Protein AF-A0A4Y9ZPD1-F1 (afdb_monomer_lite)

Secondary structure (DSSP, 8-state):
-----S-HHHHHHHHHHHHHHHHHHTSHHHHHHHHHTTHHHHHHHHHHH-S-HHHHHHHHHHHHHHHTSHHHHHHHHHTTEEEEEPTTS-EEEEEEES-HHHHH-----------TT---PBPPPS-HHHHHHHHHHHHTTSTTTHHHHHHHHHHHHHSHHHHHHHT-HHHHHHHHHHHHHS---HHHHHHHHHHS-----HHHHHHHHHHHHHSBPP---PPPPPPS------SSTTSSSSSSSSSSSSSS-SS-------------------------------------PPPP-PPPPHHHHHH---GGGTTSEEEEEPPPPPTT----GGGSSEEEEEPPPTTTSEEE-TTT--EEE--TTTT--EEESSHHHHHHHHHHTT-EEEEPPP---------GGGGG---SS--S-----

Sequence (421 aa):
HGLEDEDPEVILKLKSVLWAVGNIGSTQGGLRFLEEEEIIPVILDIADQSLVLSVRGTCFFVLGLISATPLGAEILDDYHWEATLSPLGLPTGLCIPVDIDKFVSIPVWEPVSFDPSSERRLVPPTSQAELEVLTAISNLSNTVIANTASRTLSKLKLKPEYKSVFSSVSTFYRALDLISNSHYRLPVRRYVFDLFNIELDSDIVKQLAEYSKTLVQPSSRSPRPAHPNRVPNVANDADVLINSTMSLLRACTQALHRPALARSIAAPLRTVSTEVQAPVETREKDTKSGEITPIPQKDITTADVISGAPPQLRHRVVRIFQPTRNTMQSGGSKSKFWRIDWDILGGGGRWENPLMGWASSADYMQGTRIIFHSKDDAIHFAEKQGWDYYVQPPTVKKIPPKNYAENYVYKPGKLRIARTK

InterPro domains:
  IPR006885 NADH dehydrogenase ubiquinone Fe-S protein 4 mitochondrial-like [PF04800] (318-411)
  IPR028268 Pianissimo family [PTHR13298] (4-208)
  IPR029452 Rapamycin-insensitive companion of mTOR, domain 5 [PF14668] (12-82)
  IPR029452 Rapamycin-insensitive companion of mTOR, domain 5 [SM01310] (11-83)
  IPR038532 NADH dehydrogenase ubiquinone Fe-S protein 4-like superfamily [G3DSA:3.30.160.190] (314-395)

Organism: NCBI:txid135208

Structure (mmCIF, N/CA/C/O backbone):
data_AF-A0A4Y9ZPD1-F1
#
_entry.id   AF-A0A4Y9ZPD1-F1
#
loop_
_atom_site.group_PDB
_atom_site.id
_atom_site.type_symbol
_atom_site.label_atom_id
_atom_site.label_alt_id
_atom_site.label_comp_id
_atom_site.label_asym_id
_atom_site.label_entity_id
_atom_site.label_seq_id
_atom_site.pdbx_PDB_ins_code
_atom_site.Cartn_x
_atom_site.Cartn_y
_atom_site.Cartn_z
_atom_site.occupancy
_atom_site.B_iso_or_equiv
_atom_site.auth_seq_id
_atom_site.auth_comp_id
_atom_site.auth_asym_id
_atom_site.auth_atom_id
_atom_site.pdbx_PDB_model_num
ATOM 1 N N . HIS A 1 1 ? -15.139 -7.532 12.433 1.00 43.78 1 HIS A N 1
ATOM 2 C CA . HIS A 1 1 ? -14.308 -8.380 13.312 1.00 43.78 1 HIS A CA 1
ATOM 3 C C . HIS A 1 1 ? -13.675 -7.605 14.468 1.00 43.78 1 HIS A C 1
ATOM 5 O O . HIS A 1 1 ? -12.505 -7.783 14.748 1.00 43.78 1 HIS A O 1
ATOM 11 N N . GLY A 1 2 ? -14.436 -6.733 15.142 1.00 41.06 2 GLY A N 1
ATOM 12 C CA . GLY A 1 2 ? -13.942 -5.900 16.254 1.00 41.06 2 GLY A CA 1
ATOM 13 C C . GLY A 1 2 ? -14.851 -5.952 17.482 1.00 41.06 2 GLY A C 1
ATOM 14 O O . GLY A 1 2 ? -14.930 -4.976 18.212 1.00 41.06 2 GLY A O 1
ATOM 15 N N . LEU A 1 3 ? -15.603 -7.046 17.638 1.00 41.84 3 LEU A N 1
ATOM 16 C CA . LEU A 1 3 ? -16.547 -7.255 18.743 1.00 41.84 3 LEU A CA 1
ATOM 17 C C . LEU A 1 3 ? -16.298 -8.583 19.480 1.00 41.84 3 LEU A C 1
ATOM 19 O O . LEU A 1 3 ? -17.148 -9.026 20.236 1.00 41.84 3 LEU A O 1
ATOM 23 N N . GLU A 1 4 ? -15.138 -9.214 19.291 1.00 49.72 4 GLU A N 1
ATOM 24 C CA . GLU A 1 4 ? -14.741 -10.419 20.042 1.00 49.72 4 GLU A CA 1
ATOM 25 C C . GLU A 1 4 ? -13.859 -10.061 21.242 1.00 49.72 4 GLU A C 1
ATOM 27 O O . GLU A 1 4 ? -12.796 -10.635 21.460 1.00 49.72 4 GLU A O 1
ATOM 32 N N . ASP A 1 5 ? -14.305 -9.064 21.998 1.00 58.62 5 ASP A N 1
ATOM 33 C CA . ASP A 1 5 ? -13.674 -8.619 23.237 1.00 58.62 5 ASP A CA 1
ATOM 34 C C . ASP A 1 5 ? -14.771 -8.262 24.237 1.00 58.62 5 ASP A C 1
ATOM 36 O O . ASP A 1 5 ? -14.905 -7.117 24.665 1.00 58.62 5 ASP A O 1
ATOM 40 N N . GLU A 1 6 ? -15.659 -9.216 24.527 1.00 59.31 6 GLU A N 1
ATOM 41 C CA . GLU A 1 6 ? -16.596 -8.985 25.627 1.00 59.31 6 GLU A CA 1
ATOM 42 C C . GLU A 1 6 ? -15.893 -9.112 26.980 1.00 59.31 6 GLU A C 1
ATOM 44 O O . GLU A 1 6 ? -16.283 -8.398 27.898 1.00 59.31 6 GLU A O 1
ATOM 49 N N . ASP A 1 7 ? -14.817 -9.910 27.094 1.00 72.50 7 ASP A N 1
ATOM 50 C CA . ASP A 1 7 ? -13.965 -9.877 28.286 1.00 72.50 7 ASP A CA 1
ATOM 51 C C . ASP A 1 7 ? -12.597 -10.589 28.096 1.00 72.50 7 ASP A C 1
ATOM 53 O O . ASP A 1 7 ? -12.545 -11.828 28.006 1.00 72.50 7 ASP A O 1
ATOM 57 N N . PRO A 1 8 ? -11.458 -9.867 28.079 1.00 80.12 8 PRO A N 1
ATOM 58 C CA . PRO A 1 8 ? -10.136 -10.493 28.033 1.00 80.12 8 PRO A CA 1
ATOM 59 C C . PRO A 1 8 ? -9.860 -11.363 29.271 1.00 80.12 8 PRO A C 1
ATOM 61 O O . PRO A 1 8 ? -9.082 -12.321 29.187 1.00 80.12 8 PRO A O 1
ATOM 64 N N . GLU A 1 9 ? -10.509 -11.082 30.406 1.00 84.00 9 GLU A N 1
ATOM 65 C CA . GLU A 1 9 ? -10.397 -11.875 31.630 1.00 84.00 9 GLU A CA 1
ATOM 66 C C . GLU A 1 9 ? -11.013 -13.267 31.446 1.00 84.00 9 GLU A C 1
ATOM 68 O O . GLU A 1 9 ? -10.408 -14.276 31.824 1.00 84.00 9 GLU A O 1
ATOM 73 N N . VAL A 1 10 ? -12.169 -13.354 30.779 1.00 86.38 10 VAL A N 1
ATOM 74 C CA . VAL A 1 10 ? -12.824 -14.634 30.467 1.00 86.38 10 VAL A CA 1
ATOM 75 C C . VAL A 1 10 ? -11.964 -15.465 29.520 1.00 86.38 10 VAL A C 1
ATOM 77 O O . VAL A 1 10 ? -11.798 -16.664 29.746 1.00 86.38 10 VAL A O 1
ATOM 80 N N . ILE A 1 11 ? -11.352 -14.849 28.504 1.00 87.69 11 ILE A N 1
ATOM 81 C CA . ILE A 1 11 ? -10.446 -15.550 27.580 1.00 87.69 11 ILE A CA 1
ATOM 82 C C . ILE A 1 11 ? -9.224 -16.089 28.328 1.00 87.69 11 ILE A C 1
ATOM 84 O O . ILE A 1 11 ? -8.808 -17.229 28.102 1.00 87.69 11 ILE A O 1
ATOM 88 N N . LEU A 1 12 ? -8.638 -15.289 29.222 1.00 89.94 12 LEU A N 1
ATOM 89 C CA . LEU A 1 12 ? -7.497 -15.715 30.028 1.00 89.94 12 LEU A CA 1
ATOM 90 C C . LEU A 1 12 ? -7.875 -16.881 30.949 1.00 89.94 12 LEU A C 1
ATOM 92 O O . LEU A 1 12 ? -7.127 -17.855 31.045 1.00 89.94 12 LEU A O 1
ATOM 96 N N . LYS A 1 13 ? -9.051 -16.808 31.579 1.00 92.12 13 LYS A N 1
ATOM 97 C CA . LYS A 1 13 ? -9.587 -17.866 32.437 1.00 92.12 13 LYS A CA 1
ATOM 98 C C . LYS A 1 13 ? -9.884 -19.144 31.655 1.00 92.12 13 LYS A C 1
ATOM 100 O O . LYS A 1 13 ? -9.548 -20.228 32.115 1.00 92.12 13 LYS A O 1
ATOM 105 N N . LEU A 1 14 ? -10.453 -19.040 30.456 1.00 92.12 14 LEU A N 1
ATOM 106 C CA . LEU A 1 14 ? -10.677 -20.195 29.588 1.00 92.12 14 LEU A CA 1
ATOM 107 C C . LEU A 1 14 ? -9.349 -20.860 29.211 1.00 92.12 14 LEU A C 1
ATOM 109 O O . LEU A 1 14 ? -9.207 -22.071 29.343 1.00 92.12 14 LEU A O 1
ATOM 113 N N . LYS A 1 15 ? -8.347 -20.075 28.803 1.00 93.62 15 LYS A N 1
ATOM 114 C CA . LYS A 1 15 ? -7.015 -20.598 28.464 1.00 93.62 15 LYS A CA 1
ATOM 115 C C . LYS A 1 15 ? -6.331 -21.267 29.652 1.00 93.62 15 LYS A C 1
ATOM 117 O O . LYS A 1 15 ? -5.707 -22.307 29.468 1.00 93.62 15 LYS A O 1
ATOM 122 N N . SER A 1 16 ? -6.442 -20.701 30.855 1.00 94.94 16 SER A N 1
ATOM 123 C CA . SER A 1 16 ? -5.850 -21.304 32.053 1.00 94.94 16 SER A CA 1
ATOM 124 C C . SER A 1 16 ? -6.537 -22.618 32.433 1.00 94.94 16 SER A C 1
ATOM 126 O O . SER A 1 16 ? -5.846 -23.574 32.785 1.00 94.94 16 SER A O 1
ATOM 128 N N . VAL A 1 17 ? -7.864 -22.706 32.279 1.00 95.00 17 VAL A N 1
ATOM 129 C CA . VAL A 1 17 ? -8.624 -23.956 32.446 1.00 95.00 17 VAL A CA 1
ATOM 130 C C . VAL A 1 17 ? -8.209 -24.990 31.400 1.00 95.00 17 VAL A C 1
ATOM 132 O O . VAL A 1 17 ? -7.855 -26.104 31.774 1.00 95.00 17 VAL A O 1
ATOM 135 N N . LEU A 1 18 ? -8.170 -24.624 30.115 1.00 95.56 18 LEU A N 1
ATOM 136 C CA . LEU A 1 18 ? -7.723 -25.512 29.033 1.00 95.56 18 LEU A CA 1
ATOM 137 C C . LEU A 1 18 ? -6.310 -26.046 29.296 1.00 95.56 18 LEU A C 1
ATOM 139 O O . LEU A 1 18 ? -6.054 -27.238 29.143 1.00 95.56 18 LEU A O 1
ATOM 143 N N . TRP A 1 19 ? -5.399 -25.185 29.755 1.00 96.00 19 TRP A N 1
ATOM 144 C CA . TRP A 1 19 ? -4.035 -25.583 30.089 1.00 96.00 19 TRP A CA 1
ATOM 145 C C . TRP A 1 19 ? -3.975 -26.564 31.264 1.00 96.00 19 TRP A C 1
ATOM 147 O O . TRP A 1 19 ? -3.240 -27.552 31.211 1.00 96.00 19 TRP A O 1
ATOM 157 N N . ALA A 1 20 ? -4.755 -26.321 32.319 1.00 95.50 20 ALA A N 1
ATOM 158 C CA . ALA A 1 20 ? -4.852 -27.232 33.455 1.00 95.50 20 ALA A CA 1
ATOM 159 C C . ALA A 1 20 ? -5.403 -28.600 33.022 1.00 95.50 20 ALA A C 1
ATOM 161 O O . ALA A 1 20 ? -4.818 -29.628 33.358 1.00 95.50 20 ALA A O 1
ATOM 162 N N . VAL A 1 21 ? -6.461 -28.607 32.207 1.00 94.69 21 VAL A N 1
ATOM 163 C CA . VAL A 1 21 ? -7.059 -29.820 31.633 1.00 94.69 21 VAL A CA 1
ATOM 164 C C . VAL A 1 21 ? -6.050 -30.592 30.779 1.00 94.69 21 VAL A C 1
ATOM 166 O O . VAL A 1 21 ? -5.910 -31.799 30.956 1.00 94.69 21 VAL A O 1
ATOM 169 N N . GLY A 1 22 ? -5.271 -29.918 29.930 1.00 94.38 22 GLY A N 1
ATOM 170 C CA . GLY A 1 22 ? -4.219 -30.567 29.138 1.00 94.38 22 GLY A CA 1
ATOM 171 C C . GLY A 1 22 ? -3.138 -31.240 29.986 1.00 94.38 22 GLY A C 1
ATOM 172 O O . GLY A 1 22 ? -2.687 -32.334 29.660 1.00 94.38 22 GLY A O 1
ATOM 173 N N . ASN A 1 23 ? -2.757 -30.630 31.112 1.00 94.31 23 ASN A N 1
ATOM 174 C CA . ASN A 1 23 ? -1.807 -31.234 32.052 1.00 94.31 23 ASN A CA 1
ATOM 175 C C . ASN A 1 23 ? -2.408 -32.405 32.844 1.00 94.31 23 ASN A C 1
ATOM 177 O O . ASN A 1 23 ? -1.681 -33.313 33.229 1.00 94.31 23 ASN A O 1
ATOM 181 N N . ILE A 1 24 ? -3.720 -32.411 33.088 1.00 93.94 24 ILE A N 1
ATOM 182 C CA . ILE A 1 24 ? -4.411 -33.573 33.663 1.00 93.94 24 ILE A CA 1
ATOM 183 C C . ILE A 1 24 ? -4.416 -34.718 32.638 1.00 93.94 24 ILE A C 1
ATOM 185 O O . ILE A 1 24 ? -4.031 -35.841 32.969 1.00 93.94 24 ILE A O 1
ATOM 189 N N . GLY A 1 25 ? -4.768 -34.419 31.384 1.00 92.12 25 GLY A N 1
ATOM 190 C CA . GLY A 1 25 ? -4.840 -35.385 30.285 1.00 92.12 25 GLY A CA 1
ATOM 191 C C . GLY A 1 25 ? -3.498 -35.968 29.839 1.00 92.12 25 GLY A C 1
ATOM 192 O O . GLY A 1 25 ? -3.473 -37.058 29.276 1.00 92.12 25 GLY A O 1
ATOM 193 N N . SER A 1 26 ? -2.376 -35.306 30.137 1.00 92.19 26 SER A N 1
ATOM 194 C CA . SER A 1 26 ? -1.038 -35.857 29.877 1.00 92.19 26 SER A CA 1
ATOM 195 C C . SER A 1 26 ? -0.657 -36.998 30.831 1.00 92.19 26 SER A C 1
ATOM 197 O O . SER A 1 26 ? 0.312 -37.721 30.589 1.00 92.19 26 SER A O 1
ATOM 199 N N . THR A 1 27 ? -1.417 -37.193 31.915 1.00 91.50 27 THR A N 1
ATOM 200 C CA . THR A 1 27 ? -1.230 -38.303 32.854 1.00 91.50 27 THR A CA 1
ATOM 201 C C . THR A 1 27 ? -2.193 -39.450 32.552 1.00 91.50 27 THR A C 1
ATOM 203 O O . THR A 1 27 ? -3.364 -39.241 32.244 1.00 91.50 27 THR A O 1
ATOM 206 N N . GLN A 1 28 ? -1.730 -40.693 32.710 1.00 81.94 28 GLN A N 1
ATOM 207 C CA . GLN A 1 28 ? -2.523 -41.883 32.371 1.00 81.94 28 GLN A CA 1
ATOM 208 C C . GLN A 1 28 ? -3.817 -42.023 33.198 1.00 81.94 28 GLN A C 1
ATOM 210 O O . GLN A 1 28 ? -4.813 -42.533 32.694 1.00 81.94 28 GLN A O 1
ATOM 215 N N . GLY A 1 29 ? -3.815 -41.572 34.459 1.00 86.75 29 GLY A N 1
ATOM 216 C CA . GLY A 1 29 ? -5.010 -41.570 35.312 1.00 86.75 29 GLY A CA 1
ATOM 217 C C . GLY A 1 29 ? -5.952 -40.398 35.029 1.00 86.75 29 GLY A C 1
ATOM 218 O O . GLY A 1 29 ? -7.165 -40.574 35.050 1.00 86.75 29 GLY A O 1
ATOM 219 N N . GLY A 1 30 ? -5.403 -39.216 34.728 1.00 90.88 30 GLY A N 1
ATOM 220 C CA . GLY A 1 30 ? -6.199 -38.027 34.428 1.00 90.88 30 GLY A CA 1
ATOM 221 C C . GLY A 1 30 ? -6.933 -38.114 33.092 1.00 90.88 30 GLY A C 1
ATOM 222 O O . GLY A 1 30 ? -8.029 -37.580 32.975 1.00 90.88 30 GLY A O 1
ATOM 223 N N . LEU A 1 31 ? -6.393 -38.845 32.113 1.00 91.44 31 LEU A N 1
ATOM 224 C CA . LEU A 1 31 ? -7.065 -39.060 30.832 1.00 91.44 31 LEU A CA 1
ATOM 225 C C . LEU A 1 31 ? -8.420 -39.768 30.975 1.00 91.44 31 LEU A C 1
ATOM 227 O O . LEU A 1 31 ? -9.381 -39.352 30.339 1.00 91.44 31 LEU A O 1
ATOM 231 N N . ARG A 1 32 ? -8.515 -40.794 31.832 1.00 91.19 32 ARG A N 1
ATOM 232 C CA . ARG A 1 32 ? -9.780 -41.513 32.083 1.00 91.19 32 ARG A CA 1
ATOM 233 C C . ARG A 1 32 ? -10.869 -40.584 32.605 1.00 91.19 32 ARG A C 1
ATOM 235 O O . ARG A 1 32 ? -12.005 -40.667 32.169 1.00 91.19 32 ARG A O 1
ATOM 242 N N . PHE A 1 33 ? -10.492 -39.649 33.472 1.00 92.44 33 PHE A N 1
ATOM 243 C CA . PHE A 1 33 ? -11.402 -38.619 33.957 1.00 92.44 33 PHE A CA 1
ATOM 244 C C . PHE A 1 33 ? -11.880 -37.684 32.830 1.00 92.44 33 PHE A C 1
ATOM 246 O O . PHE A 1 33 ? -13.055 -37.338 32.783 1.00 92.44 33 PHE A O 1
ATOM 253 N N . LEU A 1 34 ? -10.999 -37.294 31.897 1.00 93.00 34 LEU A N 1
ATOM 254 C CA . LEU A 1 34 ? -11.396 -36.458 30.753 1.00 93.00 34 LEU A CA 1
ATOM 255 C C . LEU A 1 34 ? -12.317 -37.185 29.766 1.00 93.00 34 LEU A C 1
ATOM 257 O O . LEU A 1 34 ? -13.143 -36.537 29.125 1.00 93.00 34 LEU A O 1
ATOM 261 N N . GLU A 1 35 ? -12.137 -38.498 29.630 1.00 90.25 35 GLU A N 1
ATOM 262 C CA . GLU A 1 35 ? -12.975 -39.382 28.818 1.00 90.25 35 GLU A CA 1
ATOM 263 C C . GLU A 1 35 ? -14.373 -39.537 29.441 1.00 90.25 35 GLU A C 1
ATOM 265 O O . GLU A 1 35 ? -15.367 -39.321 28.756 1.00 90.25 35 GLU A O 1
ATOM 270 N N . GLU A 1 36 ? -14.455 -39.827 30.746 1.00 91.75 36 GLU A N 1
ATOM 271 C CA . GLU A 1 36 ? -15.721 -40.004 31.477 1.00 91.75 36 GLU A CA 1
ATOM 272 C C . GLU A 1 36 ? -16.588 -38.734 31.513 1.00 91.75 36 GLU A C 1
ATOM 274 O O . GLU A 1 36 ? -17.810 -38.824 31.415 1.00 91.75 36 GLU A O 1
ATOM 279 N N . GLU A 1 37 ? -15.967 -37.557 31.624 1.00 93.88 37 GLU A N 1
ATOM 280 C CA . GLU A 1 37 ? -16.660 -36.259 31.661 1.00 93.88 37 GLU A CA 1
ATOM 281 C C . GLU A 1 37 ? -16.835 -35.616 30.266 1.00 93.88 37 GLU A C 1
ATOM 283 O O . GLU A 1 37 ? -17.220 -34.451 30.168 1.00 93.88 37 GLU A O 1
ATOM 288 N N . GLU A 1 38 ? -16.520 -36.335 29.180 1.00 92.81 38 GLU A N 1
ATOM 289 C CA . GLU A 1 38 ? -16.659 -35.874 27.785 1.00 92.81 38 GLU A CA 1
ATOM 290 C C . GLU A 1 38 ? -15.972 -34.519 27.491 1.00 92.81 38 GLU A C 1
ATOM 292 O O . GLU A 1 38 ? -16.433 -33.706 26.685 1.00 92.81 38 GLU A O 1
ATOM 297 N N . ILE A 1 39 ? -14.818 -34.259 28.114 1.00 94.44 39 ILE A N 1
ATOM 298 C CA . ILE A 1 39 ? -14.125 -32.963 28.002 1.00 94.44 39 ILE A CA 1
ATOM 299 C C . ILE A 1 39 ? -13.381 -32.827 26.662 1.00 94.44 39 ILE A C 1
ATOM 301 O O . ILE A 1 39 ? -13.273 -31.727 26.116 1.00 94.44 39 ILE A O 1
ATOM 305 N N . ILE A 1 40 ? -12.873 -33.932 26.106 1.00 93.19 40 ILE A N 1
ATOM 306 C CA . ILE A 1 40 ? -12.102 -33.940 24.848 1.00 93.19 40 ILE A CA 1
ATOM 307 C C . ILE A 1 40 ? -12.931 -33.395 23.661 1.00 93.19 40 ILE A C 1
ATOM 309 O O . ILE A 1 40 ? -12.443 -32.475 22.995 1.00 93.19 40 ILE A O 1
ATOM 313 N N . PRO A 1 41 ? -14.186 -33.841 23.429 1.00 94.56 41 PRO A N 1
ATOM 314 C CA . PRO A 1 41 ? -15.082 -33.240 22.435 1.00 94.56 41 PRO A CA 1
ATOM 315 C C . PRO A 1 41 ? -15.252 -31.728 22.576 1.00 94.56 41 PRO A C 1
ATOM 317 O O . PRO A 1 41 ? -15.248 -31.012 21.578 1.00 94.56 41 PRO A O 1
ATOM 320 N N . VAL A 1 42 ? -15.365 -31.224 23.807 1.00 95.12 42 VAL A N 1
ATOM 321 C CA . VAL A 1 42 ? -15.539 -29.788 24.065 1.00 95.12 42 VAL A CA 1
ATOM 322 C C . VAL A 1 42 ? -14.291 -29.005 23.652 1.00 95.12 42 VAL A C 1
ATOM 324 O O . VAL A 1 42 ? -14.401 -27.934 23.059 1.00 95.12 42 VAL A O 1
ATOM 327 N N . ILE A 1 43 ? -13.091 -29.534 23.913 1.00 94.75 43 ILE A N 1
ATOM 328 C CA . ILE A 1 43 ? -11.832 -28.899 23.488 1.00 94.75 43 ILE A CA 1
ATOM 329 C C . ILE A 1 43 ? -11.751 -28.831 21.959 1.00 94.75 43 ILE A C 1
ATOM 331 O O . ILE A 1 43 ? -11.342 -27.799 21.423 1.00 94.75 43 ILE A O 1
ATOM 335 N N . LEU A 1 44 ? -12.145 -29.907 21.274 1.00 93.12 44 LEU A N 1
ATOM 336 C CA . LEU A 1 44 ? -12.174 -29.988 19.812 1.00 93.12 44 LEU A CA 1
ATOM 337 C C . LEU A 1 44 ? -13.191 -29.013 19.208 1.00 93.12 44 LEU A C 1
ATOM 339 O O . LEU A 1 44 ? -12.865 -28.293 18.266 1.00 93.12 44 LEU A O 1
ATOM 343 N N . ASP A 1 45 ? -14.382 -28.908 19.797 1.00 92.12 45 ASP A N 1
ATOM 344 C CA . ASP A 1 45 ? -15.403 -27.954 19.360 1.00 92.12 45 ASP A CA 1
ATOM 345 C C . ASP A 1 45 ? -14.927 -26.501 19.515 1.00 92.12 45 ASP A C 1
ATOM 347 O O . ASP A 1 45 ? -15.044 -25.689 18.596 1.00 92.12 45 ASP A O 1
ATOM 351 N N . ILE A 1 46 ? -14.271 -26.182 20.637 1.00 91.50 46 ILE A N 1
ATOM 352 C CA . ILE A 1 46 ? -13.636 -24.873 20.842 1.00 91.50 46 ILE A CA 1
ATOM 353 C C . ILE A 1 46 ? -12.507 -24.651 19.822 1.00 91.50 46 ILE A C 1
ATOM 355 O O . ILE A 1 46 ? -12.350 -23.534 19.323 1.00 91.50 46 ILE A O 1
ATOM 359 N N . ALA A 1 47 ? -11.713 -25.677 19.506 1.00 91.31 47 ALA A N 1
ATOM 360 C CA . ALA A 1 47 ? -10.622 -25.585 18.537 1.00 91.31 47 ALA A CA 1
ATOM 361 C C . ALA A 1 47 ? -11.129 -25.257 17.121 1.00 91.31 47 ALA A C 1
ATOM 363 O O . ALA A 1 47 ? -10.504 -24.451 16.431 1.00 91.31 47 ALA A O 1
ATOM 364 N N . ASP A 1 48 ? -12.270 -25.820 16.724 1.00 88.69 48 ASP A N 1
ATOM 365 C CA . ASP A 1 48 ? -12.860 -25.631 15.398 1.00 88.69 48 ASP A CA 1
ATOM 366 C C . ASP A 1 48 ? -13.691 -24.342 15.294 1.00 88.69 48 ASP A C 1
ATOM 368 O O . ASP A 1 48 ? -13.577 -23.594 14.319 1.00 88.69 48 ASP A O 1
ATOM 372 N N . GLN A 1 49 ? -14.532 -24.050 16.292 1.00 87.44 49 GLN A N 1
ATOM 373 C CA . GLN A 1 49 ? -15.517 -22.967 16.207 1.00 87.44 49 GLN A CA 1
ATOM 374 C C . GLN A 1 49 ? -14.996 -21.613 16.700 1.00 87.44 49 GLN A C 1
ATOM 376 O O . GLN A 1 49 ? -15.471 -20.571 16.243 1.00 87.44 49 GLN A O 1
ATOM 381 N N . SER A 1 50 ? -14.021 -21.586 17.615 1.00 88.19 50 SER A N 1
ATOM 382 C CA . SER A 1 50 ? -13.589 -20.333 18.249 1.00 88.19 50 SER A CA 1
ATOM 383 C C . SER A 1 50 ? -13.030 -19.354 17.225 1.00 88.19 50 SER A C 1
ATOM 385 O O . SER A 1 50 ? -12.103 -19.683 16.504 1.00 88.19 50 SER A O 1
ATOM 387 N N . LEU A 1 51 ? -13.530 -18.128 17.153 1.00 84.06 51 LEU A N 1
ATOM 388 C CA . LEU A 1 51 ? -12.997 -17.118 16.229 1.00 84.06 51 LEU A CA 1
ATOM 389 C C . LEU A 1 51 ? -11.675 -16.500 16.736 1.00 84.06 51 LEU A C 1
ATOM 391 O O . LEU A 1 51 ? -10.881 -15.949 15.968 1.00 84.06 51 LEU A O 1
ATOM 395 N N . VAL A 1 52 ? -11.363 -16.714 18.020 1.00 85.31 52 VAL A N 1
ATOM 396 C CA . VAL A 1 52 ? -10.128 -16.261 18.656 1.00 85.31 52 VAL A CA 1
ATOM 397 C C . VAL A 1 52 ? -9.001 -17.260 18.389 1.00 85.31 52 VAL A C 1
ATOM 399 O O . VAL A 1 52 ? -8.821 -18.250 19.101 1.00 85.31 52 VAL A O 1
ATOM 402 N N . LEU A 1 53 ? -8.153 -16.950 17.407 1.00 88.06 53 LEU A N 1
ATOM 403 C CA . LEU A 1 53 ? -7.029 -17.806 16.991 1.00 88.06 53 LEU A CA 1
ATOM 404 C C . LEU A 1 53 ? -6.070 -18.181 18.128 1.00 88.06 53 LEU A C 1
ATOM 406 O O . LEU A 1 53 ? -5.507 -19.272 18.143 1.00 88.06 53 LEU A O 1
ATOM 410 N N . SER A 1 54 ? -5.886 -17.294 19.107 1.00 89.62 54 SER A N 1
ATOM 411 C CA . SER A 1 54 ? -5.046 -17.598 20.270 1.00 89.62 54 SER A CA 1
ATOM 412 C C . SER A 1 54 ? -5.661 -18.661 21.190 1.00 89.62 54 SER A C 1
ATOM 414 O O . SER A 1 54 ? -4.923 -19.389 21.850 1.00 89.62 54 SER A O 1
ATOM 416 N N . VAL A 1 55 ? -6.993 -18.784 21.232 1.00 90.69 55 VAL A N 1
ATOM 417 C CA . VAL A 1 55 ? -7.685 -19.877 21.929 1.00 90.69 55 VAL A CA 1
ATOM 418 C C . VAL A 1 55 ? -7.552 -21.161 21.115 1.00 90.69 55 VAL A C 1
ATOM 420 O O . VAL A 1 55 ? -7.130 -22.160 21.688 1.00 90.69 55 VAL A O 1
ATOM 423 N N . ARG A 1 56 ? -7.757 -21.120 19.785 1.00 91.12 56 ARG A N 1
ATOM 424 C CA . ARG A 1 56 ? -7.502 -22.278 18.900 1.00 91.12 56 ARG A CA 1
ATOM 425 C C . ARG A 1 56 ? -6.093 -22.841 19.077 1.00 91.12 56 ARG A C 1
ATOM 427 O O . ARG A 1 56 ? -5.922 -24.040 19.262 1.00 91.12 56 ARG A O 1
ATOM 434 N N . GLY A 1 57 ? -5.086 -21.966 19.093 1.00 91.56 57 GLY A N 1
ATOM 435 C CA . GLY A 1 57 ? -3.698 -22.353 19.345 1.00 91.56 57 GLY A CA 1
ATOM 436 C C . GLY A 1 57 ? -3.501 -22.984 20.725 1.00 91.56 57 GLY A C 1
ATOM 437 O O . GLY A 1 57 ? -2.760 -23.951 20.852 1.00 91.56 57 GLY A O 1
ATOM 438 N N . THR A 1 58 ? -4.204 -22.495 21.752 1.00 94.31 58 THR A N 1
ATOM 439 C CA . THR A 1 58 ? -4.164 -23.100 23.095 1.00 94.31 58 THR A CA 1
ATOM 440 C C . THR A 1 58 ? -4.754 -24.511 23.080 1.00 94.31 58 THR A C 1
ATOM 442 O O . THR A 1 58 ? -4.122 -25.428 23.596 1.00 94.31 58 THR A O 1
ATOM 445 N N . CYS A 1 59 ? -5.914 -24.704 22.443 1.00 94.25 59 CYS A N 1
ATOM 446 C CA . CYS A 1 59 ? -6.525 -26.023 22.275 1.00 94.25 59 CYS A CA 1
ATOM 447 C C . CYS A 1 59 ? -5.610 -26.978 21.502 1.00 94.25 59 CYS A C 1
ATOM 449 O O . CYS A 1 59 ? -5.424 -28.107 21.932 1.00 94.25 59 CYS A O 1
ATOM 451 N N . PHE A 1 60 ? -4.971 -26.513 20.425 1.00 94.12 60 PHE A N 1
ATOM 452 C CA . PHE A 1 60 ? -4.007 -27.304 19.656 1.00 94.12 60 PHE A CA 1
ATOM 453 C C . PHE A 1 60 ? -2.861 -27.838 20.533 1.00 94.12 60 PHE A C 1
ATOM 455 O O . PHE A 1 60 ? -2.549 -29.026 20.493 1.00 94.12 60 PHE A O 1
ATOM 462 N N . PHE A 1 61 ? -2.271 -26.994 21.388 1.00 94.31 61 PHE A N 1
ATOM 463 C CA . PHE A 1 61 ? -1.248 -27.450 22.336 1.00 94.31 61 PHE A CA 1
ATOM 464 C C . PHE A 1 61 ? -1.801 -28.422 23.384 1.00 94.31 61 PHE A C 1
ATOM 466 O O . PHE A 1 61 ? -1.133 -29.394 23.726 1.00 94.31 61 PHE A O 1
ATOM 473 N N . VAL A 1 62 ? -3.007 -28.170 23.894 1.00 95.44 62 VAL A N 1
ATOM 474 C CA . VAL A 1 62 ? -3.669 -29.023 24.893 1.00 95.44 62 VAL A CA 1
ATOM 475 C C . VAL A 1 62 ? -3.980 -30.411 24.334 1.00 95.44 62 VAL A C 1
ATOM 477 O O . VAL A 1 62 ? -3.707 -31.403 25.003 1.00 95.44 62 VAL A O 1
ATOM 480 N N . LEU A 1 63 ? -4.471 -30.499 23.098 1.00 94.81 63 LEU A N 1
ATOM 481 C CA . LEU A 1 63 ? -4.669 -31.767 22.396 1.00 94.81 63 LEU A CA 1
ATOM 482 C C . LEU A 1 63 ? -3.324 -32.479 22.182 1.00 94.81 63 LEU A C 1
ATOM 484 O O . LEU A 1 63 ? -3.232 -33.686 22.385 1.00 94.81 63 LEU A O 1
ATOM 488 N N . GLY A 1 64 ? -2.249 -31.727 21.912 1.00 94.38 64 GLY A N 1
ATOM 489 C CA . GLY A 1 64 ? -0.885 -32.263 21.874 1.00 94.38 64 GLY A CA 1
ATOM 490 C C . GLY A 1 64 ? -0.474 -32.909 23.202 1.00 94.38 64 GLY A C 1
ATOM 491 O O . GLY A 1 64 ? 0.017 -34.037 23.216 1.00 94.38 64 GLY A O 1
ATOM 492 N N . LEU A 1 65 ? -0.757 -32.254 24.333 1.00 94.25 65 LEU A N 1
ATOM 493 C CA . LEU A 1 65 ? -0.499 -32.811 25.668 1.00 94.25 65 LEU A CA 1
ATOM 494 C C . LEU A 1 65 ? -1.303 -34.092 25.940 1.00 94.25 65 LEU A C 1
ATOM 496 O O . LEU A 1 65 ? -0.753 -35.035 26.504 1.00 94.25 65 LEU A O 1
ATOM 500 N N . ILE A 1 66 ? -2.567 -34.148 25.513 1.00 94.31 66 ILE A N 1
ATOM 501 C CA . ILE A 1 66 ? -3.424 -35.341 25.632 1.00 94.31 66 ILE A CA 1
ATOM 502 C C . ILE A 1 66 ? -2.870 -36.488 24.771 1.00 94.31 66 ILE A C 1
ATOM 504 O O . ILE A 1 66 ? -2.737 -37.620 25.245 1.00 94.31 66 ILE A O 1
ATOM 508 N N . SER A 1 67 ? -2.443 -36.176 23.542 1.00 94.62 67 SER A N 1
ATOM 509 C CA . SER A 1 67 ? -1.852 -37.136 22.603 1.00 94.62 67 SER A CA 1
ATOM 510 C C . SER A 1 67 ? -0.534 -37.745 23.087 1.00 94.62 67 SER A C 1
ATOM 512 O O . SER A 1 67 ? -0.095 -38.746 22.537 1.00 94.62 67 SER A O 1
ATOM 514 N N . ALA A 1 68 ? 0.110 -37.183 24.120 1.00 92.31 68 ALA A N 1
ATOM 515 C CA . ALA A 1 68 ? 1.340 -37.736 24.695 1.00 92.31 68 ALA A CA 1
ATOM 516 C C . ALA A 1 68 ? 1.126 -39.103 25.372 1.00 92.31 68 ALA A C 1
ATOM 518 O O . ALA A 1 68 ? 2.088 -39.829 25.629 1.00 92.31 68 ALA A O 1
ATOM 519 N N . THR A 1 69 ? -0.124 -39.464 25.663 1.00 91.19 69 THR A N 1
ATOM 520 C CA . THR A 1 69 ? -0.493 -40.784 26.176 1.00 91.19 69 THR A CA 1
ATOM 521 C C . THR A 1 69 ? -0.956 -41.697 25.029 1.00 91.19 69 THR A C 1
ATOM 523 O O . THR A 1 69 ? -1.657 -41.227 24.135 1.00 91.19 69 THR A O 1
ATOM 526 N N . PRO A 1 70 ? -0.629 -43.007 25.034 1.00 91.00 70 PRO A N 1
ATOM 527 C CA . PRO A 1 70 ? -1.057 -43.917 23.963 1.00 91.00 70 PRO A CA 1
ATOM 528 C C . PRO A 1 70 ? -2.579 -43.983 23.786 1.00 91.00 70 PRO A C 1
ATOM 530 O O . PRO A 1 70 ? -3.064 -43.953 22.664 1.00 91.00 70 PRO A O 1
ATOM 533 N N . LEU A 1 71 ? -3.323 -44.012 24.897 1.00 91.44 71 LEU A N 1
ATOM 534 C CA . LEU A 1 71 ? -4.787 -44.041 24.872 1.00 91.44 71 LEU A CA 1
ATOM 535 C C . LEU A 1 71 ? -5.374 -42.693 24.422 1.00 91.44 71 LEU A C 1
ATOM 537 O O . LEU A 1 71 ? -6.388 -42.664 23.743 1.00 91.44 71 LEU A O 1
ATOM 541 N N . GLY A 1 72 ? -4.717 -41.572 24.742 1.00 92.12 72 GLY A N 1
ATOM 542 C CA . GLY A 1 72 ? -5.144 -40.253 24.275 1.00 92.12 72 GLY A CA 1
ATOM 543 C C . GLY A 1 72 ? -4.916 -40.071 22.777 1.00 92.12 72 GLY A C 1
ATOM 544 O O . GLY A 1 72 ? -5.738 -39.452 22.114 1.00 92.12 72 GLY A O 1
ATOM 545 N N . ALA A 1 73 ? -3.836 -40.641 22.235 1.00 92.81 73 ALA A N 1
ATOM 546 C CA . ALA A 1 73 ? -3.598 -40.684 20.795 1.00 92.81 73 ALA A CA 1
ATOM 547 C C . ALA A 1 73 ? -4.676 -41.493 20.054 1.00 92.81 73 ALA A C 1
ATOM 549 O O . ALA A 1 73 ? -5.145 -41.042 19.017 1.00 92.81 73 ALA A O 1
ATOM 550 N N . GLU A 1 74 ? -5.098 -42.635 20.604 1.00 92.31 74 GLU A N 1
ATOM 551 C CA . GLU A 1 74 ? -6.184 -43.459 20.049 1.00 92.31 74 GLU A CA 1
ATOM 552 C C . GLU A 1 74 ? -7.531 -42.720 20.079 1.00 92.31 74 GLU A C 1
ATOM 554 O O . GLU A 1 74 ? -8.196 -42.622 19.055 1.00 92.31 74 GLU A O 1
ATOM 559 N N . ILE A 1 75 ? -7.883 -42.095 21.210 1.00 93.00 75 ILE A N 1
ATOM 560 C CA . ILE A 1 75 ? -9.114 -41.294 21.318 1.00 93.00 75 ILE A CA 1
ATOM 561 C C . ILE A 1 75 ? -9.115 -40.139 20.307 1.00 93.00 75 ILE A C 1
ATOM 563 O O . ILE A 1 75 ? -10.141 -39.840 19.707 1.00 93.00 75 ILE A O 1
ATOM 567 N N . LEU A 1 76 ? -7.989 -39.444 20.125 1.00 93.69 76 LEU A N 1
ATOM 568 C CA . LEU A 1 76 ? -7.915 -38.328 19.178 1.00 93.69 76 LEU A CA 1
ATOM 569 C C . LEU A 1 76 ? -8.011 -38.789 17.717 1.00 93.69 76 LEU A C 1
ATOM 571 O O . LEU A 1 76 ? -8.586 -38.062 16.904 1.00 93.69 76 LEU A O 1
ATOM 575 N N . ASP A 1 77 ? -7.528 -39.991 17.399 1.00 93.25 77 ASP A N 1
ATOM 576 C CA . ASP A 1 77 ? -7.678 -40.594 16.072 1.00 93.25 77 ASP A CA 1
ATOM 577 C C . ASP A 1 77 ? -9.163 -40.805 15.715 1.00 93.25 77 ASP A C 1
ATOM 579 O O . ASP A 1 77 ? -9.584 -40.457 14.607 1.00 93.25 77 ASP A O 1
ATOM 583 N N . ASP A 1 78 ? -9.994 -41.219 16.684 1.00 93.38 78 ASP A N 1
ATOM 584 C CA . ASP A 1 78 ? -11.456 -41.336 16.517 1.00 93.38 78 ASP A CA 1
ATOM 585 C C . ASP A 1 78 ? -12.127 -39.994 16.167 1.00 93.38 78 ASP A C 1
ATOM 587 O O . ASP A 1 78 ? -13.148 -39.956 15.476 1.00 93.38 78 ASP A O 1
ATOM 591 N N . TYR A 1 79 ? -11.536 -38.875 16.599 1.00 92.62 79 TYR A N 1
ATOM 592 C CA . TYR A 1 79 ? -11.983 -37.519 16.264 1.00 92.62 79 TYR A CA 1
ATOM 593 C C . TYR A 1 79 ? -11.284 -36.922 15.032 1.00 92.62 79 TYR A C 1
ATOM 595 O O . TYR A 1 79 ? -11.427 -35.725 14.771 1.00 92.62 79 TYR A O 1
ATOM 603 N N . HIS A 1 80 ? -10.551 -37.725 14.256 1.00 93.69 80 HIS A N 1
ATOM 604 C CA . HIS A 1 80 ? -9.778 -37.295 13.084 1.00 93.69 80 HIS A CA 1
ATOM 605 C C . HIS A 1 80 ? -8.653 -36.297 13.408 1.00 93.69 80 HIS A C 1
ATOM 607 O O . HIS A 1 80 ? -8.361 -35.377 12.634 1.00 93.69 80 HIS A O 1
ATOM 613 N N . TRP A 1 81 ? -8.006 -36.484 14.557 1.00 93.81 81 TRP A N 1
ATOM 614 C CA . TRP A 1 81 ? -6.779 -35.795 14.945 1.00 93.81 81 TRP A CA 1
ATOM 615 C C . TRP A 1 81 ? -5.636 -36.801 15.047 1.00 93.81 81 TRP A C 1
ATOM 617 O O . TRP A 1 81 ? -5.535 -37.567 15.999 1.00 93.81 81 TRP A O 1
ATOM 627 N N . GLU A 1 82 ? -4.740 -36.768 14.066 1.00 93.50 82 GLU A N 1
ATOM 628 C CA . GLU A 1 82 ? -3.655 -37.734 13.948 1.00 93.50 82 GLU A CA 1
ATOM 629 C C . GLU A 1 82 ? -2.494 -37.348 14.874 1.00 93.50 82 GLU A C 1
ATOM 631 O O . GLU A 1 82 ? -1.910 -36.260 14.773 1.00 93.50 82 GLU A O 1
ATOM 636 N N . ALA A 1 83 ? -2.152 -38.243 15.800 1.00 93.50 83 ALA A N 1
ATOM 637 C CA . ALA A 1 83 ? -1.003 -38.088 16.682 1.00 93.50 83 ALA A CA 1
ATOM 638 C C . ALA A 1 83 ? 0.276 -38.597 16.008 1.00 93.50 83 ALA A C 1
ATOM 640 O O . ALA A 1 83 ? 0.310 -39.681 15.426 1.00 93.50 83 ALA A O 1
ATOM 641 N N . THR A 1 84 ? 1.378 -37.857 16.130 1.00 90.75 84 THR A N 1
ATOM 642 C CA . THR A 1 84 ? 2.650 -38.318 15.570 1.00 90.75 84 THR A CA 1
ATOM 643 C C . THR A 1 84 ? 3.299 -39.356 16.480 1.00 90.75 84 THR A C 1
ATOM 645 O O . THR A 1 84 ? 3.484 -39.146 17.684 1.00 90.75 84 THR A O 1
ATOM 648 N N . LEU A 1 85 ? 3.696 -40.477 15.882 1.00 89.62 85 LEU A N 1
ATOM 649 C CA . LEU A 1 85 ? 4.365 -41.574 16.569 1.00 89.62 85 LEU A CA 1
ATOM 650 C C . LEU A 1 85 ? 5.873 -41.538 16.304 1.00 89.62 85 LEU A C 1
ATOM 652 O O . LEU A 1 85 ? 6.345 -41.221 15.212 1.00 89.62 85 LEU A O 1
ATOM 656 N N . SER A 1 86 ? 6.652 -41.896 17.317 1.00 89.81 86 SER A N 1
ATOM 657 C CA . SER A 1 86 ? 8.077 -42.182 17.168 1.00 89.81 86 SER A CA 1
ATOM 658 C C . SER A 1 86 ? 8.288 -43.484 16.375 1.00 89.81 86 SER A C 1
ATOM 660 O O . SER A 1 86 ? 7.376 -44.308 16.290 1.00 89.81 86 SER A O 1
ATOM 662 N N . PRO A 1 87 ? 9.502 -43.762 15.863 1.00 89.69 87 PRO A N 1
ATOM 663 C CA . PRO A 1 87 ? 9.802 -45.032 15.189 1.00 89.69 87 PRO A CA 1
ATOM 664 C C . PRO A 1 87 ? 9.567 -46.285 16.051 1.00 89.69 87 PRO A C 1
ATOM 666 O O . PRO A 1 87 ? 9.483 -47.388 15.522 1.00 89.69 87 PRO A O 1
ATOM 669 N N . LEU A 1 88 ? 9.481 -46.119 17.376 1.00 88.81 88 LEU A N 1
ATOM 670 C CA . LEU A 1 88 ? 9.176 -47.179 18.341 1.00 88.81 88 LEU A CA 1
ATOM 671 C C . LEU A 1 88 ? 7.667 -47.329 18.611 1.00 88.81 88 LEU A C 1
ATOM 673 O O . LEU A 1 88 ? 7.286 -48.109 19.478 1.00 88.81 88 LEU A O 1
ATOM 677 N N . GLY A 1 89 ? 6.815 -46.570 17.915 1.00 85.56 89 GLY A N 1
ATOM 678 C CA . GLY A 1 89 ? 5.360 -46.580 18.085 1.00 85.56 89 GLY A CA 1
ATOM 679 C C . GLY A 1 89 ? 4.853 -45.819 19.313 1.00 85.56 89 GLY A C 1
ATOM 680 O O . GLY A 1 89 ? 3.663 -45.857 19.599 1.00 85.56 89 GLY A O 1
ATOM 681 N N . LEU A 1 90 ? 5.727 -45.125 20.049 1.00 87.62 90 LEU A N 1
ATOM 682 C CA . LEU A 1 90 ? 5.321 -44.290 21.184 1.00 87.62 90 LEU A CA 1
ATOM 683 C C . LEU A 1 90 ? 4.893 -42.902 20.696 1.00 87.62 90 LEU A C 1
ATOM 685 O O . LEU A 1 90 ? 5.624 -42.331 19.878 1.00 87.62 90 LEU A O 1
ATOM 689 N N . PRO A 1 91 ? 3.787 -42.336 21.202 1.00 90.19 91 PRO A N 1
ATOM 690 C CA . PRO A 1 91 ? 3.357 -40.996 20.831 1.00 90.19 91 PRO A CA 1
ATOM 691 C C . PRO A 1 91 ? 4.365 -39.938 21.279 1.00 90.19 91 PRO A C 1
ATOM 693 O O . PRO A 1 91 ? 4.963 -40.034 22.351 1.00 90.19 91 PRO A O 1
ATOM 696 N N . THR A 1 92 ? 4.557 -38.908 20.458 1.00 87.50 92 THR A N 1
ATOM 697 C CA . THR A 1 92 ? 5.518 -37.829 20.740 1.00 87.50 92 THR A CA 1
ATOM 698 C C . THR A 1 92 ? 4.890 -36.610 21.417 1.00 87.50 92 THR A C 1
ATOM 700 O O . THR A 1 92 ? 5.609 -35.659 21.714 1.00 87.50 92 THR A O 1
ATOM 703 N N . GLY A 1 93 ? 3.570 -36.608 21.641 1.00 86.81 93 GLY A N 1
ATOM 704 C CA . GLY A 1 93 ? 2.844 -35.469 22.220 1.00 86.81 93 GLY A CA 1
ATOM 705 C C . GLY A 1 93 ? 2.566 -34.330 21.233 1.00 86.81 93 GLY A C 1
ATOM 706 O O . GLY A 1 93 ? 2.467 -33.171 21.632 1.00 86.81 93 GLY A O 1
ATOM 707 N N . LEU A 1 94 ? 2.488 -34.645 19.938 1.00 90.88 94 LEU A N 1
ATOM 708 C CA . LEU A 1 94 ? 2.033 -33.726 18.898 1.00 90.88 94 LEU A CA 1
ATOM 709 C C . LEU A 1 94 ? 0.854 -34.377 18.178 1.00 90.88 94 LEU A C 1
ATOM 711 O O . LEU A 1 94 ? 0.923 -35.556 17.834 1.00 90.88 94 LEU A O 1
ATOM 715 N N . CYS A 1 95 ? -0.189 -33.597 17.917 1.00 92.25 95 CYS A N 1
ATOM 716 C CA . CYS A 1 95 ? -1.362 -34.027 17.168 1.00 92.25 95 CYS A CA 1
ATOM 717 C C . CYS A 1 95 ? -1.747 -32.964 16.141 1.00 92.25 95 CYS A C 1
ATOM 719 O O . CYS A 1 95 ? -1.599 -31.766 16.399 1.00 92.25 95 CYS A O 1
ATOM 721 N N . ILE A 1 96 ? -2.233 -33.389 14.980 1.00 92.62 96 ILE A N 1
ATOM 722 C CA . ILE A 1 96 ? -2.616 -32.500 13.883 1.00 92.62 96 ILE A CA 1
ATOM 723 C C . ILE A 1 96 ? -4.005 -32.917 13.385 1.00 92.62 96 ILE A C 1
ATOM 725 O O . ILE A 1 96 ? -4.241 -34.111 13.210 1.00 92.62 96 ILE A O 1
ATOM 729 N N . PRO A 1 97 ? -4.932 -31.973 13.143 1.00 93.75 97 PRO A N 1
ATOM 730 C CA . PRO A 1 97 ? -6.206 -32.303 12.518 1.00 93.75 97 PRO A CA 1
ATOM 731 C C . PRO A 1 97 ? -5.975 -32.816 11.095 1.00 93.75 97 PRO A C 1
ATOM 733 O O . PRO A 1 97 ? -5.222 -32.205 10.332 1.00 93.75 97 PRO A O 1
ATOM 736 N N . VAL A 1 98 ? -6.666 -33.890 10.713 1.00 92.06 98 VAL A N 1
ATOM 737 C CA . VAL A 1 98 ? -6.643 -34.396 9.331 1.00 92.06 98 VAL A CA 1
ATOM 738 C C . VAL A 1 98 ? -7.187 -33.327 8.368 1.00 92.06 98 VAL A C 1
ATOM 740 O O . VAL A 1 98 ? -6.590 -33.055 7.326 1.00 92.06 98 VAL A O 1
ATOM 743 N N . ASP A 1 99 ? -8.255 -32.631 8.770 1.00 89.81 99 ASP A N 1
ATOM 744 C CA . ASP A 1 99 ? -8.851 -31.517 8.026 1.00 89.81 99 ASP A CA 1
ATOM 745 C C . ASP A 1 99 ? -8.253 -30.161 8.443 1.00 89.81 99 ASP A C 1
ATOM 747 O O . ASP A 1 99 ? -8.871 -29.355 9.146 1.00 89.81 99 ASP A O 1
ATOM 751 N N . ILE A 1 100 ? -7.035 -29.874 7.975 1.00 89.94 100 ILE A N 1
ATOM 752 C CA . ILE A 1 100 ? -6.314 -28.623 8.284 1.00 89.94 100 ILE A CA 1
ATOM 753 C C . ILE A 1 100 ? -7.121 -27.382 7.875 1.00 89.94 100 ILE A C 1
ATOM 755 O O . ILE A 1 100 ? -7.141 -26.384 8.600 1.00 89.94 100 ILE A O 1
ATOM 759 N N . ASP A 1 101 ? -7.812 -27.438 6.734 1.00 88.25 101 ASP A N 1
ATOM 760 C CA . ASP A 1 101 ? -8.597 -26.310 6.226 1.00 88.25 101 ASP A CA 1
ATOM 761 C C . ASP A 1 101 ? -9.712 -25.912 7.196 1.00 88.25 101 ASP A C 1
ATOM 763 O O . ASP A 1 101 ? -9.968 -24.723 7.385 1.00 88.25 101 ASP A O 1
ATOM 767 N N . LYS A 1 102 ? -10.330 -26.881 7.879 1.00 84.94 102 LYS A N 1
ATOM 768 C CA . LYS A 1 102 ? -11.375 -26.618 8.872 1.00 84.94 102 LYS A CA 1
ATOM 769 C C . LYS A 1 102 ? -10.813 -25.816 10.048 1.00 84.94 102 LYS A C 1
ATOM 771 O O . LYS A 1 102 ? -11.372 -24.778 10.397 1.00 84.94 102 LYS A O 1
ATOM 776 N N . PHE A 1 103 ? -9.660 -26.231 10.572 1.00 85.88 103 PHE A N 1
ATOM 777 C CA . PHE A 1 103 ? -9.004 -25.595 11.717 1.00 85.88 103 PHE A CA 1
ATOM 778 C C . PHE A 1 103 ? -8.406 -24.214 11.390 1.00 85.88 103 PHE A C 1
ATOM 780 O O . PHE A 1 103 ? -8.462 -23.291 12.208 1.00 85.88 103 PHE A O 1
ATOM 787 N N . VAL A 1 104 ? -7.836 -24.045 10.191 1.00 87.56 104 VAL A N 1
ATOM 788 C CA . VAL A 1 104 ? -7.154 -22.804 9.776 1.00 87.56 104 VAL A CA 1
ATOM 789 C C . VAL A 1 104 ? -8.116 -21.789 9.148 1.00 87.56 104 VAL A C 1
ATOM 791 O O . VAL A 1 104 ? -7.814 -20.594 9.121 1.00 87.56 104 VAL A O 1
ATOM 794 N N . SER A 1 105 ? -9.286 -22.219 8.663 1.00 86.00 105 SER A N 1
ATOM 795 C CA . SER A 1 105 ? -10.252 -21.307 8.051 1.00 86.00 105 SER A CA 1
ATOM 796 C C . SER A 1 105 ? -10.787 -20.278 9.049 1.00 86.00 105 SER A C 1
ATOM 798 O O . SER A 1 105 ? -11.186 -20.584 10.176 1.00 86.00 105 SER A O 1
ATOM 800 N N . ILE A 1 106 ? -10.802 -19.022 8.607 1.00 82.06 106 ILE A N 1
ATOM 801 C CA . ILE A 1 106 ? -11.401 -17.895 9.318 1.00 82.06 106 ILE A CA 1
ATOM 802 C C . ILE A 1 106 ? -12.530 -17.388 8.426 1.00 82.06 106 ILE A C 1
ATOM 804 O O . ILE A 1 106 ? -12.292 -17.188 7.227 1.00 82.06 106 ILE A O 1
ATOM 808 N N . PRO A 1 107 ? -13.744 -17.163 8.958 1.00 81.06 107 PRO A N 1
ATOM 809 C CA . PRO A 1 107 ? -14.828 -16.620 8.158 1.00 81.06 107 PRO A CA 1
ATOM 810 C C . PRO A 1 107 ? -14.409 -15.273 7.567 1.00 81.06 107 PRO A C 1
ATOM 812 O O . PRO A 1 107 ? -13.973 -14.355 8.276 1.00 81.06 107 PRO A O 1
ATOM 815 N N . VAL A 1 108 ? -14.535 -15.170 6.242 1.00 79.50 108 VAL A N 1
ATOM 816 C CA . VAL A 1 108 ? -14.229 -13.942 5.511 1.00 79.50 108 VAL A CA 1
ATOM 817 C C . VAL A 1 108 ? -15.104 -12.831 6.077 1.00 79.50 108 VAL A C 1
ATOM 819 O O . VAL A 1 108 ? -16.320 -12.970 6.177 1.00 79.50 108 VAL A O 1
ATOM 822 N N . TRP A 1 109 ? -14.477 -11.726 6.478 1.00 77.25 109 TRP A N 1
ATOM 823 C CA . TRP A 1 109 ? -15.225 -10.555 6.904 1.00 77.25 109 TRP A CA 1
ATOM 824 C C . TRP A 1 109 ? -15.995 -9.991 5.713 1.00 77.25 109 TRP A C 1
ATOM 826 O O . TRP A 1 109 ? -15.384 -9.518 4.753 1.00 77.25 109 TRP A O 1
ATOM 836 N N . GLU A 1 110 ? -17.321 -10.018 5.781 1.00 71.88 110 GLU A N 1
ATOM 837 C CA . GLU A 1 110 ? -18.152 -9.338 4.796 1.00 71.88 110 GLU A CA 1
ATOM 838 C C . GLU A 1 110 ? -18.149 -7.830 5.092 1.00 71.88 110 GLU A C 1
ATOM 840 O O . GLU A 1 110 ? -18.610 -7.404 6.160 1.00 71.88 110 GLU A O 1
ATOM 845 N N . PRO A 1 111 ? -17.609 -6.990 4.189 1.00 69.94 111 PRO A N 1
ATOM 846 C CA . PRO A 1 111 ? -17.653 -5.553 4.378 1.00 69.94 111 PRO A CA 1
ATOM 847 C C . PRO A 1 111 ? -19.103 -5.079 4.326 1.00 69.94 111 PRO A C 1
ATOM 849 O O . PRO A 1 111 ? -19.862 -5.464 3.437 1.00 69.94 111 PRO A O 1
ATOM 852 N N . VAL A 1 112 ? -19.478 -4.190 5.248 1.00 71.00 112 VAL A N 1
ATOM 853 C CA . VAL A 1 112 ? -20.784 -3.525 5.199 1.00 71.00 112 VAL A CA 1
ATOM 854 C C . VAL A 1 112 ? -20.904 -2.824 3.847 1.00 71.00 112 VAL A C 1
ATOM 856 O O . VAL A 1 112 ? -20.104 -1.939 3.533 1.00 71.00 112 VAL A O 1
ATOM 859 N N . SER A 1 113 ? -21.888 -3.228 3.042 1.00 60.78 113 SER A N 1
ATOM 860 C CA . SER A 1 113 ? -22.124 -2.647 1.723 1.00 60.78 113 SER A CA 1
ATOM 861 C C . SER A 1 113 ? -22.369 -1.146 1.867 1.00 60.78 113 SER A C 1
ATOM 863 O O . SER A 1 113 ? -23.354 -0.716 2.473 1.00 60.78 113 SER A O 1
ATOM 865 N N . PHE A 1 114 ? -21.455 -0.341 1.334 1.00 60.38 114 PHE A N 1
ATOM 866 C CA . PHE A 1 114 ? -21.627 1.102 1.265 1.00 60.38 114 PHE A CA 1
ATOM 867 C C . PHE A 1 114 ? -22.661 1.413 0.182 1.00 60.38 114 PHE A C 1
ATOM 869 O O . PHE A 1 114 ? -22.404 1.157 -0.992 1.00 60.38 114 PHE A O 1
ATOM 876 N N . ASP A 1 115 ? -23.823 1.945 0.569 1.00 62.06 115 ASP A N 1
ATOM 877 C CA . ASP A 1 115 ? -24.793 2.495 -0.378 1.00 62.06 115 ASP A CA 1
ATOM 878 C C . ASP A 1 115 ? -24.301 3.875 -0.861 1.00 62.06 115 ASP A C 1
ATOM 880 O O . ASP A 1 115 ? -24.335 4.837 -0.079 1.00 62.06 115 ASP A O 1
ATOM 884 N N . PRO A 1 116 ? -23.866 4.010 -2.131 1.00 56.75 116 PRO A N 1
ATOM 885 C CA . PRO A 1 116 ? -23.332 5.260 -2.669 1.00 56.75 116 PRO A CA 1
ATOM 886 C C . PRO A 1 116 ? -24.372 6.382 -2.744 1.00 56.75 116 PRO A C 1
ATOM 888 O O . PRO A 1 116 ? -24.004 7.542 -2.907 1.00 56.75 116 PRO A O 1
ATOM 891 N N . SER A 1 117 ? -25.665 6.048 -2.659 1.00 55.62 117 SER A N 1
ATOM 892 C CA . SER A 1 117 ? -26.763 7.017 -2.715 1.00 55.62 117 SER A CA 1
ATOM 893 C C . SER A 1 117 ? -27.041 7.697 -1.370 1.00 55.62 117 SER A C 1
ATOM 895 O O . SER A 1 117 ? -27.711 8.733 -1.320 1.00 55.62 117 SER A O 1
ATOM 897 N N . SER A 1 118 ? -26.482 7.160 -0.281 1.00 57.31 118 SER A N 1
ATOM 898 C CA . SER A 1 118 ? -26.557 7.770 1.041 1.00 57.31 118 SER A CA 1
ATOM 899 C C . SER A 1 118 ? -25.537 8.908 1.155 1.00 57.31 118 SER A C 1
ATOM 901 O O . SER A 1 118 ? -24.414 8.721 1.616 1.00 57.31 118 SER A O 1
ATOM 903 N N . GLU A 1 119 ? -25.908 10.119 0.728 1.00 56.78 119 GLU A N 1
ATOM 904 C CA . GLU A 1 119 ? -25.153 11.331 1.077 1.00 56.78 119 GLU A CA 1
ATOM 905 C C . GLU A 1 119 ? -25.175 11.508 2.606 1.00 56.78 119 GLU A C 1
ATOM 907 O O . GLU A 1 119 ? -26.055 12.161 3.173 1.00 56.78 119 GLU A O 1
ATOM 912 N N . ARG A 1 120 ? -24.211 10.899 3.303 1.00 66.25 120 ARG A N 1
ATOM 913 C CA . ARG A 1 120 ? -24.040 11.036 4.751 1.00 66.25 120 ARG A CA 1
ATOM 914 C C . ARG A 1 120 ? -23.418 12.391 5.044 1.00 66.25 120 ARG A C 1
ATOM 916 O O . ARG A 1 120 ? -22.211 12.531 5.196 1.00 66.25 120 ARG A O 1
ATOM 923 N N . ARG A 1 121 ? -24.252 13.425 5.089 1.00 73.62 121 ARG A N 1
ATOM 924 C CA . ARG A 1 121 ? -23.818 14.756 5.509 1.00 73.62 121 ARG A CA 1
ATOM 925 C C . ARG A 1 121 ? -23.867 14.842 7.027 1.00 73.62 121 ARG A C 1
ATOM 927 O O . ARG A 1 121 ? -24.937 14.711 7.616 1.00 73.62 121 ARG A O 1
ATOM 934 N N . LEU A 1 122 ? -22.726 15.095 7.659 1.00 82.19 122 LEU A N 1
ATOM 935 C CA . LEU A 1 122 ? -22.684 15.318 9.102 1.00 82.19 122 LEU A CA 1
ATOM 936 C C . LEU A 1 122 ? -23.274 16.685 9.479 1.00 82.19 122 LEU A C 1
ATOM 938 O O . LEU A 1 122 ? -23.198 17.653 8.716 1.00 82.19 122 LEU A O 1
ATOM 942 N N . VAL A 1 123 ? -23.877 16.780 10.665 1.00 82.56 123 VAL A N 1
ATOM 943 C CA . VAL A 1 123 ? -24.336 18.047 11.261 1.00 82.56 123 VAL A CA 1
ATOM 944 C C . VAL A 1 123 ? -23.128 18.987 11.398 1.00 82.56 123 VAL A C 1
ATOM 946 O O . VAL A 1 123 ? -22.059 18.528 11.808 1.00 82.56 123 VAL A O 1
ATOM 949 N N . PRO A 1 124 ? -23.231 20.287 11.057 1.00 81.12 124 PRO A N 1
ATOM 950 C CA . PRO A 1 124 ? -22.108 21.210 11.212 1.00 81.12 124 PRO A CA 1
ATOM 951 C C . PRO A 1 124 ? -21.607 21.265 12.670 1.00 81.12 124 PRO A C 1
ATOM 953 O O . PRO A 1 124 ? -22.355 20.935 13.594 1.00 81.12 124 PRO A O 1
ATOM 956 N N . PRO A 1 125 ? -20.331 21.609 12.901 1.00 84.19 125 PRO A N 1
ATOM 957 C CA . PRO A 1 125 ? -19.779 21.692 14.249 1.00 84.19 125 PRO A CA 1
ATOM 958 C C . PRO A 1 125 ? -20.374 22.876 15.012 1.00 84.19 125 PRO A C 1
ATOM 960 O O . PRO A 1 125 ? -20.611 23.936 14.434 1.00 84.19 125 PRO A O 1
ATOM 963 N N . THR A 1 126 ? -20.592 22.702 16.315 1.00 81.50 126 THR A N 1
ATOM 964 C CA . THR A 1 126 ? -21.205 23.726 17.179 1.00 81.50 126 THR A CA 1
ATOM 965 C C . THR A 1 126 ? -20.176 24.745 17.678 1.00 81.50 126 THR A C 1
ATOM 967 O O . THR A 1 126 ? -20.522 25.891 17.953 1.00 81.50 126 THR A O 1
ATOM 970 N N . SER A 1 127 ? -18.905 24.343 17.804 1.00 87.94 127 SER A N 1
ATOM 971 C CA . SER A 1 127 ? -17.830 25.180 18.349 1.00 87.94 127 SER A CA 1
ATOM 972 C C . SER A 1 127 ? -16.957 25.797 17.255 1.00 87.94 127 SER A C 1
ATOM 974 O O . SER A 1 127 ? -16.527 25.115 16.323 1.00 87.94 127 SER A O 1
ATOM 976 N N . GLN A 1 128 ? -16.608 27.076 17.420 1.00 87.81 128 GLN A N 1
ATOM 977 C CA . GLN A 1 128 ? -15.672 27.784 16.540 1.00 87.81 128 GLN A CA 1
ATOM 978 C C . GLN A 1 128 ? -14.284 27.122 16.523 1.00 87.81 128 GLN A C 1
ATOM 980 O O . GLN A 1 128 ? -13.667 26.998 15.468 1.00 87.81 128 GLN A O 1
ATOM 985 N N . ALA A 1 129 ? -13.814 26.630 17.672 1.00 87.50 129 ALA A N 1
ATOM 986 C CA . ALA A 1 129 ? -12.523 25.951 17.766 1.00 87.50 129 ALA A CA 1
ATOM 987 C C . ALA A 1 129 ? -12.509 24.624 16.981 1.00 87.50 129 ALA A C 1
ATOM 989 O O . ALA A 1 129 ? -11.512 24.273 16.351 1.00 87.50 129 ALA A O 1
ATOM 990 N N . GLU A 1 130 ? -13.634 23.903 16.980 1.00 89.88 130 GLU A N 1
ATOM 991 C CA . GLU A 1 130 ? -13.815 22.660 16.221 1.00 89.88 130 GLU A CA 1
ATOM 992 C C . GLU A 1 130 ? -13.854 22.933 14.710 1.00 89.88 130 GLU A C 1
ATOM 994 O O . GLU A 1 130 ? -13.180 22.251 13.936 1.00 89.88 130 GLU A O 1
ATOM 999 N N . LEU A 1 131 ? -14.571 23.984 14.295 1.00 90.81 131 LEU A N 1
ATOM 1000 C CA . LEU A 1 131 ? -14.613 24.459 12.910 1.00 90.81 131 LEU A CA 1
ATOM 1001 C C . LEU A 1 131 ? -13.219 24.796 12.372 1.00 90.81 131 LEU A C 1
ATOM 1003 O O . LEU A 1 131 ? -12.873 24.379 11.265 1.00 90.81 131 LEU A O 1
ATOM 1007 N N . GLU A 1 132 ? -12.404 25.522 13.137 1.00 90.81 132 GLU A N 1
ATOM 1008 C CA . GLU A 1 132 ? -11.050 25.906 12.721 1.00 90.81 132 GLU A CA 1
ATOM 1009 C C . GLU A 1 132 ? -10.128 24.693 12.542 1.00 90.81 132 GLU A C 1
ATOM 1011 O O . GLU A 1 132 ? -9.407 24.604 11.543 1.00 90.81 132 GLU A O 1
ATOM 1016 N N . VAL A 1 133 ? -10.193 23.723 13.462 1.00 92.44 133 VAL A N 1
ATOM 1017 C CA . VAL A 1 133 ? -9.419 22.476 13.371 1.00 92.44 133 VAL A CA 1
ATOM 1018 C C . VAL A 1 133 ? -9.858 21.647 12.163 1.00 92.44 133 VAL A C 1
ATOM 1020 O O . VAL A 1 133 ? -9.013 21.258 11.357 1.00 92.44 133 VAL A O 1
ATOM 1023 N N . LEU A 1 134 ? -11.162 21.419 11.981 1.00 91.94 134 LEU A N 1
ATOM 1024 C CA . LEU A 1 134 ? -11.686 20.631 10.857 1.00 91.94 134 LEU A CA 1
ATOM 1025 C C . LEU A 1 134 ? -11.422 21.304 9.503 1.00 91.94 134 LEU A C 1
ATOM 1027 O O . LEU A 1 134 ? -11.109 20.623 8.527 1.00 91.94 134 LEU A O 1
ATOM 1031 N N . THR A 1 135 ? -11.467 22.637 9.441 1.00 91.94 135 THR A N 1
ATOM 1032 C CA . THR A 1 135 ? -11.112 23.395 8.230 1.00 91.94 135 THR A CA 1
ATOM 1033 C C . THR A 1 135 ? -9.632 23.230 7.894 1.00 91.94 135 THR A C 1
ATOM 1035 O O . THR A 1 135 ? -9.273 23.004 6.737 1.00 91.94 135 THR A O 1
ATOM 1038 N N . ALA A 1 136 ? -8.753 23.294 8.896 1.00 91.88 136 ALA A N 1
ATOM 1039 C CA . ALA A 1 136 ? -7.332 23.056 8.686 1.00 91.88 136 ALA A CA 1
ATOM 1040 C C . ALA A 1 136 ? -7.048 21.601 8.266 1.00 91.88 136 ALA A C 1
ATOM 1042 O O . ALA A 1 136 ? -6.217 21.391 7.386 1.00 91.88 136 ALA A O 1
ATOM 1043 N N . ILE A 1 137 ? -7.773 20.614 8.812 1.00 92.94 137 ILE A N 1
ATOM 1044 C CA . ILE A 1 137 ? -7.699 19.212 8.367 1.00 92.94 137 ILE A CA 1
ATOM 1045 C C . ILE A 1 137 ? -8.152 19.087 6.907 1.00 92.94 137 ILE A C 1
ATOM 1047 O O . ILE A 1 137 ? -7.411 18.528 6.107 1.00 92.94 137 ILE A O 1
ATOM 1051 N N . SER A 1 138 ? -9.284 19.687 6.527 1.00 91.75 138 SER A N 1
ATOM 1052 C CA . SER A 1 138 ? -9.777 19.714 5.139 1.00 91.75 138 SER A CA 1
ATOM 1053 C C . SER A 1 138 ? -8.730 20.249 4.155 1.00 91.75 138 SER A C 1
ATOM 1055 O O . SER A 1 138 ? -8.471 19.655 3.105 1.00 91.75 138 SER A O 1
ATOM 1057 N N . ASN A 1 139 ? -8.025 21.319 4.534 1.00 91.94 139 ASN A N 1
ATOM 1058 C CA . ASN A 1 139 ? -6.965 21.916 3.721 1.00 91.94 139 ASN A CA 1
ATOM 1059 C C . ASN A 1 139 ? -5.716 21.028 3.564 1.00 91.94 139 ASN A C 1
ATOM 1061 O O . ASN A 1 139 ? -4.919 21.275 2.656 1.00 91.94 139 ASN A O 1
ATOM 1065 N N . LEU A 1 140 ? -5.533 19.992 4.394 1.00 89.75 140 LEU A N 1
ATOM 1066 C CA . LEU A 1 140 ? -4.455 19.012 4.214 1.00 89.75 140 LEU A CA 1
ATOM 1067 C C . LEU A 1 140 ? -4.678 18.096 2.998 1.00 89.75 140 LEU A C 1
ATOM 1069 O O . LEU A 1 140 ? -3.723 17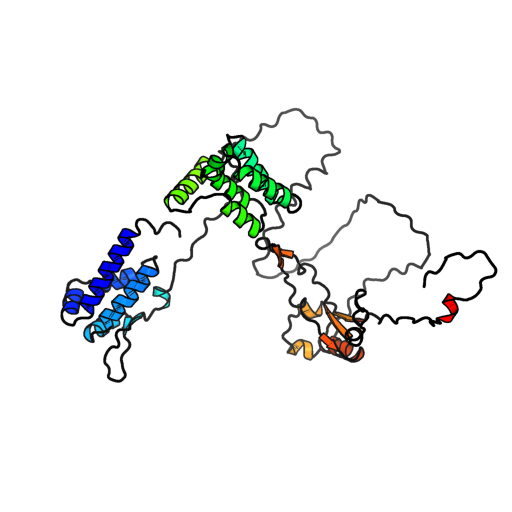.465 2.543 1.00 89.75 140 LEU A O 1
ATOM 1073 N N . SER A 1 141 ? -5.902 18.025 2.460 1.00 87.50 141 SER A N 1
ATOM 1074 C CA . SER A 1 141 ? -6.195 17.271 1.230 1.00 87.50 141 SER A CA 1
ATOM 1075 C C . SER A 1 141 ? -5.541 17.914 0.002 1.00 87.50 141 SER A C 1
ATOM 1077 O O . SER A 1 141 ? -5.142 17.229 -0.940 1.00 87.50 141 SER A O 1
ATOM 1079 N N . ASN A 1 142 ? -5.361 19.238 0.024 1.00 88.06 142 ASN A N 1
ATOM 1080 C CA . ASN A 1 142 ? -4.753 19.987 -1.064 1.00 88.06 142 ASN A CA 1
ATOM 1081 C C . ASN A 1 142 ? -3.228 20.050 -0.907 1.00 88.06 142 ASN A C 1
ATOM 1083 O O . ASN A 1 142 ? -2.704 20.700 -0.002 1.00 88.06 142 ASN A O 1
ATOM 1087 N N . THR A 1 143 ? -2.495 19.463 -1.854 1.00 83.25 143 THR A N 1
ATOM 1088 C CA . THR A 1 143 ? -1.025 19.390 -1.822 1.00 83.25 143 THR A CA 1
ATOM 1089 C C . THR A 1 143 ? -0.327 20.751 -1.827 1.00 83.25 143 THR A C 1
ATOM 1091 O O . THR A 1 143 ? 0.805 20.845 -1.357 1.00 83.25 143 THR A O 1
ATOM 1094 N N . VAL A 1 144 ? -0.968 21.805 -2.346 1.00 86.19 144 VAL A N 1
ATOM 1095 C CA . VAL A 1 144 ? -0.393 23.162 -2.388 1.00 86.19 144 VAL A CA 1
ATOM 1096 C C . VAL A 1 144 ? -0.460 23.834 -1.012 1.00 86.19 144 VAL A C 1
ATOM 1098 O O . VAL A 1 144 ? 0.489 24.496 -0.597 1.00 86.19 144 VAL A O 1
ATOM 1101 N N . ILE A 1 145 ? -1.562 23.631 -0.281 1.00 90.06 145 ILE A N 1
ATOM 1102 C CA . ILE A 1 145 ? -1.871 24.316 0.991 1.00 90.06 145 ILE A CA 1
ATOM 1103 C C . ILE A 1 145 ? -1.539 23.425 2.206 1.00 90.06 145 ILE A C 1
ATOM 1105 O O . ILE A 1 145 ? -1.440 23.911 3.336 1.00 90.06 145 ILE A O 1
ATOM 1109 N N . ALA A 1 146 ? -1.262 22.136 1.997 1.00 88.19 146 ALA A N 1
ATOM 1110 C CA . ALA A 1 146 ? -0.998 21.168 3.060 1.00 88.19 146 ALA A CA 1
ATOM 1111 C C . ALA A 1 146 ? 0.106 21.608 4.038 1.00 88.19 146 ALA A C 1
ATOM 1113 O O . ALA A 1 146 ? -0.048 21.470 5.249 1.00 88.19 146 ALA A O 1
ATOM 1114 N N . ASN A 1 147 ? 1.195 22.213 3.551 1.00 90.25 147 ASN A N 1
ATOM 1115 C CA . ASN A 1 147 ? 2.276 22.687 4.423 1.00 90.25 147 ASN A CA 1
ATOM 1116 C C . ASN A 1 147 ? 1.833 23.833 5.341 1.00 90.25 147 ASN A C 1
ATOM 1118 O O . ASN A 1 147 ? 2.220 23.886 6.509 1.00 90.25 147 ASN A O 1
ATOM 1122 N N . THR A 1 148 ? 1.020 24.758 4.826 1.00 93.50 148 THR A N 1
ATOM 1123 C CA . THR A 1 148 ? 0.459 25.843 5.638 1.00 93.50 148 THR A CA 1
ATOM 1124 C C . THR A 1 148 ? -0.559 25.313 6.643 1.00 93.50 148 THR A C 1
ATOM 1126 O O . THR A 1 148 ? -0.481 25.680 7.813 1.00 93.50 148 THR A O 1
ATOM 1129 N N . ALA A 1 149 ? -1.420 24.382 6.223 1.00 92.88 149 ALA A N 1
ATOM 1130 C CA . ALA A 1 149 ? -2.428 23.743 7.063 1.00 92.88 149 ALA A CA 1
ATOM 1131 C C . ALA A 1 149 ? -1.811 22.900 8.201 1.00 92.88 149 ALA A C 1
ATOM 1133 O O . ALA A 1 149 ? -2.244 22.971 9.351 1.00 92.88 149 ALA A O 1
ATOM 1134 N N . SER A 1 150 ? -0.730 22.166 7.922 1.00 92.56 150 SER A N 1
ATOM 1135 C CA . SER A 1 150 ? 0.017 21.419 8.942 1.00 92.56 150 SER A CA 1
ATOM 1136 C C . SER A 1 150 ? 0.639 22.355 9.982 1.00 92.56 150 SER A C 1
ATOM 1138 O O . SER A 1 150 ? 0.509 22.130 11.184 1.00 92.56 150 SER A O 1
ATOM 1140 N N . ARG A 1 151 ? 1.244 23.471 9.553 1.00 93.06 151 ARG A N 1
ATOM 1141 C CA . ARG A 1 151 ? 1.783 24.473 10.487 1.00 93.06 151 ARG A CA 1
ATOM 1142 C C . ARG A 1 151 ? 0.690 25.105 11.344 1.00 93.06 151 ARG A C 1
ATOM 1144 O O . ARG A 1 151 ? 0.937 25.366 12.519 1.00 93.06 151 ARG A O 1
ATOM 1151 N N . THR A 1 152 ? -0.492 25.370 10.785 1.00 93.12 152 THR A N 1
ATOM 1152 C CA . THR A 1 152 ? -1.622 25.883 11.571 1.00 93.12 152 THR A CA 1
ATOM 1153 C C . THR A 1 152 ? -2.101 24.857 12.590 1.00 93.12 152 THR A C 1
ATOM 1155 O O . THR A 1 152 ? -2.265 25.226 13.746 1.00 93.12 152 THR A O 1
ATOM 1158 N N . LEU A 1 153 ? -2.216 23.575 12.229 1.00 92.50 153 LEU A N 1
ATOM 1159 C CA . LEU A 1 153 ? -2.621 22.515 13.161 1.00 92.50 153 LEU A CA 1
ATOM 1160 C C . LEU A 1 153 ? -1.619 22.331 14.302 1.00 92.50 153 LEU A C 1
ATOM 1162 O O . LEU A 1 153 ? -2.018 22.286 15.463 1.00 92.50 153 LEU A O 1
ATOM 1166 N N . SER A 1 154 ? -0.319 22.338 14.001 1.00 91.81 154 SER A N 1
ATOM 1167 C CA . SER A 1 154 ? 0.726 22.292 15.029 1.00 91.81 154 SER A CA 1
ATOM 1168 C C . SER A 1 154 ? 0.654 23.485 15.991 1.00 91.81 154 SER A C 1
ATOM 1170 O O . SER A 1 154 ? 0.873 23.322 17.187 1.00 91.81 154 SER A O 1
ATOM 1172 N N . LYS A 1 155 ? 0.303 24.685 15.500 1.00 92.50 155 LYS A N 1
ATOM 1173 C CA . LYS A 1 155 ? 0.081 25.867 16.353 1.00 92.50 155 LYS A CA 1
ATOM 1174 C C . LYS A 1 155 ? -1.192 25.751 17.189 1.00 92.50 155 LYS A C 1
ATOM 1176 O O . LYS A 1 155 ? -1.176 26.136 18.353 1.00 92.50 155 LYS A O 1
ATOM 1181 N N . LEU A 1 156 ? -2.281 25.245 16.610 1.00 90.88 156 LEU A N 1
ATOM 1182 C CA . LEU A 1 156 ? -3.552 25.056 17.311 1.00 90.88 156 LEU A CA 1
ATOM 1183 C C . LEU A 1 156 ? -3.414 24.022 18.434 1.00 90.88 156 LEU A C 1
ATOM 1185 O O . LEU A 1 156 ? -3.886 24.279 19.534 1.00 90.88 156 LEU A O 1
ATOM 1189 N N . LYS A 1 157 ? -2.676 22.923 18.217 1.00 89.44 157 LYS A N 1
ATOM 1190 C CA . LYS A 1 157 ? -2.428 21.885 19.238 1.00 89.44 157 LYS A CA 1
ATOM 1191 C C . LYS A 1 157 ? -1.724 22.416 20.497 1.00 89.44 157 LYS A C 1
ATOM 1193 O O . LYS A 1 157 ? -1.929 21.877 21.579 1.00 89.44 157 LYS A O 1
ATOM 1198 N N . LEU A 1 158 ? -0.916 23.473 20.378 1.00 89.75 158 LEU A N 1
ATOM 1199 C CA . LEU A 1 158 ? -0.213 24.087 21.514 1.00 89.75 158 LEU A CA 1
ATOM 1200 C C . LEU A 1 158 ? -1.105 25.007 22.362 1.00 89.75 158 LEU A C 1
ATOM 1202 O O . LEU A 1 158 ? -0.757 25.305 23.504 1.00 89.75 158 LEU A O 1
ATOM 1206 N N . LYS A 1 159 ? -2.232 25.486 21.825 1.00 90.94 159 LYS A N 1
ATOM 1207 C CA . LYS A 1 159 ? -3.121 26.402 22.545 1.00 90.94 159 LYS A CA 1
ATOM 1208 C C . LYS A 1 159 ? -3.993 25.628 23.547 1.00 90.94 159 LYS A C 1
ATOM 1210 O O . LYS A 1 159 ? -4.625 24.646 23.155 1.00 90.94 159 LYS A O 1
ATOM 1215 N N . PRO A 1 160 ? -4.115 26.085 24.809 1.00 86.12 160 PRO A N 1
ATOM 1216 C CA . PRO A 1 160 ? -4.883 25.373 25.835 1.00 86.12 160 PRO A CA 1
ATOM 1217 C C . PRO A 1 160 ? -6.377 25.262 25.494 1.00 86.12 160 PRO A C 1
ATOM 1219 O O . PRO A 1 160 ? -6.987 24.235 25.775 1.00 86.12 160 PRO A O 1
ATOM 1222 N N . GLU A 1 161 ? -6.939 26.264 24.812 1.00 86.31 161 GLU A N 1
ATOM 1223 C CA . GLU A 1 161 ? -8.342 26.305 24.363 1.00 86.31 161 GLU A CA 1
ATOM 1224 C C . GLU A 1 161 ? -8.714 25.155 23.411 1.00 86.31 161 GLU A C 1
ATOM 1226 O O . GLU A 1 161 ? -9.860 24.719 23.382 1.00 86.31 161 GLU A O 1
ATOM 1231 N N . TYR A 1 162 ? -7.743 24.638 22.652 1.00 86.62 162 TYR A N 1
ATOM 1232 C CA . TYR A 1 162 ? -7.956 23.608 21.630 1.00 86.62 162 TYR A CA 1
ATOM 1233 C C . TYR A 1 162 ? -7.639 22.202 22.143 1.00 86.62 162 TYR A C 1
ATOM 1235 O O . TYR A 1 162 ? -7.942 21.218 21.469 1.00 86.62 162 TYR A O 1
ATOM 1243 N N . LYS A 1 163 ? -7.057 22.073 23.342 1.00 86.56 163 LYS A N 1
ATOM 1244 C CA . LYS A 1 163 ? -6.689 20.772 23.915 1.00 86.56 163 LYS A CA 1
ATOM 1245 C C . LYS A 1 163 ? -7.912 19.866 24.094 1.00 86.56 163 LYS A C 1
ATOM 1247 O O . LYS A 1 163 ? -7.830 18.680 23.799 1.00 86.56 163 LYS A O 1
ATOM 1252 N N . SER A 1 164 ? -9.050 20.429 24.500 1.00 87.31 164 SER A N 1
ATOM 1253 C CA . SER A 1 164 ? -10.323 19.702 24.621 1.00 87.31 164 SER A CA 1
ATOM 1254 C C . SER A 1 164 ? -10.843 19.185 23.276 1.00 87.31 164 SER A C 1
ATOM 1256 O O . SER A 1 164 ? -11.440 18.114 23.217 1.00 87.31 164 SER A O 1
ATOM 1258 N N . VAL A 1 165 ? -10.571 19.905 22.184 1.00 89.31 165 VAL A N 1
ATOM 1259 C CA . VAL A 1 165 ? -11.002 19.542 20.827 1.00 89.31 165 VAL A CA 1
ATOM 1260 C C . VAL A 1 165 ? -10.228 18.327 20.308 1.00 89.31 165 VAL A C 1
ATOM 1262 O O . VAL A 1 165 ? -10.838 17.422 19.745 1.00 89.31 165 VAL A O 1
ATOM 1265 N N . PHE A 1 166 ? -8.912 18.267 20.548 1.00 89.38 166 PHE A N 1
ATOM 1266 C CA . PHE A 1 166 ? -8.053 17.137 20.149 1.00 89.38 166 PHE A CA 1
ATOM 1267 C C . PHE A 1 166 ? -8.218 15.879 21.018 1.00 89.38 166 PHE A C 1
ATOM 1269 O O . PHE A 1 166 ? -7.733 14.814 20.641 1.00 89.38 166 PHE A O 1
ATOM 1276 N N . SER A 1 167 ? -8.895 15.985 22.163 1.00 90.44 167 SER A N 1
ATOM 1277 C CA . SER A 1 167 ? -9.262 14.844 23.015 1.00 90.44 167 SER A CA 1
ATOM 1278 C C . SER A 1 167 ? -10.721 14.403 22.838 1.00 90.44 167 SER A C 1
ATOM 1280 O O . SER A 1 167 ? -11.131 13.411 23.430 1.00 90.44 167 SER A O 1
ATOM 1282 N N . SER A 1 168 ? -11.525 15.125 22.050 1.00 90.94 168 SER A N 1
ATOM 1283 C CA . SER A 1 168 ? -12.945 14.815 21.862 1.00 90.94 168 SER A CA 1
ATOM 1284 C C . SER A 1 168 ? -13.164 13.725 20.809 1.00 90.94 168 SER A C 1
ATOM 1286 O O . SER A 1 168 ? -12.754 13.871 19.654 1.00 90.94 168 SER A O 1
ATOM 1288 N N . VAL A 1 169 ? -13.903 12.676 21.185 1.00 90.50 169 VAL A N 1
ATOM 1289 C CA . VAL A 1 169 ? -14.289 11.561 20.299 1.00 90.50 169 VAL A CA 1
ATOM 1290 C C . VAL A 1 169 ? -15.198 12.031 19.151 1.00 90.50 169 VAL A C 1
ATOM 1292 O O . VAL A 1 169 ? -15.065 11.556 18.025 1.00 90.50 169 VAL A O 1
ATOM 1295 N N . SER A 1 170 ? -16.061 13.029 19.386 1.00 89.31 170 SER A N 1
ATOM 1296 C CA . SER A 1 170 ? -16.926 13.618 18.347 1.00 89.31 170 SER A CA 1
ATOM 1297 C C . SER A 1 170 ? -16.116 14.311 17.243 1.00 89.31 170 SER A C 1
ATOM 1299 O O . SER A 1 170 ? -16.344 14.075 16.054 1.00 89.31 170 SER A O 1
ATOM 1301 N N . THR A 1 171 ? -15.134 15.141 17.614 1.00 90.62 171 THR A N 1
ATOM 1302 C CA . THR A 1 171 ? -14.258 15.808 16.635 1.00 90.62 171 THR A CA 1
ATOM 1303 C C . THR A 1 171 ? -13.411 14.793 15.877 1.00 90.62 171 THR A C 1
ATOM 1305 O O . THR A 1 171 ? -13.214 14.926 14.669 1.00 90.62 171 THR A O 1
ATOM 1308 N N . PHE A 1 172 ? -12.935 13.761 16.575 1.00 92.19 172 PHE A N 1
ATOM 1309 C CA . PHE A 1 172 ? -12.181 12.675 15.965 1.00 92.19 172 PHE A CA 1
ATOM 1310 C C . PHE A 1 172 ? -13.015 11.913 14.931 1.00 92.19 172 PHE A C 1
ATOM 1312 O O . PHE A 1 172 ? -12.555 11.732 13.807 1.00 92.19 172 PHE A O 1
ATOM 1319 N N . TYR A 1 173 ? -14.273 11.576 15.240 1.00 90.88 173 TYR A N 1
ATOM 1320 C CA . TYR A 1 173 ? -15.195 10.969 14.275 1.00 90.88 173 TYR A CA 1
ATOM 1321 C C . TYR A 1 173 ? -15.368 11.831 13.017 1.00 90.88 173 TYR A C 1
ATOM 1323 O O . TYR A 1 173 ? -15.256 11.334 11.899 1.00 90.88 173 TYR A O 1
ATOM 1331 N N . ARG A 1 174 ? -15.572 13.144 13.179 1.00 90.31 174 ARG A N 1
ATOM 1332 C CA . ARG A 1 174 ? -15.684 14.088 12.051 1.00 90.31 174 ARG A CA 1
ATOM 1333 C C . ARG A 1 174 ? -14.394 14.165 11.227 1.00 90.31 174 ARG A C 1
ATOM 1335 O O . ARG A 1 174 ? -14.454 14.272 10.005 1.00 90.31 174 ARG A O 1
ATOM 1342 N N . ALA A 1 175 ? -13.228 14.096 11.870 1.00 91.06 175 ALA A N 1
ATOM 1343 C CA . ALA A 1 175 ? -11.943 14.036 11.178 1.00 91.06 175 ALA A CA 1
ATOM 1344 C C . ALA A 1 175 ? -11.772 12.720 10.395 1.00 91.06 175 ALA A C 1
ATOM 1346 O O . ALA A 1 175 ? -11.288 12.747 9.263 1.00 91.06 175 ALA A O 1
ATOM 1347 N N . LEU A 1 176 ? -12.210 11.587 10.956 1.00 89.50 176 LEU A N 1
ATOM 1348 C CA . LEU A 1 176 ? -12.230 10.294 10.266 1.00 89.50 176 LEU A CA 1
ATOM 1349 C C . LEU A 1 176 ? -13.179 10.310 9.061 1.00 89.50 176 LEU A C 1
ATOM 1351 O O . LEU A 1 176 ? -12.796 9.848 7.985 1.00 89.50 176 LEU A O 1
ATOM 1355 N N . ASP A 1 177 ? -14.367 10.899 9.206 1.00 87.31 177 ASP A N 1
ATOM 1356 C CA . ASP A 1 177 ? -15.323 11.072 8.109 1.00 87.31 177 ASP A CA 1
ATOM 1357 C C . ASP A 1 177 ? -14.723 11.920 6.976 1.00 87.31 177 ASP A C 1
ATOM 1359 O O . ASP A 1 177 ? -14.727 11.498 5.817 1.00 87.31 177 ASP A O 1
ATOM 1363 N N . LEU A 1 178 ? -14.072 13.045 7.303 1.00 87.88 178 LEU A N 1
ATOM 1364 C CA . LEU A 1 178 ? -13.338 13.854 6.324 1.00 87.88 178 LEU A CA 1
ATOM 1365 C C . LEU A 1 178 ? -12.279 13.029 5.585 1.00 87.88 178 LEU A C 1
ATOM 1367 O O . LEU A 1 178 ? -12.212 13.090 4.356 1.00 87.88 178 LEU A O 1
ATOM 1371 N N . ILE A 1 179 ? -11.467 12.245 6.303 1.00 88.44 179 ILE A N 1
ATOM 1372 C CA . ILE A 1 179 ? -10.417 11.401 5.708 1.00 88.44 179 ILE A CA 1
ATOM 1373 C C . ILE A 1 179 ? -10.986 10.292 4.821 1.00 88.44 179 ILE A C 1
ATOM 1375 O O . ILE A 1 179 ? -10.337 9.884 3.854 1.00 88.44 179 ILE A O 1
ATOM 1379 N N . SER A 1 180 ? -12.180 9.800 5.144 1.00 84.31 180 SER A N 1
ATOM 1380 C CA . SER A 1 180 ? -12.858 8.772 4.361 1.00 84.31 180 SER A CA 1
ATOM 1381 C C . SER A 1 180 ? -13.445 9.325 3.059 1.00 84.31 180 SER A C 1
ATOM 1383 O O . SER A 1 180 ? -13.295 8.698 2.012 1.00 84.31 180 SER A O 1
ATOM 1385 N N . ASN A 1 181 ? -14.022 10.531 3.104 1.00 82.62 181 ASN A N 1
ATOM 1386 C CA . ASN A 1 181 ? -14.743 11.135 1.983 1.00 82.62 181 ASN A CA 1
ATOM 1387 C C . ASN A 1 181 ? -13.846 11.954 1.043 1.00 82.62 181 ASN A C 1
ATOM 1389 O O . ASN A 1 181 ? -14.221 12.208 -0.101 1.00 82.62 181 ASN A O 1
ATOM 1393 N N . SER A 1 182 ? -12.665 12.389 1.497 1.00 82.94 182 SER A N 1
ATOM 1394 C CA . SER A 1 182 ? -11.751 13.211 0.694 1.00 82.94 182 SER A CA 1
ATOM 1395 C C . SER A 1 182 ? -10.362 12.588 0.510 1.00 82.94 182 SER A C 1
ATOM 1397 O O . SER A 1 182 ? -9.940 11.677 1.223 1.00 82.94 182 SER A O 1
ATOM 1399 N N . HIS A 1 183 ? -9.648 13.037 -0.526 1.00 82.31 183 HIS A N 1
ATOM 1400 C CA . HIS A 1 183 ? -8.413 12.398 -0.978 1.00 82.31 183 HIS A CA 1
ATOM 1401 C C . HIS A 1 183 ? -7.190 12.858 -0.166 1.00 82.31 183 HIS A C 1
ATOM 1403 O O . HIS A 1 183 ? -6.560 13.868 -0.480 1.00 82.31 183 HIS A O 1
ATOM 1409 N N . TYR A 1 184 ? -6.818 12.081 0.855 1.00 85.25 184 TYR A N 1
ATOM 1410 C CA . TYR A 1 184 ? -5.576 12.267 1.620 1.00 85.25 184 TYR A CA 1
ATOM 1411 C C . TYR A 1 184 ? -4.545 11.175 1.347 1.00 85.25 184 TYR A C 1
ATOM 1413 O O . TYR A 1 184 ? -4.877 9.988 1.336 1.00 85.25 184 TYR A O 1
ATOM 1421 N N . ARG A 1 185 ? -3.272 11.577 1.269 1.00 83.25 185 ARG A N 1
ATOM 1422 C CA . ARG A 1 185 ? -2.113 10.670 1.234 1.00 83.25 185 ARG A CA 1
ATOM 1423 C C . ARG A 1 185 ? -1.903 9.988 2.588 1.00 83.25 185 ARG A C 1
ATOM 1425 O O . ARG A 1 185 ? -2.111 10.618 3.624 1.00 83.25 185 ARG A O 1
ATOM 1432 N N . LEU A 1 186 ? -1.396 8.754 2.600 1.00 84.44 186 LEU A N 1
ATOM 1433 C CA . LEU A 1 186 ? -1.189 7.976 3.830 1.00 84.44 186 LEU A CA 1
ATOM 1434 C C . LEU A 1 186 ? -0.404 8.718 4.932 1.00 84.44 186 LEU A C 1
ATOM 1436 O O . LEU A 1 186 ? -0.865 8.688 6.074 1.00 84.44 186 LEU A O 1
ATOM 1440 N N . PRO A 1 187 ? 0.709 9.433 4.653 1.00 87.75 187 PRO A N 1
ATOM 1441 C CA . PRO A 1 187 ? 1.421 10.169 5.701 1.00 87.75 187 PRO A CA 1
ATOM 1442 C C . PRO A 1 187 ? 0.554 11.236 6.377 1.00 87.75 187 PRO A C 1
ATOM 1444 O O . PRO A 1 187 ? 0.671 11.460 7.575 1.00 87.75 187 PRO A O 1
ATOM 1447 N N . VAL A 1 188 ? -0.345 11.866 5.616 1.00 88.81 188 VAL A N 1
ATOM 1448 C CA . VAL A 1 188 ? -1.277 12.874 6.129 1.00 88.81 188 VAL A CA 1
ATOM 1449 C C . VAL A 1 188 ? -2.385 12.217 6.944 1.00 88.81 188 VAL A C 1
ATOM 1451 O O . VAL A 1 188 ? -2.713 12.716 8.012 1.00 88.81 188 VAL A O 1
ATOM 1454 N N . ARG A 1 189 ? -2.916 11.072 6.494 1.00 89.81 189 ARG A N 1
ATOM 1455 C CA . ARG A 1 189 ? -3.900 10.292 7.264 1.00 89.81 189 ARG A CA 1
ATOM 1456 C C . ARG A 1 189 ? -3.344 9.900 8.631 1.00 89.81 189 ARG A C 1
ATOM 1458 O O . ARG A 1 189 ? -4.000 10.132 9.638 1.00 89.81 189 ARG A O 1
ATOM 1465 N N . ARG A 1 190 ? -2.113 9.377 8.656 1.00 88.81 190 ARG A N 1
ATOM 1466 C CA . ARG A 1 190 ? -1.404 9.035 9.894 1.00 88.81 190 ARG A CA 1
ATOM 1467 C C . ARG A 1 190 ? -1.163 10.267 10.758 1.00 88.81 190 ARG A C 1
ATOM 1469 O O . ARG A 1 190 ? -1.460 10.226 11.938 1.00 88.81 190 ARG A O 1
ATOM 1476 N N . TYR A 1 191 ? -0.720 11.376 10.163 1.00 90.94 191 TYR A N 1
ATOM 1477 C CA . TYR A 1 191 ? -0.560 12.633 10.890 1.00 90.94 191 TYR A CA 1
ATOM 1478 C C . TYR A 1 191 ? -1.865 13.094 11.544 1.00 90.94 191 TYR A C 1
ATOM 1480 O O . TYR A 1 191 ? -1.844 13.448 12.714 1.00 90.94 191 TYR A O 1
ATOM 1488 N N . VAL A 1 192 ? -2.997 13.068 10.830 1.00 91.25 192 VAL A N 1
ATOM 1489 C CA . VAL A 1 192 ? -4.289 13.446 11.419 1.00 91.25 192 VAL A CA 1
ATOM 1490 C C . VAL A 1 192 ? -4.694 12.476 12.522 1.00 91.25 192 VAL A C 1
ATOM 1492 O O . VAL A 1 192 ? -5.182 12.932 13.545 1.00 91.25 192 VAL A O 1
ATOM 1495 N N . PHE A 1 193 ? -4.447 11.176 12.364 1.00 90.06 193 PHE A N 1
ATOM 1496 C CA . PHE A 1 193 ? -4.689 10.197 13.422 1.00 90.06 193 PHE A CA 1
ATOM 1497 C C . PHE A 1 193 ? -3.855 10.514 14.679 1.00 90.06 193 PHE A C 1
ATOM 1499 O O . PHE A 1 193 ? -4.412 10.676 15.757 1.00 90.06 193 PHE A O 1
ATOM 1506 N N . ASP A 1 194 ? -2.550 10.751 14.511 1.00 90.06 194 ASP A N 1
ATOM 1507 C CA . ASP A 1 194 ? -1.599 11.095 15.580 1.00 90.06 194 ASP A CA 1
ATOM 1508 C C . ASP A 1 194 ? -1.853 12.493 16.201 1.00 90.06 194 ASP A C 1
ATOM 1510 O O . ASP A 1 194 ? -1.302 12.843 17.253 1.00 90.06 194 ASP A O 1
ATOM 1514 N N . LEU A 1 195 ? -2.659 13.350 15.556 1.00 90.12 195 LEU A N 1
ATOM 1515 C CA . LEU A 1 195 ? -3.050 14.636 16.140 1.00 90.12 195 LEU A CA 1
ATOM 1516 C C . LEU A 1 195 ? -3.961 14.441 17.352 1.00 90.12 195 LEU A C 1
ATOM 1518 O O . LEU A 1 195 ? -3.815 15.208 18.312 1.00 90.12 195 LEU A O 1
ATOM 1522 N N . PHE A 1 196 ? -4.847 13.445 17.307 1.00 90.19 196 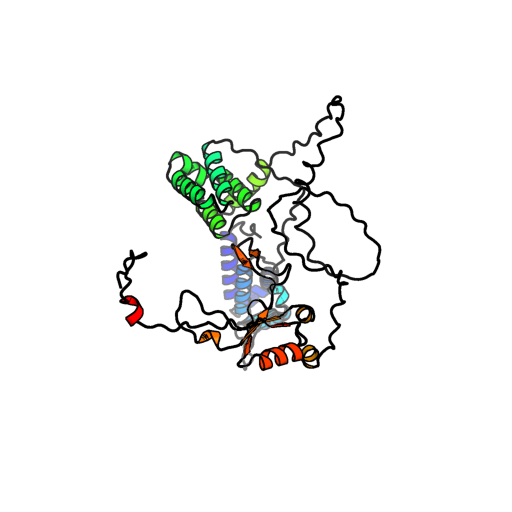PHE A N 1
ATOM 1523 C CA . PHE A 1 196 ? -5.775 13.119 18.382 1.00 90.19 196 PHE A CA 1
ATOM 1524 C C . PHE A 1 196 ? -5.110 12.127 19.336 1.00 90.19 196 PHE A C 1
ATOM 1526 O O . PHE A 1 196 ? -4.690 11.045 18.943 1.00 90.19 196 PHE A O 1
ATOM 1533 N N . ASN A 1 197 ? -5.006 12.496 20.611 1.00 80.62 197 ASN A N 1
ATOM 1534 C CA . ASN A 1 197 ? -4.453 11.615 21.639 1.00 80.62 197 ASN A CA 1
ATOM 1535 C C . ASN A 1 197 ? -5.565 10.680 22.158 1.00 80.62 197 ASN A C 1
ATOM 1537 O O . ASN A 1 197 ? -5.951 10.785 23.320 1.00 80.62 197 ASN A O 1
ATOM 1541 N N . ILE A 1 198 ? -6.137 9.856 21.277 1.00 85.25 198 ILE A N 1
ATOM 1542 C CA . ILE A 1 198 ? -7.238 8.936 21.591 1.00 85.25 198 ILE A CA 1
ATOM 1543 C C . ILE A 1 198 ? -6.752 7.512 21.321 1.00 85.25 198 ILE A C 1
ATOM 1545 O O . ILE A 1 198 ? -6.389 7.182 20.192 1.00 85.25 198 ILE A O 1
ATOM 1549 N N . GLU A 1 199 ? -6.734 6.683 22.358 1.00 83.62 199 GLU A N 1
ATOM 1550 C CA . GLU A 1 199 ? -6.453 5.251 22.242 1.00 83.62 199 GLU A CA 1
ATOM 1551 C C . GLU A 1 199 ? -7.730 4.543 21.760 1.00 83.62 199 GLU A C 1
ATOM 1553 O O . GLU A 1 199 ? -8.830 4.878 22.188 1.00 83.62 199 GLU A O 1
ATOM 1558 N N . LEU A 1 200 ? -7.628 3.647 20.774 1.00 82.00 200 LEU A N 1
ATOM 1559 C CA . LEU A 1 200 ? -8.800 2.979 20.198 1.00 82.00 200 LEU A CA 1
ATOM 1560 C C . LEU A 1 200 ? -9.214 1.778 21.056 1.00 82.00 200 LEU A C 1
ATOM 1562 O O . LEU A 1 200 ? -8.892 0.640 20.723 1.00 82.00 200 LEU A O 1
ATOM 1566 N N . ASP A 1 201 ? -9.963 2.049 22.118 1.00 83.94 201 ASP A N 1
ATOM 1567 C CA . ASP A 1 201 ? -10.551 1.015 22.974 1.00 83.94 201 ASP A CA 1
ATOM 1568 C C . ASP A 1 201 ? -11.949 0.593 22.496 1.00 83.94 201 ASP A C 1
ATOM 1570 O O . ASP A 1 201 ? -12.627 1.328 21.769 1.00 83.94 201 ASP A O 1
ATOM 1574 N N . SER A 1 202 ? -12.418 -0.574 22.955 1.00 79.38 202 SER A N 1
ATOM 1575 C CA . SER A 1 202 ? -13.764 -1.104 22.661 1.00 79.38 202 SER A CA 1
ATOM 1576 C C . SER A 1 202 ? -14.868 -0.077 22.951 1.00 79.38 202 SER A C 1
ATOM 1578 O O . SER A 1 202 ? -15.758 0.151 22.126 1.00 79.38 202 SER A O 1
ATOM 1580 N N . ASP A 1 203 ? -14.765 0.638 24.073 1.00 83.81 203 ASP A N 1
ATOM 1581 C CA . ASP A 1 203 ? -15.741 1.657 24.467 1.00 83.81 203 ASP A CA 1
ATOM 1582 C C . ASP A 1 203 ? -15.730 2.878 23.544 1.00 83.81 203 ASP A C 1
ATOM 1584 O O . ASP A 1 203 ? -16.784 3.412 23.196 1.00 83.81 203 ASP A O 1
ATOM 1588 N N . ILE A 1 204 ? -14.554 3.295 23.074 1.00 86.88 204 ILE A N 1
ATOM 1589 C CA . ILE A 1 204 ? -14.426 4.402 22.122 1.00 86.88 204 ILE A CA 1
ATOM 1590 C C . ILE A 1 204 ? -14.977 3.987 20.760 1.00 86.88 204 ILE A C 1
ATOM 1592 O O . ILE A 1 204 ? -15.662 4.776 20.113 1.00 86.88 204 ILE A O 1
ATOM 1596 N N . VAL A 1 205 ? -14.765 2.741 20.334 1.00 85.00 205 VAL A N 1
ATOM 1597 C CA . VAL A 1 205 ? -15.365 2.206 19.104 1.00 85.00 205 VAL A CA 1
ATOM 1598 C C . VAL A 1 205 ? -16.894 2.194 19.197 1.00 85.00 205 VAL A C 1
ATOM 1600 O O . VAL A 1 205 ? -17.559 2.603 18.241 1.00 85.00 205 VAL A O 1
ATOM 1603 N N . LYS A 1 206 ? -17.466 1.812 20.349 1.00 85.69 206 LYS A N 1
ATOM 1604 C CA . LYS A 1 206 ? -18.916 1.906 20.600 1.00 85.69 206 LYS A CA 1
ATOM 1605 C C . LYS A 1 206 ? -19.403 3.355 20.521 1.00 85.69 206 LYS A C 1
ATOM 1607 O O . LYS A 1 206 ? -20.363 3.629 19.803 1.00 85.69 206 LYS A O 1
ATOM 1612 N N . GLN A 1 207 ? -18.696 4.297 21.147 1.00 86.81 207 GLN A N 1
ATOM 1613 C CA . GLN A 1 207 ? -19.018 5.727 21.055 1.00 86.81 207 GLN A CA 1
ATOM 1614 C C . GLN A 1 207 ? -18.939 6.248 19.612 1.00 86.81 207 GLN A C 1
ATOM 1616 O O . GLN A 1 207 ? -19.829 6.966 19.163 1.00 86.81 207 GLN A O 1
ATOM 1621 N N . LEU A 1 208 ? -17.921 5.863 18.835 1.00 87.38 208 LEU A N 1
ATOM 1622 C CA . LEU A 1 208 ? -17.812 6.215 17.414 1.00 87.38 208 LEU A CA 1
ATOM 1623 C C . LEU A 1 208 ? -18.980 5.641 16.598 1.00 87.38 208 LEU A C 1
ATOM 1625 O O . LEU A 1 208 ? -19.508 6.318 15.713 1.00 87.38 208 LEU A O 1
ATOM 1629 N N . ALA A 1 209 ? -19.425 4.421 16.911 1.00 85.44 209 ALA A N 1
ATOM 1630 C CA . ALA A 1 209 ? -20.598 3.818 16.289 1.00 85.44 209 ALA A CA 1
ATOM 1631 C C . ALA A 1 209 ? -21.893 4.573 16.645 1.00 85.44 209 ALA A C 1
ATOM 1633 O O . ALA A 1 209 ? -22.745 4.768 15.776 1.00 85.44 209 ALA A O 1
ATOM 1634 N N . GLU A 1 210 ? -22.040 5.064 17.875 1.00 87.88 210 GLU A N 1
ATOM 1635 C CA . GLU A 1 210 ? -23.158 5.929 18.274 1.00 87.88 210 GLU A CA 1
ATOM 1636 C C . GLU A 1 210 ? -23.113 7.293 17.573 1.00 87.88 210 GLU A C 1
ATOM 1638 O O . GLU A 1 210 ? -24.127 7.759 17.040 1.00 87.88 210 GLU A O 1
ATOM 1643 N N . TYR A 1 211 ? -21.934 7.913 17.483 1.00 84.75 211 TYR A N 1
ATOM 1644 C CA . TYR A 1 211 ? -21.739 9.160 16.743 1.00 84.75 211 TYR A CA 1
ATOM 1645 C C . TYR A 1 211 ? -22.052 9.011 15.255 1.00 84.75 211 TYR A C 1
ATOM 1647 O O . TYR A 1 211 ? -22.648 9.912 14.665 1.00 84.75 211 TYR A O 1
ATOM 1655 N N . SER A 1 212 ? -21.775 7.845 14.667 1.00 81.75 212 SER A N 1
ATOM 1656 C CA . SER A 1 212 ? -22.146 7.555 13.279 1.00 81.75 212 SER A CA 1
ATOM 1657 C C . SER A 1 212 ? -23.653 7.555 13.017 1.00 81.75 212 SER A C 1
ATOM 1659 O O . SER A 1 212 ? -24.073 7.761 11.882 1.00 81.75 212 SER A O 1
ATOM 1661 N N . LYS A 1 213 ? -24.476 7.351 14.051 1.00 83.38 213 LYS A N 1
ATOM 1662 C CA . LYS A 1 213 ? -25.941 7.401 13.951 1.00 83.38 213 LYS A CA 1
ATOM 1663 C C . LYS A 1 213 ? -26.485 8.784 14.302 1.00 83.38 213 LYS A C 1
ATOM 1665 O O . LYS A 1 213 ? -27.411 9.258 13.657 1.00 83.38 213 LYS A O 1
ATOM 1670 N N . THR A 1 214 ? -25.915 9.428 15.319 1.00 83.50 214 THR A N 1
ATOM 1671 C CA . THR A 1 214 ? -26.424 10.692 15.877 1.00 83.50 214 THR A CA 1
ATOM 1672 C C . THR A 1 214 ? -25.982 11.932 15.101 1.00 83.50 214 THR A C 1
ATOM 1674 O O . THR A 1 214 ? -26.739 12.897 15.020 1.00 83.50 214 THR A O 1
ATOM 1677 N N . LEU A 1 215 ? -24.777 11.928 14.518 1.00 80.62 215 LEU A N 1
ATOM 1678 C CA . LEU A 1 215 ? -24.222 13.087 13.807 1.00 80.62 215 LEU A CA 1
ATOM 1679 C C . LEU A 1 215 ? -24.625 13.156 12.331 1.00 80.62 215 LEU A C 1
ATOM 1681 O O . LEU A 1 215 ? -24.317 14.152 11.676 1.00 80.62 215 LEU A O 1
ATOM 1685 N N . VAL A 1 216 ? -25.302 12.141 11.795 1.00 79.12 216 VAL A N 1
ATOM 1686 C CA . VAL A 1 216 ? -25.812 12.155 10.419 1.00 79.12 216 VAL A CA 1
ATOM 1687 C C . VAL A 1 216 ? -27.042 13.057 10.357 1.00 79.12 216 VAL A C 1
ATOM 1689 O O . VAL A 1 216 ? -28.000 12.871 11.105 1.00 79.12 216 VAL A O 1
ATOM 1692 N N . GLN A 1 217 ? -27.027 14.053 9.465 1.00 72.12 217 GLN A N 1
ATOM 1693 C CA . GLN A 1 217 ? -28.197 14.901 9.248 1.00 72.12 217 GLN A CA 1
ATOM 1694 C C . GLN A 1 217 ? -29.364 14.043 8.740 1.00 72.12 217 GLN A C 1
ATOM 1696 O O . GLN A 1 217 ? -29.182 13.290 7.778 1.00 72.12 217 GLN A O 1
ATOM 1701 N N . PRO A 1 218 ? -30.575 14.176 9.311 1.00 61.06 218 PRO A N 1
ATOM 1702 C CA . PRO A 1 218 ? -31.753 13.564 8.718 1.00 61.06 218 PRO A CA 1
ATOM 1703 C C . PRO A 1 218 ? -31.940 14.143 7.313 1.00 61.06 218 PRO A C 1
ATOM 1705 O O . PRO A 1 218 ? -31.833 15.357 7.116 1.00 61.06 218 PRO A O 1
ATOM 1708 N N . SER A 1 219 ? -32.187 13.275 6.329 1.00 54.75 219 SER A N 1
ATOM 1709 C CA . SER A 1 219 ? -32.329 13.657 4.924 1.00 54.75 219 SER A CA 1
ATOM 1710 C C . SER A 1 219 ? -33.496 14.635 4.750 1.00 54.75 219 SER A C 1
ATOM 1712 O O . SER A 1 219 ? -34.639 14.236 4.526 1.00 54.75 219 SER A O 1
ATOM 1714 N N . SER A 1 220 ? -33.235 15.937 4.837 1.00 48.19 220 SER A N 1
ATOM 1715 C CA . SER A 1 220 ? -34.214 16.976 4.519 1.00 48.19 220 SER A CA 1
ATOM 1716 C C . SER A 1 220 ? -34.295 17.150 3.004 1.00 48.19 220 SER A C 1
ATOM 1718 O O . SER A 1 220 ? -33.954 18.182 2.433 1.00 48.19 220 SER A O 1
ATOM 1720 N N . ARG A 1 221 ? -34.760 16.105 2.320 1.00 42.72 221 ARG A N 1
ATOM 1721 C CA . ARG A 1 221 ? -35.210 16.213 0.935 1.00 42.72 221 ARG A CA 1
ATOM 1722 C C . ARG A 1 221 ? -36.730 16.340 0.947 1.00 42.72 221 ARG A C 1
ATOM 1724 O O . ARG A 1 221 ? -37.438 15.385 0.658 1.00 42.72 221 ARG A O 1
ATOM 1731 N N . SER A 1 222 ? -37.245 17.526 1.275 1.00 34.34 222 SER A N 1
ATOM 1732 C CA . SER A 1 222 ? -38.528 17.917 0.688 1.00 34.34 222 SER A CA 1
ATOM 1733 C C . SER A 1 222 ? -38.254 18.277 -0.779 1.00 34.34 222 SER A C 1
ATOM 1735 O O . SER A 1 222 ? -37.284 18.992 -1.062 1.00 34.34 222 SER A O 1
ATOM 1737 N N . PRO A 1 223 ? 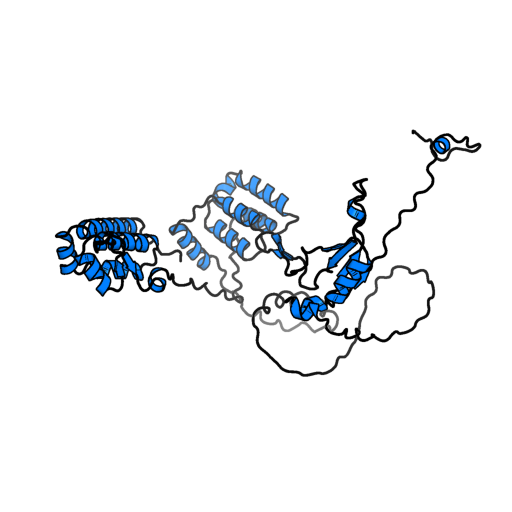-39.034 17.774 -1.753 1.00 38.91 223 PRO A N 1
ATOM 1738 C CA . PRO A 1 223 ? -38.970 18.308 -3.104 1.00 38.91 223 PRO A CA 1
ATOM 1739 C C . PRO A 1 223 ? -39.352 19.785 -2.997 1.00 38.91 223 PRO A C 1
ATOM 1741 O O . PRO A 1 223 ? -40.446 20.102 -2.532 1.00 38.91 223 PRO A O 1
ATOM 1744 N N . ARG A 1 224 ? -38.452 20.704 -3.367 1.00 30.12 224 ARG A N 1
ATOM 1745 C CA . ARG A 1 224 ? -38.819 22.124 -3.457 1.00 30.12 224 ARG A CA 1
ATOM 1746 C C . ARG A 1 224 ? -40.029 22.230 -4.397 1.00 30.12 224 ARG A C 1
ATOM 1748 O O . ARG A 1 224 ? -39.926 21.734 -5.520 1.00 30.12 224 ARG A O 1
ATOM 1755 N N . PRO A 1 225 ? -41.155 22.843 -3.989 1.00 36.41 225 PRO A N 1
ATOM 1756 C CA . PRO A 1 225 ? -42.255 23.066 -4.911 1.00 36.41 225 PRO A CA 1
ATOM 1757 C C . PRO A 1 225 ? -41.769 24.032 -5.993 1.00 36.41 225 PRO A C 1
ATOM 1759 O O . PRO A 1 225 ? -41.194 25.081 -5.698 1.00 36.41 225 PRO A O 1
ATOM 1762 N N . ALA A 1 226 ? -41.948 23.645 -7.254 1.00 34.59 226 ALA A N 1
ATOM 1763 C CA . ALA A 1 226 ? -41.641 24.496 -8.391 1.00 34.59 226 ALA A CA 1
ATOM 1764 C C . ALA A 1 226 ? -42.469 25.787 -8.283 1.00 34.59 226 ALA A C 1
ATOM 1766 O O . ALA A 1 226 ? -43.698 25.740 -8.278 1.00 34.59 226 ALA A O 1
ATOM 1767 N N . HIS A 1 227 ? -41.808 26.942 -8.174 1.00 35.25 227 HIS A N 1
ATOM 1768 C CA . HIS A 1 227 ? -42.498 28.226 -8.244 1.00 35.25 227 HIS A CA 1
ATOM 1769 C C . HIS A 1 227 ? -43.053 28.428 -9.665 1.00 35.25 227 HIS A C 1
ATOM 1771 O O . HIS A 1 227 ? -42.274 28.404 -10.623 1.00 35.25 227 HIS A O 1
ATOM 1777 N N . PRO A 1 228 ? -44.368 28.659 -9.831 1.00 45.44 228 PRO A N 1
ATOM 1778 C CA . PRO A 1 228 ? -44.948 28.973 -11.121 1.00 45.44 228 PRO A CA 1
ATOM 1779 C C . PRO A 1 228 ? -44.739 30.467 -11.344 1.00 45.44 228 PRO A C 1
ATOM 1781 O O . PRO A 1 228 ? -45.442 31.273 -10.749 1.00 45.44 228 PRO A O 1
ATOM 1784 N N . ASN A 1 229 ? -43.693 30.823 -12.090 1.00 39.81 229 ASN A N 1
ATOM 1785 C CA . ASN A 1 229 ? -43.553 32.046 -12.895 1.00 39.81 229 ASN A CA 1
ATOM 1786 C C . ASN A 1 229 ? -42.075 32.402 -13.053 1.00 39.81 229 ASN A C 1
ATOM 1788 O O . ASN A 1 229 ? -41.533 33.281 -12.383 1.00 39.81 229 ASN A O 1
ATOM 1792 N N . ARG A 1 230 ? -41.426 31.755 -14.020 1.00 30.97 230 ARG A N 1
ATOM 1793 C CA . ARG A 1 230 ? -40.335 32.386 -14.759 1.00 30.97 230 ARG A CA 1
ATOM 1794 C C . ARG A 1 230 ? -40.419 31.919 -16.205 1.00 30.97 230 ARG A C 1
ATOM 1796 O O . ARG A 1 230 ? -40.258 30.740 -16.497 1.00 30.97 230 ARG A O 1
ATOM 1803 N N . VAL A 1 231 ? -40.775 32.855 -17.077 1.00 34.00 231 VAL A N 1
ATOM 1804 C CA . VAL A 1 231 ? -40.883 32.667 -18.527 1.00 34.00 231 VAL A CA 1
ATOM 1805 C C . VAL A 1 231 ? -39.492 32.294 -19.069 1.00 34.00 231 VAL A C 1
ATOM 1807 O O . VAL A 1 231 ? -38.519 32.942 -18.672 1.00 34.00 231 VAL A O 1
ATOM 1810 N N . PRO A 1 232 ? -39.350 31.259 -19.916 1.00 30.39 232 PRO A N 1
ATOM 1811 C CA . PRO A 1 232 ? -38.044 30.802 -20.371 1.00 30.39 232 PRO A CA 1
ATOM 1812 C C . PRO A 1 232 ? -37.511 31.738 -21.461 1.00 30.39 232 PRO A C 1
ATOM 1814 O O . PRO A 1 232 ? -38.083 31.819 -22.545 1.00 30.39 232 PRO A O 1
ATOM 1817 N N . ASN A 1 233 ? -36.394 32.418 -21.194 1.00 28.58 233 ASN A N 1
ATOM 1818 C CA . ASN A 1 233 ? -35.578 32.994 -22.259 1.00 28.58 233 ASN A CA 1
ATOM 1819 C C . ASN A 1 233 ? -34.634 31.907 -22.776 1.00 28.58 233 ASN A C 1
ATOM 1821 O O . ASN A 1 233 ? -33.670 31.515 -22.120 1.00 28.58 233 ASN A O 1
ATOM 1825 N N . VAL A 1 234 ? -34.967 31.397 -23.958 1.00 41.69 234 VAL A N 1
ATOM 1826 C CA . VAL A 1 234 ? -34.198 30.413 -24.718 1.00 41.69 234 VAL A CA 1
ATOM 1827 C C . VAL A 1 234 ? -32.994 31.117 -25.339 1.00 41.69 234 VAL A C 1
ATOM 1829 O O . VAL A 1 234 ? -33.095 31.650 -26.436 1.00 41.69 234 VAL A O 1
ATOM 1832 N N . ALA A 1 235 ? -31.892 31.170 -24.593 1.00 33.19 235 ALA A N 1
ATOM 1833 C CA . ALA A 1 235 ? -30.505 31.259 -25.065 1.00 33.19 235 ALA A CA 1
ATOM 1834 C C . ALA A 1 235 ? -29.625 31.628 -23.863 1.00 33.19 235 ALA A C 1
ATOM 1836 O O . ALA A 1 235 ? -29.656 32.781 -23.440 1.00 33.19 235 ALA A O 1
ATOM 1837 N N . ASN A 1 236 ? -28.911 30.638 -23.305 1.00 32.19 236 ASN A N 1
ATOM 1838 C CA . ASN A 1 236 ? -27.626 30.737 -22.570 1.00 32.19 236 ASN A CA 1
ATOM 1839 C C . ASN A 1 236 ? -27.414 29.682 -21.461 1.00 32.19 236 ASN A C 1
ATOM 1841 O O . ASN A 1 236 ? -26.352 29.670 -20.853 1.00 32.19 236 ASN A O 1
ATOM 1845 N N . ASP A 1 237 ? -28.326 28.726 -21.255 1.00 28.67 237 ASP A N 1
ATOM 1846 C CA . ASP A 1 237 ? -28.164 27.663 -20.237 1.00 28.67 237 ASP A CA 1
ATOM 1847 C C . ASP A 1 237 ? -27.710 26.300 -20.807 1.00 28.67 237 ASP A C 1
ATOM 1849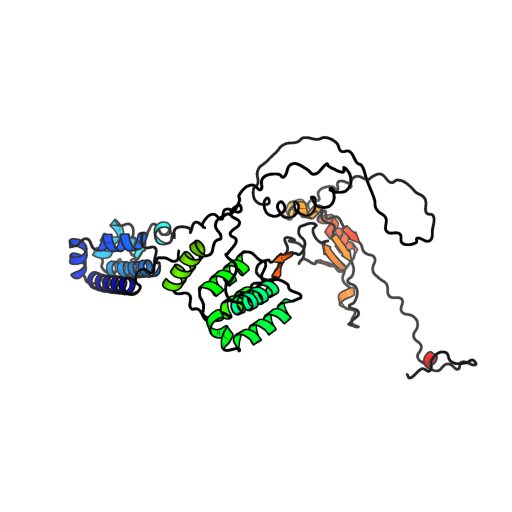 O O . ASP A 1 237 ? -28.197 25.245 -20.403 1.00 28.67 237 ASP A O 1
ATOM 1853 N N . ALA A 1 238 ? -26.758 26.292 -21.747 1.00 31.47 238 ALA A N 1
ATOM 1854 C CA . ALA A 1 238 ? -26.095 25.054 -22.191 1.00 31.47 238 ALA A CA 1
ATOM 1855 C C . ALA A 1 238 ? -24.733 24.805 -21.505 1.00 31.47 238 ALA A C 1
ATOM 1857 O O . ALA A 1 238 ? -24.271 23.667 -21.472 1.00 31.47 238 ALA A O 1
ATOM 1858 N N . ASP A 1 239 ? -24.128 25.820 -20.876 1.00 29.94 239 ASP A N 1
ATOM 1859 C CA . ASP A 1 239 ? -22.745 25.729 -20.373 1.00 29.94 239 ASP A CA 1
ATOM 1860 C C . ASP A 1 239 ? -22.614 25.382 -18.878 1.00 29.94 239 ASP A C 1
ATOM 1862 O O . ASP A 1 239 ? -21.516 25.109 -18.394 1.00 29.94 239 ASP A O 1
ATOM 1866 N N . VAL A 1 240 ? -23.718 25.311 -18.125 1.00 35.78 240 VAL A N 1
ATOM 1867 C CA . VAL A 1 240 ? -23.674 25.027 -16.672 1.00 35.78 240 VAL A CA 1
ATOM 1868 C C . VAL A 1 240 ? -24.032 23.569 -16.331 1.00 35.78 240 VAL A C 1
ATOM 1870 O O . VAL A 1 240 ? -23.666 23.071 -15.268 1.00 35.78 240 VAL A O 1
ATOM 1873 N N . LEU A 1 241 ? -24.649 22.819 -17.253 1.00 30.80 241 LEU A N 1
ATOM 1874 C CA . LEU A 1 241 ? -25.075 21.425 -17.027 1.00 30.80 241 LEU A CA 1
ATOM 1875 C C . LEU A 1 241 ? -24.102 20.347 -17.542 1.00 30.80 241 LEU A C 1
ATOM 1877 O O . LEU A 1 241 ? -24.296 19.167 -17.249 1.00 30.80 241 LEU A O 1
ATOM 1881 N N . ILE A 1 242 ? -23.022 20.729 -18.230 1.00 33.91 242 ILE A N 1
ATOM 1882 C CA . ILE A 1 242 ? -22.010 19.779 -18.731 1.00 33.91 242 ILE A CA 1
ATOM 1883 C C . ILE A 1 242 ? -20.903 19.517 -17.686 1.00 33.91 242 ILE A C 1
ATOM 1885 O O . ILE A 1 242 ? -20.319 18.435 -17.656 1.00 33.91 242 ILE A O 1
ATOM 1889 N N . ASN A 1 243 ? -20.680 20.435 -16.737 1.00 30.27 243 ASN A N 1
ATOM 1890 C CA . ASN A 1 243 ? -19.593 20.310 -15.753 1.00 30.27 243 ASN A CA 1
ATOM 1891 C C . ASN A 1 243 ? -19.978 19.614 -14.433 1.00 30.27 243 ASN A C 1
ATOM 1893 O O . ASN A 1 243 ? -19.092 19.297 -13.646 1.00 30.27 243 ASN A O 1
ATOM 1897 N N . SER A 1 244 ? -21.264 19.331 -14.182 1.00 31.16 244 SER A N 1
ATOM 1898 C CA . SER A 1 244 ? -21.712 18.607 -12.969 1.00 31.16 244 SER A CA 1
ATOM 1899 C C . SER A 1 244 ? -22.103 17.143 -13.202 1.00 31.16 244 SER A C 1
ATOM 1901 O O . SER A 1 244 ? -22.319 16.409 -12.244 1.00 31.16 244 SER A O 1
ATOM 1903 N N . THR A 1 245 ? -22.150 16.674 -14.450 1.00 32.28 245 THR A N 1
ATOM 1904 C CA . THR A 1 245 ? -22.508 15.281 -14.791 1.00 32.28 245 THR A CA 1
ATOM 1905 C C . THR A 1 245 ? -21.307 14.432 -15.226 1.00 32.28 245 THR A C 1
ATOM 1907 O O . THR A 1 245 ? -21.414 13.212 -15.311 1.00 32.28 245 THR A O 1
ATOM 1910 N N . MET A 1 246 ? -20.125 15.037 -15.396 1.00 29.95 246 MET A N 1
ATOM 1911 C CA . MET A 1 246 ? -18.901 14.370 -15.872 1.00 29.95 246 MET A CA 1
ATOM 1912 C C . MET A 1 246 ? -17.876 14.030 -14.773 1.00 29.95 246 MET A C 1
ATOM 1914 O O . MET A 1 246 ? -16.701 13.824 -15.066 1.00 29.95 246 MET A O 1
ATOM 1918 N N . SER A 1 247 ? -18.312 13.916 -13.513 1.00 32.06 247 SER A N 1
ATOM 1919 C CA . SER A 1 247 ? -17.496 13.348 -12.416 1.00 32.06 247 SER A CA 1
ATOM 1920 C C . SER A 1 247 ? -18.040 12.029 -11.851 1.00 32.06 247 SER A C 1
ATOM 1922 O O . SER A 1 247 ? -17.347 11.369 -11.084 1.00 32.06 247 SER A O 1
ATOM 1924 N N . LEU A 1 248 ? -19.241 11.595 -12.255 1.00 32.66 248 LEU A N 1
ATOM 1925 C CA . LEU A 1 248 ? -19.916 10.410 -11.696 1.00 32.66 248 LEU A CA 1
ATOM 1926 C C . LEU A 1 248 ? -19.916 9.170 -12.609 1.00 32.66 248 LEU A C 1
ATOM 1928 O O . LEU A 1 248 ? -20.487 8.151 -12.244 1.00 32.66 248 LEU A O 1
ATOM 1932 N N . LEU A 1 249 ? -19.239 9.205 -13.762 1.00 32.84 249 LEU A N 1
ATOM 1933 C CA . LEU A 1 249 ? -19.192 8.069 -14.704 1.00 32.84 249 LEU A CA 1
ATOM 1934 C C . LEU A 1 249 ? -17.779 7.567 -15.045 1.00 32.84 249 LEU A C 1
ATOM 1936 O O . LEU A 1 249 ? -17.605 6.827 -16.009 1.00 32.84 249 LEU A O 1
ATOM 1940 N N . ARG A 1 250 ? -16.753 7.916 -14.255 1.00 34.88 250 ARG A N 1
ATOM 1941 C CA . ARG A 1 250 ? -15.369 7.451 -14.503 1.00 34.88 250 ARG A CA 1
ATOM 1942 C C . ARG A 1 250 ? -14.765 6.550 -13.428 1.00 34.88 250 ARG A C 1
ATOM 1944 O O . ARG A 1 250 ? -13.591 6.210 -13.518 1.00 34.88 250 ARG A O 1
ATOM 1951 N N . ALA A 1 251 ? -15.567 6.116 -12.461 1.00 33.19 251 ALA A N 1
ATOM 1952 C CA . ALA A 1 251 ? -15.137 5.230 -11.386 1.00 33.19 251 ALA A CA 1
ATOM 1953 C C . ALA A 1 251 ? -16.144 4.096 -11.165 1.00 33.19 251 ALA A C 1
ATOM 1955 O O . ALA A 1 251 ? -16.708 3.990 -10.090 1.00 33.19 251 ALA A O 1
ATOM 1956 N N . CYS A 1 252 ? -16.419 3.302 -12.202 1.00 33.69 252 CYS A N 1
ATOM 1957 C CA . CYS A 1 252 ? -16.901 1.915 -12.111 1.00 33.69 252 CYS A CA 1
ATOM 1958 C C . CYS A 1 252 ? -17.159 1.404 -13.530 1.00 33.69 252 CYS A C 1
ATOM 1960 O O . CYS A 1 252 ? -18.182 1.734 -14.119 1.00 33.69 252 CYS A O 1
ATOM 1962 N N . THR A 1 253 ? -16.202 0.663 -14.094 1.00 36.16 253 THR A N 1
ATOM 1963 C CA . THR A 1 253 ? -16.383 -0.427 -15.086 1.00 36.16 253 THR A CA 1
ATOM 1964 C C . THR A 1 253 ? -15.024 -0.803 -15.683 1.00 36.16 253 THR A C 1
ATOM 1966 O O . THR A 1 253 ? -14.785 -0.638 -16.870 1.00 36.16 253 THR A O 1
ATOM 1969 N N . GLN A 1 254 ? -14.104 -1.328 -14.869 1.00 37.38 254 GLN A N 1
ATOM 1970 C CA . GLN A 1 254 ? -13.007 -2.165 -15.381 1.00 37.38 254 GLN A CA 1
ATOM 1971 C C . GLN A 1 254 ? -12.702 -3.300 -14.405 1.00 37.38 254 GLN A C 1
ATOM 1973 O O . GLN A 1 254 ? -11.619 -3.398 -13.848 1.00 37.38 254 GLN A O 1
ATOM 1978 N N . ALA A 1 255 ? -13.695 -4.156 -14.197 1.00 35.88 255 ALA A N 1
ATOM 1979 C CA . ALA A 1 255 ? -13.489 -5.540 -13.797 1.00 35.88 255 ALA A CA 1
ATOM 1980 C C . ALA A 1 255 ? -14.809 -6.271 -14.032 1.00 35.88 255 ALA A C 1
ATOM 1982 O O . ALA A 1 255 ? -15.679 -6.227 -13.178 1.00 35.88 255 ALA A O 1
ATOM 1983 N N . LEU A 1 256 ? -14.982 -6.840 -15.227 1.00 30.12 256 LEU A N 1
ATOM 1984 C CA . LEU A 1 256 ? -15.735 -8.072 -15.489 1.00 30.12 256 LEU A CA 1
ATOM 1985 C C . LEU A 1 256 ? -15.573 -8.406 -16.982 1.00 30.12 256 LEU A C 1
ATOM 1987 O O . LEU A 1 256 ? -15.966 -7.646 -17.863 1.00 30.12 256 LEU A O 1
ATOM 1991 N N . HIS A 1 257 ? -14.927 -9.537 -17.259 1.00 30.64 257 HIS A N 1
ATOM 1992 C CA . HIS A 1 257 ? -14.927 -10.188 -18.570 1.00 30.64 257 HIS A CA 1
ATOM 1993 C C . HIS A 1 257 ? -16.290 -10.851 -18.817 1.00 30.64 257 HIS A C 1
ATOM 1995 O O . HIS A 1 257 ? -16.762 -11.531 -17.907 1.00 30.64 257 HIS A O 1
ATOM 2001 N N . ARG A 1 258 ? -16.842 -10.755 -20.044 1.00 32.94 258 ARG A N 1
ATOM 2002 C CA . ARG A 1 258 ? -17.413 -11.862 -20.870 1.00 32.94 258 ARG A CA 1
ATOM 2003 C C . ARG A 1 258 ? -18.065 -11.348 -22.192 1.00 32.94 258 ARG A C 1
ATOM 2005 O O . ARG A 1 258 ? -18.131 -10.136 -22.361 1.00 32.94 258 ARG A O 1
ATOM 2012 N N . PRO A 1 259 ? -18.388 -12.217 -23.187 1.00 39.81 259 PRO A N 1
ATOM 2013 C CA . PRO A 1 259 ? -17.953 -12.038 -24.584 1.00 39.81 259 PRO A CA 1
ATOM 2014 C C . PRO A 1 259 ? -19.025 -11.614 -25.618 1.00 39.81 259 PRO A C 1
ATOM 2016 O O . PRO A 1 259 ? -20.218 -11.726 -25.378 1.00 39.81 259 PRO A O 1
ATOM 2019 N N . ALA A 1 260 ? -18.509 -11.251 -26.806 1.00 33.25 260 ALA A N 1
ATOM 2020 C CA . ALA A 1 260 ? -19.046 -11.373 -28.176 1.00 33.25 260 ALA A CA 1
ATOM 2021 C C . ALA A 1 260 ? -20.369 -10.674 -28.580 1.00 33.25 260 ALA A C 1
ATOM 2023 O O . ALA A 1 260 ? -21.447 -11.074 -28.166 1.00 33.25 260 ALA A O 1
ATOM 2024 N N . LEU A 1 261 ? -20.296 -9.746 -29.549 1.00 28.95 261 LEU A N 1
ATOM 2025 C CA . LEU A 1 261 ? -20.781 -9.896 -30.941 1.00 28.95 261 LEU A CA 1
ATOM 2026 C C . LEU A 1 261 ? -20.847 -8.538 -31.666 1.00 28.95 261 LEU A C 1
ATOM 2028 O O . LEU A 1 261 ? -21.079 -7.488 -31.075 1.00 28.95 261 LEU A O 1
ATOM 2032 N N . ALA A 1 262 ? -20.608 -8.589 -32.974 1.00 37.75 262 ALA A N 1
ATOM 2033 C CA . ALA A 1 262 ? -20.526 -7.461 -33.890 1.00 37.75 262 ALA A CA 1
ATOM 2034 C C . ALA A 1 262 ? -21.831 -6.655 -34.018 1.00 37.75 262 ALA A C 1
ATOM 2036 O O . ALA A 1 262 ? -22.911 -7.237 -34.094 1.00 37.75 262 ALA A O 1
ATOM 2037 N N . ARG A 1 263 ? -21.704 -5.332 -34.205 1.00 28.69 263 ARG A N 1
ATOM 2038 C CA . ARG A 1 263 ? -22.534 -4.552 -35.142 1.00 28.69 263 ARG A CA 1
ATOM 2039 C C . ARG A 1 263 ? -21.938 -3.167 -35.410 1.00 28.69 263 ARG A C 1
ATOM 2041 O O . ARG A 1 263 ? -21.647 -2.396 -34.505 1.00 28.69 263 ARG A O 1
ATOM 2048 N N . SER A 1 264 ? -21.764 -2.896 -36.695 1.00 32.47 264 SER A N 1
ATOM 2049 C CA . SER A 1 264 ? -21.471 -1.614 -37.336 1.00 32.47 264 SER A CA 1
ATOM 2050 C C . SER A 1 264 ? -22.652 -0.638 -37.255 1.00 32.47 264 SER A C 1
ATOM 2052 O O . SER A 1 264 ? -23.788 -1.105 -37.309 1.00 32.47 264 SER A O 1
ATOM 2054 N N . ILE A 1 265 ? -22.389 0.681 -37.262 1.00 27.89 265 ILE A N 1
ATOM 2055 C CA . ILE A 1 265 ? -22.881 1.684 -38.247 1.00 27.89 265 ILE A CA 1
ATOM 2056 C C . ILE A 1 265 ? -22.613 3.135 -37.761 1.00 27.89 265 ILE A C 1
ATOM 2058 O O . ILE A 1 265 ? -22.978 3.509 -36.655 1.00 27.89 265 ILE A O 1
ATOM 2062 N N . ALA A 1 266 ? -21.978 3.898 -38.664 1.00 26.00 266 ALA A N 1
ATOM 2063 C CA . ALA A 1 266 ? -22.040 5.336 -38.994 1.00 26.00 266 ALA A CA 1
ATOM 2064 C C . ALA A 1 266 ? -21.992 6.469 -37.937 1.00 26.00 266 ALA A C 1
ATOM 2066 O O . ALA A 1 266 ? -22.787 6.561 -37.009 1.00 26.00 266 ALA A O 1
ATOM 2067 N N . ALA A 1 267 ? -21.112 7.436 -38.239 1.00 29.27 267 ALA A N 1
ATOM 2068 C CA . ALA A 1 267 ? -21.093 8.819 -37.750 1.00 29.27 267 ALA A CA 1
ATOM 2069 C C . ALA A 1 267 ? -22.284 9.658 -38.284 1.00 29.27 267 ALA A C 1
ATOM 2071 O O . ALA A 1 267 ? -22.955 9.233 -39.228 1.00 29.27 267 ALA A O 1
ATOM 2072 N N . PRO A 1 268 ? -22.503 10.884 -37.759 1.00 32.72 268 PRO A N 1
ATOM 2073 C CA . PRO A 1 268 ? -21.893 12.043 -38.428 1.00 32.72 268 PRO A CA 1
ATOM 2074 C C . PRO A 1 268 ? -21.351 13.161 -37.505 1.00 32.72 268 PRO A C 1
ATOM 2076 O O . PRO A 1 268 ? -21.712 13.295 -36.340 1.00 32.72 268 PRO A O 1
ATOM 2079 N N . LEU A 1 269 ? -20.470 13.975 -38.102 1.00 28.75 269 LEU A N 1
ATOM 2080 C CA . LEU A 1 269 ? -19.869 15.230 -37.620 1.00 28.75 269 LEU A CA 1
ATOM 2081 C C . LEU A 1 269 ? -20.867 16.404 -37.508 1.00 28.75 269 LEU A C 1
ATOM 2083 O O . LEU A 1 269 ? -21.774 16.504 -38.333 1.00 28.75 269 LEU A O 1
ATOM 2087 N N . ARG A 1 270 ? -20.556 17.369 -36.617 1.00 27.94 270 ARG A N 1
ATOM 2088 C CA . ARG A 1 270 ? -20.475 18.850 -36.824 1.00 27.94 270 ARG A CA 1
ATOM 2089 C C . ARG A 1 270 ? -20.158 19.527 -35.470 1.00 27.94 270 ARG A C 1
ATOM 2091 O O . ARG A 1 270 ? -20.951 19.417 -34.550 1.00 27.94 270 ARG A O 1
ATOM 2098 N N . THR A 1 271 ? -18.921 19.951 -35.184 1.00 28.75 271 THR A N 1
ATOM 2099 C CA . THR A 1 271 ? -18.282 21.275 -35.426 1.00 28.75 271 THR A CA 1
ATOM 2100 C C . THR A 1 271 ? -19.001 22.487 -34.817 1.00 28.75 271 THR A C 1
ATOM 2102 O O . THR A 1 271 ? -19.985 22.926 -35.402 1.00 28.75 271 THR A O 1
ATOM 2105 N N . VAL A 1 272 ? -18.418 23.097 -33.772 1.00 27.44 272 VAL A N 1
ATOM 2106 C CA . VAL A 1 272 ? -18.228 24.561 -33.637 1.00 27.44 272 VAL A CA 1
ATOM 2107 C C . VAL A 1 272 ? -16.929 24.816 -32.857 1.00 27.44 272 VAL A C 1
ATOM 2109 O O . VAL A 1 272 ? -16.717 24.252 -31.786 1.00 27.44 272 VAL A O 1
ATOM 2112 N N . SER A 1 273 ? -16.062 25.636 -33.448 1.00 24.88 273 SER A N 1
ATOM 2113 C CA . SER A 1 273 ? -14.784 26.125 -32.927 1.00 24.88 273 SER A CA 1
ATOM 2114 C C . SER A 1 273 ? -14.958 27.431 -32.146 1.00 24.88 273 SER A C 1
ATOM 2116 O O . SER A 1 273 ? -15.822 28.234 -32.493 1.00 24.88 273 SER A O 1
ATOM 2118 N N . THR A 1 274 ? -14.034 27.714 -31.227 1.00 26.38 274 THR A N 1
ATOM 2119 C CA . THR A 1 274 ? -13.638 29.093 -30.898 1.00 26.38 274 THR A CA 1
ATOM 2120 C C . THR A 1 274 ? -12.116 29.188 -30.882 1.00 26.38 274 THR A C 1
ATOM 2122 O O . THR A 1 274 ? -11.423 28.354 -30.302 1.00 26.38 274 THR A O 1
ATOM 2125 N N . GLU A 1 275 ? -11.619 30.174 -31.620 1.00 26.17 275 GLU A N 1
ATOM 2126 C CA . GLU A 1 275 ? -10.229 30.387 -32.010 1.00 26.17 275 GLU A CA 1
ATOM 2127 C C . GLU A 1 275 ? -9.383 31.006 -30.889 1.00 26.17 275 GLU A C 1
ATOM 2129 O O . GLU A 1 275 ? -9.836 31.892 -30.167 1.00 26.17 275 GLU A O 1
ATOM 2134 N N . VAL A 1 276 ? -8.104 30.623 -30.823 1.00 28.39 276 VAL A N 1
ATOM 2135 C CA . VAL A 1 276 ? -7.036 31.488 -30.301 1.00 28.39 276 VAL A CA 1
ATOM 2136 C C . VAL A 1 276 ? -5.936 31.536 -31.356 1.00 28.39 276 VAL A C 1
ATOM 2138 O O . VAL A 1 276 ? -5.334 30.523 -31.708 1.00 28.39 276 VAL A O 1
ATOM 2141 N N . GLN A 1 277 ? -5.733 32.733 -31.892 1.00 25.84 277 GLN A N 1
ATOM 2142 C CA . GLN A 1 277 ? -4.858 33.049 -33.014 1.00 25.84 277 GLN A CA 1
ATOM 2143 C C . GLN A 1 277 ? -3.430 33.321 -32.514 1.00 25.84 277 GLN A C 1
ATOM 2145 O O . GLN A 1 277 ? -3.223 34.161 -31.640 1.00 25.84 277 GLN A O 1
ATOM 2150 N N . ALA A 1 278 ? -2.439 32.649 -33.101 1.00 26.22 278 ALA A N 1
ATOM 2151 C CA . ALA A 1 278 ? -1.033 33.055 -33.056 1.00 26.22 278 ALA A CA 1
ATOM 2152 C C . ALA A 1 278 ? -0.474 33.063 -34.495 1.00 26.22 278 ALA A C 1
ATOM 2154 O O . ALA A 1 278 ? -0.915 32.247 -35.309 1.00 26.22 278 ALA A O 1
ATOM 2155 N N . PRO A 1 279 ? 0.441 33.984 -34.852 1.00 26.72 279 PRO A N 1
ATOM 2156 C CA . PRO A 1 279 ? 0.731 34.307 -36.244 1.00 26.72 279 PRO A CA 1
ATOM 2157 C C . PRO A 1 279 ? 1.663 33.276 -36.888 1.00 26.72 279 PRO A C 1
ATOM 2159 O O . PRO A 1 279 ? 2.697 32.918 -36.324 1.00 26.72 279 PRO A O 1
ATOM 2162 N N . VAL A 1 280 ? 1.309 32.847 -38.101 1.00 27.64 280 VAL A N 1
ATOM 2163 C CA . VAL A 1 280 ? 2.125 32.004 -38.983 1.00 27.64 280 VAL A CA 1
ATOM 2164 C C . VAL A 1 280 ? 2.627 32.871 -40.138 1.00 27.64 280 VAL A C 1
ATOM 2166 O O . VAL A 1 280 ? 1.826 33.376 -40.920 1.00 27.64 280 VAL A O 1
ATOM 2169 N N . GLU A 1 281 ? 3.948 33.027 -40.257 1.00 27.72 281 GLU A N 1
ATOM 2170 C CA . GLU A 1 281 ? 4.583 33.409 -41.522 1.00 27.72 281 GLU A CA 1
ATOM 2171 C C . GLU A 1 281 ? 4.474 32.233 -42.502 1.00 27.72 281 GLU A C 1
ATOM 2173 O O . GLU A 1 281 ? 4.904 31.108 -42.230 1.00 27.72 281 GLU A O 1
ATOM 2178 N N . THR A 1 282 ? 3.859 32.506 -43.645 1.00 24.38 282 THR A N 1
ATOM 2179 C CA . THR A 1 282 ? 3.582 31.584 -44.742 1.00 24.38 282 THR A CA 1
ATOM 2180 C C . THR A 1 282 ? 4.874 31.132 -45.424 1.00 24.38 282 THR A C 1
ATOM 2182 O O . THR A 1 282 ? 5.590 31.917 -46.043 1.00 24.38 282 THR A O 1
ATOM 2185 N N . ARG A 1 283 ? 5.141 29.824 -45.383 1.00 26.05 283 ARG A N 1
ATOM 2186 C CA . ARG A 1 283 ? 5.956 29.136 -46.390 1.00 26.05 283 ARG A CA 1
ATOM 2187 C C . ARG A 1 283 ? 5.099 28.045 -47.014 1.00 26.05 283 ARG A C 1
ATOM 2189 O O . ARG A 1 283 ? 4.802 27.043 -46.371 1.00 26.05 283 ARG A O 1
ATOM 2196 N N . GLU A 1 284 ? 4.691 28.283 -48.253 1.00 28.97 284 GLU A N 1
ATOM 2197 C CA . GLU A 1 284 ? 3.949 27.343 -49.087 1.00 28.97 284 GLU A CA 1
ATOM 2198 C C . GLU A 1 284 ? 4.742 26.040 -49.262 1.00 28.97 284 GLU A C 1
ATOM 2200 O O . GLU A 1 284 ? 5.901 26.046 -49.686 1.00 28.97 284 GLU A O 1
ATOM 2205 N N . LYS A 1 285 ? 4.108 24.914 -48.926 1.00 26.73 285 LYS A N 1
ATOM 2206 C CA . LYS A 1 285 ? 4.441 23.599 -49.471 1.00 26.73 285 LYS A CA 1
ATOM 2207 C C . LYS A 1 285 ? 3.149 22.853 -49.768 1.00 26.73 285 LYS A C 1
ATOM 2209 O O . LYS A 1 285 ? 2.284 22.731 -48.905 1.00 26.73 285 LYS A O 1
ATOM 2214 N N . ASP A 1 286 ? 3.083 22.390 -51.005 1.00 26.25 286 ASP A N 1
ATOM 2215 C CA . ASP A 1 286 ? 1.962 21.750 -51.672 1.00 26.25 286 ASP A CA 1
ATOM 2216 C C . ASP A 1 286 ? 1.228 20.696 -50.838 1.00 26.25 286 ASP A C 1
ATOM 2218 O O . ASP A 1 286 ? 1.801 19.737 -50.313 1.00 26.25 286 ASP A O 1
ATOM 2222 N N . THR A 1 287 ? -0.090 20.850 -50.807 1.00 26.28 287 THR A N 1
ATOM 2223 C CA . THR A 1 287 ? -1.069 19.855 -50.393 1.00 26.28 287 THR A CA 1
ATOM 2224 C C . THR A 1 287 ? -1.082 18.684 -51.377 1.00 26.28 287 THR A C 1
ATOM 2226 O O . THR A 1 287 ? -1.641 18.762 -52.469 1.00 26.28 287 THR A O 1
ATOM 2229 N N . LYS A 1 288 ? -0.542 17.540 -50.949 1.00 27.73 288 LYS A N 1
ATOM 2230 C CA . LYS A 1 288 ? -1.053 16.228 -51.362 1.00 27.73 288 LYS A CA 1
ATOM 2231 C C . LYS A 1 288 ? -1.799 15.626 -50.179 1.00 27.73 288 LYS A C 1
ATOM 2233 O O . LYS A 1 288 ? -1.193 15.254 -49.179 1.00 27.73 288 LYS A O 1
ATOM 2238 N N . SER A 1 289 ? -3.122 15.565 -50.298 1.00 35.34 289 SER A N 1
ATOM 2239 C CA . SER A 1 289 ? -4.003 14.778 -49.439 1.00 35.34 289 SER A CA 1
ATOM 2240 C C . SER A 1 289 ? -3.610 13.303 -49.534 1.00 35.34 289 SER A C 1
ATOM 2242 O O . SER A 1 289 ? -3.954 12.625 -50.500 1.00 35.34 289 SER A O 1
ATOM 2244 N N . GLY A 1 290 ? -2.836 12.837 -48.556 1.00 30.62 290 GLY A N 1
ATOM 2245 C CA . GLY A 1 290 ? -2.448 11.441 -48.392 1.00 30.62 290 GLY A CA 1
ATOM 2246 C C . GLY A 1 290 ? -3.450 10.710 -47.508 1.00 30.62 290 GLY A C 1
ATOM 2247 O O . GLY A 1 290 ? -3.419 10.844 -46.290 1.00 30.62 290 GLY A O 1
ATOM 2248 N N . GLU A 1 291 ? -4.363 10.002 -48.162 1.00 35.31 291 GLU A N 1
ATOM 2249 C CA . GLU A 1 291 ? -4.869 8.671 -47.809 1.00 35.31 291 GLU A CA 1
ATOM 2250 C C . GLU A 1 291 ? -4.239 8.063 -46.535 1.00 35.31 291 GLU A C 1
ATOM 2252 O O . GLU A 1 291 ? -3.017 7.905 -46.453 1.00 35.31 291 GLU A O 1
ATOM 2257 N N . ILE A 1 292 ? -5.063 7.711 -45.536 1.00 36.12 292 ILE A N 1
ATOM 2258 C CA . ILE A 1 292 ? -4.621 6.918 -44.379 1.00 36.12 292 ILE A CA 1
ATOM 2259 C C . ILE A 1 292 ? -4.160 5.577 -44.944 1.00 36.12 292 ILE A C 1
ATOM 2261 O O . ILE A 1 292 ? -4.974 4.705 -45.244 1.00 36.12 292 ILE A O 1
ATOM 2265 N N . THR A 1 293 ? -2.853 5.438 -45.147 1.00 34.09 293 THR A N 1
ATOM 2266 C CA . THR A 1 293 ? -2.257 4.169 -45.543 1.00 34.09 293 THR A CA 1
ATOM 2267 C C . THR A 1 293 ? -2.598 3.153 -44.455 1.00 34.09 293 THR A C 1
ATOM 2269 O O . THR A 1 293 ? -2.361 3.425 -43.272 1.00 34.09 293 THR A O 1
ATOM 2272 N N . PRO A 1 294 ? -3.197 2.001 -44.803 1.00 41.88 294 PRO A N 1
ATOM 2273 C CA . PRO A 1 294 ? -3.346 0.917 -43.850 1.00 41.88 294 PRO A CA 1
ATOM 2274 C C . PRO A 1 294 ? -1.952 0.591 -43.321 1.00 41.88 294 PRO A C 1
ATOM 2276 O O . PRO A 1 294 ? -1.013 0.467 -44.111 1.00 41.88 294 PRO A O 1
ATOM 2279 N N . ILE A 1 295 ? -1.811 0.481 -41.999 1.00 48.66 295 ILE A N 1
ATOM 2280 C CA . ILE A 1 295 ? -0.576 -0.017 -41.389 1.00 48.66 295 ILE A CA 1
ATOM 2281 C C . ILE A 1 295 ? -0.280 -1.349 -42.093 1.00 48.66 295 ILE A C 1
ATOM 2283 O O . ILE A 1 295 ? -1.151 -2.226 -42.067 1.00 48.66 295 ILE A O 1
ATOM 2287 N N . PRO A 1 296 ? 0.864 -1.498 -42.787 1.00 52.94 296 PRO A N 1
ATOM 2288 C CA . PRO A 1 296 ? 1.151 -2.723 -43.512 1.00 52.94 296 PRO A CA 1
ATOM 2289 C C . PRO A 1 296 ? 1.127 -3.871 -42.508 1.00 52.94 296 PRO A C 1
ATOM 2291 O O . PRO A 1 296 ? 1.853 -3.844 -41.513 1.00 52.94 296 PRO A O 1
ATOM 2294 N N . GLN A 1 297 ? 0.253 -4.851 -42.740 1.00 53.25 297 GLN A N 1
ATOM 2295 C CA . GLN A 1 297 ? 0.237 -6.083 -41.964 1.00 53.25 297 GLN A CA 1
ATOM 2296 C C . GLN A 1 297 ? 1.587 -6.763 -42.193 1.00 53.25 297 GLN A C 1
ATOM 2298 O O . GLN A 1 297 ? 1.840 -7.294 -43.270 1.00 53.25 297 GLN A O 1
ATOM 2303 N N . LYS A 1 298 ? 2.493 -6.650 -41.220 1.00 60.97 298 LYS A N 1
ATOM 2304 C CA . LYS A 1 298 ? 3.771 -7.355 -41.257 1.00 60.97 298 LYS A CA 1
ATOM 2305 C C . LYS A 1 298 ? 3.537 -8.822 -40.931 1.00 60.97 298 LYS A C 1
ATOM 2307 O O . LYS A 1 298 ? 2.773 -9.147 -40.020 1.00 60.97 298 LYS A O 1
ATOM 2312 N N . ASP A 1 299 ? 4.223 -9.680 -41.672 1.00 64.31 299 ASP A N 1
ATOM 2313 C CA . ASP A 1 299 ? 4.194 -11.119 -41.459 1.00 64.31 299 ASP A CA 1
ATOM 2314 C C . ASP A 1 299 ? 4.679 -11.466 -40.046 1.00 64.31 299 ASP A C 1
ATOM 2316 O O . ASP A 1 299 ? 5.649 -10.903 -39.533 1.00 64.31 299 ASP A O 1
ATOM 2320 N N . ILE A 1 300 ? 3.979 -12.403 -39.407 1.00 62.97 300 ILE A N 1
ATOM 2321 C CA . ILE A 1 300 ? 4.307 -12.883 -38.065 1.00 62.97 300 ILE A CA 1
ATOM 2322 C C . ILE A 1 300 ? 5.654 -13.609 -38.138 1.00 62.97 300 ILE A C 1
ATOM 2324 O O . ILE A 1 300 ? 5.788 -14.614 -38.838 1.00 62.97 300 ILE A O 1
ATOM 2328 N N . THR A 1 301 ? 6.653 -13.127 -37.402 1.00 72.88 301 THR A N 1
ATOM 2329 C CA . THR A 1 301 ? 7.973 -13.761 -37.354 1.00 72.88 301 THR A CA 1
ATOM 2330 C C . THR A 1 301 ? 7.997 -14.939 -36.380 1.00 72.88 301 THR A C 1
ATOM 2332 O O . THR A 1 301 ? 7.251 -15.005 -35.402 1.00 72.88 301 THR A O 1
ATOM 2335 N N . THR A 1 302 ? 8.891 -15.899 -36.622 1.00 69.62 302 THR A N 1
ATOM 2336 C CA . THR A 1 302 ? 8.990 -17.126 -35.812 1.00 69.62 302 THR A CA 1
ATOM 2337 C C . THR A 1 302 ? 9.340 -16.855 -34.349 1.00 69.62 302 THR A C 1
ATOM 2339 O O . THR A 1 302 ? 8.853 -17.554 -33.463 1.00 69.62 302 THR A O 1
ATOM 2342 N N . ALA A 1 303 ? 10.162 -15.838 -34.070 1.00 78.62 303 ALA A N 1
ATOM 2343 C CA . ALA A 1 303 ? 10.592 -15.545 -32.704 1.00 78.62 303 ALA A CA 1
ATOM 2344 C C . ALA A 1 303 ? 9.469 -14.950 -31.845 1.00 78.62 303 ALA A C 1
ATOM 2346 O O . ALA A 1 303 ? 9.420 -15.228 -30.652 1.00 78.62 303 ALA A O 1
ATOM 2347 N N . ASP A 1 304 ? 8.548 -14.200 -32.445 1.00 79.19 304 ASP A N 1
ATOM 2348 C CA . ASP A 1 304 ? 7.389 -13.618 -31.768 1.00 79.19 304 ASP A CA 1
ATOM 2349 C C . ASP A 1 304 ? 6.433 -14.712 -31.252 1.00 79.19 304 ASP A C 1
ATOM 2351 O O . ASP A 1 304 ? 5.997 -14.685 -30.103 1.00 79.19 304 ASP A O 1
ATOM 2355 N N . VAL A 1 305 ? 6.206 -15.758 -32.057 1.00 82.50 305 VAL A N 1
ATOM 2356 C CA . VAL A 1 305 ? 5.373 -16.917 -31.678 1.00 82.50 305 VAL A CA 1
ATOM 2357 C C . VAL A 1 305 ? 5.972 -17.703 -30.504 1.00 82.50 305 VAL A C 1
ATOM 2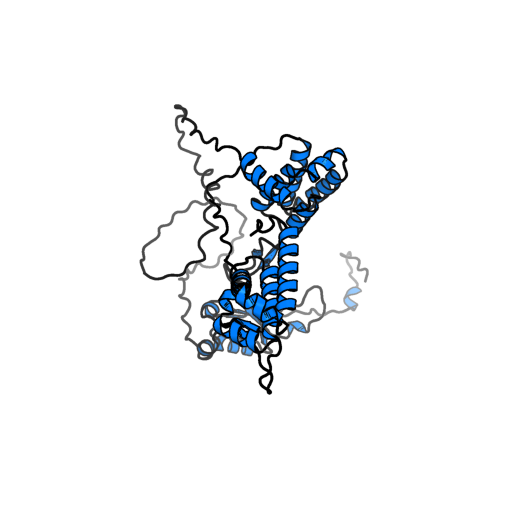359 O O . VAL A 1 305 ? 5.235 -18.211 -29.664 1.00 82.50 305 VAL A O 1
ATOM 2362 N N . ILE A 1 306 ? 7.302 -17.798 -30.428 1.00 88.38 306 ILE A N 1
ATOM 2363 C CA . ILE A 1 306 ? 8.011 -18.603 -29.417 1.00 88.38 306 ILE A CA 1
ATOM 2364 C C . ILE A 1 306 ? 8.273 -17.806 -28.125 1.00 88.38 306 ILE A C 1
ATOM 2366 O O . ILE A 1 306 ? 8.405 -18.393 -27.056 1.00 88.38 306 ILE A O 1
ATOM 2370 N N . SER A 1 307 ? 8.334 -16.472 -28.203 1.00 86.12 307 SER A N 1
ATOM 2371 C CA . SER A 1 307 ? 8.722 -15.581 -27.097 1.00 86.12 307 SER A CA 1
ATOM 2372 C C . SER A 1 307 ? 7.807 -15.672 -25.865 1.00 86.12 307 SER A C 1
ATOM 2374 O O . SER A 1 307 ? 8.241 -15.396 -24.748 1.00 86.12 307 SER A O 1
ATOM 2376 N N . GLY A 1 308 ? 6.534 -16.047 -26.043 1.00 88.38 308 GLY A N 1
ATOM 2377 C CA . GLY A 1 308 ? 5.536 -16.046 -24.963 1.00 88.38 308 GLY A CA 1
ATOM 2378 C C . GLY A 1 308 ? 5.123 -14.639 -24.507 1.00 88.38 308 GLY A C 1
ATOM 2379 O O . GLY A 1 308 ? 4.402 -14.490 -23.520 1.00 88.38 308 GLY A O 1
ATOM 2380 N N . ALA A 1 309 ? 5.572 -13.598 -25.215 1.00 88.12 309 ALA A N 1
ATOM 2381 C CA . ALA A 1 309 ? 5.193 -12.220 -24.952 1.00 88.12 309 ALA A CA 1
ATOM 2382 C C . ALA A 1 309 ? 3.716 -11.970 -25.328 1.00 88.12 309 ALA A C 1
ATOM 2384 O O . ALA A 1 309 ? 3.221 -12.543 -26.302 1.00 88.12 309 ALA A O 1
ATOM 2385 N N . PRO A 1 310 ? 3.002 -11.086 -24.605 1.00 89.38 310 PRO A N 1
ATOM 2386 C CA . PRO A 1 310 ? 1.630 -10.736 -24.955 1.00 89.38 310 PRO A CA 1
ATOM 2387 C C . PRO A 1 310 ? 1.539 -10.126 -26.367 1.00 89.38 310 PRO A C 1
ATOM 2389 O O . PRO A 1 310 ? 2.368 -9.274 -26.710 1.00 89.38 310 PRO A O 1
ATOM 2392 N N . PRO A 1 311 ? 0.511 -10.464 -27.172 1.00 85.31 311 PRO A N 1
ATOM 2393 C CA . PRO A 1 311 ? 0.377 -9.974 -28.549 1.00 85.31 311 PRO A CA 1
ATOM 2394 C C . PRO A 1 311 ? 0.229 -8.447 -28.630 1.00 85.31 311 PRO A C 1
ATOM 2396 O O . PRO A 1 311 ? 0.588 -7.839 -29.635 1.00 85.31 311 PRO A O 1
ATOM 2399 N N . GLN A 1 312 ? -0.230 -7.800 -27.552 1.00 86.31 312 GLN A N 1
ATOM 2400 C CA . GLN A 1 312 ? -0.337 -6.343 -27.443 1.00 86.31 312 GLN A CA 1
ATOM 2401 C C . GLN A 1 312 ? 1.022 -5.638 -27.568 1.00 86.31 312 GLN A C 1
ATOM 2403 O O . GLN A 1 312 ? 1.064 -4.461 -27.923 1.00 86.31 312 GLN A O 1
ATOM 2408 N N . LEU A 1 313 ? 2.132 -6.337 -27.296 1.00 86.88 313 LEU A N 1
ATOM 2409 C CA . LEU A 1 313 ? 3.477 -5.783 -27.434 1.00 86.88 313 LEU A CA 1
ATOM 2410 C C . LEU A 1 313 ? 3.827 -5.464 -28.894 1.00 86.88 313 LEU A C 1
ATOM 2412 O O . LEU A 1 313 ? 4.555 -4.507 -29.133 1.00 86.88 313 LEU A O 1
ATOM 2416 N N . ARG A 1 314 ? 3.273 -6.211 -29.859 1.00 82.75 314 ARG A N 1
ATOM 2417 C CA . ARG A 1 314 ? 3.533 -6.027 -31.298 1.00 82.75 314 ARG A CA 1
ATOM 2418 C C . ARG A 1 314 ? 3.093 -4.655 -31.796 1.00 82.75 314 ARG A C 1
ATOM 2420 O O . ARG A 1 314 ? 3.782 -4.032 -32.588 1.00 82.75 314 ARG A O 1
ATOM 2427 N N . HIS A 1 315 ? 1.960 -4.172 -31.286 1.00 82.62 315 HIS A N 1
ATOM 2428 C CA . HIS A 1 315 ? 1.384 -2.879 -31.662 1.00 82.62 315 HIS A CA 1
ATOM 2429 C C . HIS A 1 315 ? 2.124 -1.683 -31.060 1.00 82.62 315 HIS A C 1
ATOM 2431 O O . HIS A 1 315 ? 1.778 -0.536 -31.346 1.00 82.62 315 HIS A O 1
ATOM 2437 N N . ARG A 1 316 ? 3.107 -1.922 -30.186 1.00 86.38 316 ARG A N 1
ATOM 2438 C CA . ARG A 1 316 ? 3.891 -0.845 -29.598 1.00 86.38 316 ARG A CA 1
ATOM 2439 C C . ARG A 1 316 ? 5.071 -0.496 -30.479 1.00 86.38 316 ARG A C 1
ATOM 2441 O O . ARG A 1 316 ? 5.835 -1.362 -30.893 1.00 86.38 316 ARG A O 1
ATOM 2448 N N . VAL A 1 317 ? 5.267 0.804 -30.655 1.00 90.31 317 VAL A N 1
ATOM 2449 C CA . VAL A 1 317 ? 6.427 1.329 -31.362 1.00 90.31 317 VAL A CA 1
ATOM 2450 C C . VAL A 1 317 ? 7.625 1.385 -30.418 1.00 90.31 317 VAL A C 1
ATOM 2452 O O . VAL A 1 317 ? 7.563 1.908 -29.302 1.00 90.31 317 VAL A O 1
ATOM 2455 N N . VAL A 1 318 ? 8.737 0.846 -30.895 1.00 94.06 318 VAL A N 1
ATOM 2456 C CA . VAL A 1 318 ? 10.041 0.851 -30.251 1.00 94.06 318 VAL A CA 1
ATOM 2457 C C . VAL A 1 318 ? 10.890 1.988 -30.807 1.00 94.06 318 VAL A C 1
ATOM 2459 O O . VAL A 1 318 ? 10.961 2.226 -32.012 1.00 94.06 318 VAL A O 1
ATOM 2462 N N . ARG A 1 319 ? 11.611 2.682 -29.934 1.00 94.69 319 ARG A N 1
ATOM 2463 C CA . ARG A 1 319 ? 12.584 3.702 -30.317 1.00 94.69 319 ARG A CA 1
ATOM 2464 C C . ARG A 1 319 ? 13.992 3.123 -30.275 1.00 94.69 319 ARG A C 1
ATOM 2466 O O . ARG A 1 319 ? 14.477 2.741 -29.212 1.00 94.69 319 ARG A O 1
ATOM 2473 N N . ILE A 1 320 ? 14.675 3.154 -31.416 1.00 96.12 320 ILE A N 1
ATOM 2474 C CA . ILE A 1 320 ? 16.093 2.800 -31.540 1.00 96.12 320 ILE A CA 1
ATOM 2475 C C . ILE A 1 320 ? 16.908 4.093 -31.570 1.00 96.12 320 ILE A C 1
ATOM 2477 O O . ILE A 1 320 ? 16.772 4.895 -32.496 1.00 96.12 320 ILE A O 1
ATOM 2481 N N . PHE A 1 321 ? 17.745 4.333 -30.559 1.00 95.12 321 PHE A N 1
ATOM 2482 C CA . PHE A 1 321 ? 18.512 5.580 -30.466 1.00 95.12 321 PHE A CA 1
ATOM 2483 C C . PHE A 1 321 ? 19.827 5.444 -29.696 1.00 95.12 321 PHE A C 1
ATOM 2485 O O . PHE A 1 321 ? 20.005 4.554 -28.866 1.00 95.12 321 PHE A O 1
ATOM 2492 N N . GLN A 1 322 ? 20.745 6.384 -29.933 1.00 93.19 322 GLN A N 1
ATOM 2493 C CA . GLN A 1 322 ? 21.898 6.603 -29.061 1.00 93.19 322 GLN A CA 1
ATOM 2494 C C . GLN A 1 322 ? 21.534 7.623 -27.973 1.00 93.19 322 GLN A C 1
ATOM 2496 O O . GLN A 1 322 ? 21.111 8.736 -28.303 1.00 93.19 322 GLN A O 1
ATOM 2501 N N . PRO A 1 323 ? 21.702 7.297 -26.678 1.00 92.06 323 PRO A N 1
ATOM 2502 C CA . PRO A 1 323 ? 21.405 8.226 -25.599 1.00 92.06 323 PRO A CA 1
ATOM 2503 C C . PRO A 1 323 ? 22.208 9.517 -25.726 1.00 92.06 323 PRO A C 1
ATOM 2505 O O . PRO A 1 323 ? 23.438 9.507 -25.837 1.00 92.06 323 PRO A O 1
ATOM 2508 N N . THR A 1 324 ? 21.516 10.647 -25.636 1.00 89.25 324 THR A N 1
ATOM 2509 C CA . THR A 1 324 ? 22.163 11.955 -25.578 1.00 89.25 324 THR A CA 1
ATOM 2510 C C . THR A 1 324 ? 23.012 12.062 -24.315 1.00 89.25 324 THR A C 1
ATOM 2512 O O . THR A 1 324 ? 22.595 11.659 -23.227 1.00 89.25 324 THR A O 1
ATOM 2515 N N . ARG A 1 325 ? 24.213 12.636 -24.436 1.00 86.81 325 ARG A N 1
ATOM 2516 C CA . ARG A 1 325 ? 25.076 12.889 -23.276 1.00 86.81 325 ARG A CA 1
ATOM 2517 C C . ARG A 1 325 ? 24.360 13.813 -22.284 1.00 86.81 325 ARG A C 1
ATOM 2519 O O . ARG A 1 325 ? 23.876 14.862 -22.695 1.00 86.81 325 ARG A O 1
ATOM 2526 N N . ASN A 1 326 ? 24.382 13.472 -20.994 1.00 89.25 326 ASN A N 1
ATOM 2527 C CA . ASN A 1 326 ? 23.902 14.364 -19.937 1.00 89.25 326 ASN A CA 1
ATOM 2528 C C . ASN A 1 326 ? 24.649 15.710 -20.000 1.00 89.25 326 ASN A C 1
ATOM 2530 O O . ASN A 1 326 ? 25.878 15.729 -19.967 1.00 89.25 326 ASN A O 1
ATOM 2534 N N . THR A 1 327 ? 23.925 16.826 -20.100 1.00 88.31 327 THR A N 1
ATOM 2535 C CA . THR A 1 327 ? 24.505 18.178 -20.177 1.00 88.31 327 THR A CA 1
ATOM 2536 C C . THR A 1 327 ? 25.307 18.532 -18.926 1.00 88.31 327 THR A C 1
ATOM 2538 O O . THR A 1 327 ? 26.329 19.204 -19.036 1.00 88.31 327 THR A O 1
ATOM 2541 N N . MET A 1 328 ? 24.909 18.002 -17.765 1.00 94.31 328 MET A N 1
ATOM 2542 C CA . MET A 1 328 ? 25.578 18.231 -16.478 1.00 94.31 328 MET A CA 1
ATOM 2543 C C . MET A 1 328 ? 26.926 17.509 -16.347 1.00 94.31 328 MET A C 1
ATOM 2545 O O . MET A 1 328 ? 27.655 17.742 -15.388 1.00 94.31 328 MET A O 1
ATOM 2549 N N . GLN A 1 329 ? 27.265 16.608 -17.275 1.00 90.50 329 GLN A N 1
ATOM 2550 C CA . GLN A 1 329 ? 28.495 15.820 -17.228 1.00 90.50 329 GLN A CA 1
ATOM 2551 C C . GLN A 1 329 ? 29.276 15.923 -18.541 1.00 90.50 329 GLN A C 1
ATOM 2553 O O . GLN A 1 329 ? 28.725 15.944 -19.644 1.00 90.50 329 GLN A O 1
ATOM 2558 N N . SER A 1 330 ? 30.605 15.953 -18.441 1.00 87.75 330 SER A N 1
ATOM 2559 C CA . SER A 1 330 ? 31.478 16.014 -19.615 1.00 87.75 330 SER A CA 1
ATOM 2560 C C . SER A 1 330 ? 31.697 14.643 -20.276 1.00 87.75 330 SER A C 1
ATOM 2562 O O . SER A 1 330 ? 31.906 14.590 -21.492 1.00 87.75 330 SER A O 1
ATOM 2564 N N . GLY A 1 331 ? 31.586 13.545 -19.517 1.00 86.50 331 GLY A N 1
ATOM 2565 C CA . GLY A 1 331 ? 31.892 12.178 -19.956 1.00 86.50 331 GLY A CA 1
ATOM 2566 C C . GLY A 1 331 ? 30.976 11.631 -21.061 1.00 86.50 331 GLY A C 1
ATOM 2567 O O . GLY A 1 331 ? 29.759 11.791 -21.014 1.00 86.50 331 GLY A O 1
ATOM 2568 N N . GLY A 1 332 ? 31.567 10.963 -22.058 1.00 82.62 332 GLY A N 1
ATOM 2569 C CA . GLY A 1 332 ? 30.877 10.465 -23.261 1.00 82.62 332 GLY A CA 1
ATOM 2570 C C . GLY A 1 332 ? 30.752 8.941 -23.387 1.00 82.62 332 GLY A C 1
ATOM 2571 O O . GLY A 1 332 ? 30.370 8.458 -24.444 1.00 82.62 332 GLY A O 1
ATOM 2572 N N . SER A 1 333 ? 31.081 8.157 -22.354 1.00 84.44 333 SER A N 1
ATOM 2573 C CA . SER A 1 333 ? 31.117 6.685 -22.476 1.00 84.44 333 SER A CA 1
ATOM 2574 C C . SER A 1 333 ? 29.742 6.074 -22.803 1.00 84.44 333 SER A C 1
ATOM 2576 O O . SER A 1 333 ? 29.619 5.206 -23.664 1.00 84.44 333 SER A O 1
ATOM 2578 N N . LYS A 1 334 ? 28.672 6.595 -22.186 1.00 82.50 334 LYS A N 1
ATOM 2579 C CA . LYS A 1 334 ? 27.307 6.050 -22.310 1.00 82.50 334 LYS A CA 1
ATOM 2580 C C . LYS A 1 334 ? 26.630 6.304 -23.666 1.00 82.50 334 LYS A C 1
ATOM 2582 O O . LYS A 1 334 ? 25.613 5.672 -23.924 1.00 82.50 334 LYS A O 1
ATOM 2587 N N . SER A 1 335 ? 27.154 7.203 -24.505 1.00 84.12 335 SER A N 1
ATOM 2588 C CA . SER A 1 335 ? 26.554 7.536 -25.810 1.00 84.12 335 SER A CA 1
ATOM 2589 C C . SER A 1 335 ? 27.038 6.645 -26.957 1.00 84.12 335 SER A C 1
ATOM 2591 O O . SER A 1 335 ? 26.595 6.831 -28.083 1.00 84.12 335 SER A O 1
ATOM 2593 N N . LYS A 1 336 ? 27.971 5.716 -26.701 1.00 88.62 336 LYS A N 1
ATOM 2594 C CA . LYS A 1 336 ? 28.508 4.809 -27.729 1.00 88.62 336 LYS A CA 1
ATOM 2595 C C . LYS A 1 336 ? 27.531 3.695 -28.111 1.00 88.62 336 LYS A C 1
ATOM 2597 O O . LYS A 1 336 ? 27.535 3.255 -29.252 1.00 88.62 336 LYS A O 1
ATOM 2602 N N . PHE A 1 337 ? 26.717 3.249 -27.157 1.00 93.69 337 PHE A N 1
ATOM 2603 C CA . PHE A 1 337 ? 25.814 2.118 -27.340 1.00 93.69 337 PHE A CA 1
ATOM 2604 C C . PHE A 1 337 ? 24.449 2.558 -27.867 1.00 93.69 337 PHE A C 1
ATOM 2606 O O . PHE A 1 337 ? 23.929 3.610 -27.482 1.00 93.69 337 PHE A O 1
ATOM 2613 N N . TRP A 1 338 ? 23.856 1.711 -28.699 1.00 94.94 338 TRP A N 1
ATOM 2614 C CA . TRP A 1 338 ? 22.482 1.844 -29.163 1.00 94.94 338 TRP A CA 1
ATOM 2615 C C . TRP A 1 338 ? 21.522 1.272 -28.131 1.00 94.94 338 TRP A C 1
ATOM 2617 O O . TRP A 1 338 ? 21.845 0.305 -27.441 1.00 94.94 338 TRP A O 1
ATOM 2627 N N . ARG A 1 339 ? 20.351 1.890 -27.988 1.00 95.25 339 ARG A N 1
ATOM 2628 C CA . ARG A 1 339 ? 19.314 1.433 -27.070 1.00 95.25 339 ARG A CA 1
ATOM 2629 C C . ARG A 1 339 ? 17.979 1.285 -27.765 1.00 95.25 339 ARG A C 1
ATOM 2631 O O . ARG A 1 339 ? 17.609 2.130 -28.576 1.00 95.25 339 ARG A O 1
ATOM 2638 N N . ILE A 1 340 ? 17.289 0.225 -27.373 1.00 96.12 340 ILE A N 1
ATOM 2639 C CA . ILE A 1 340 ? 15.871 -0.001 -27.608 1.00 96.12 340 ILE A CA 1
ATOM 2640 C C . ILE A 1 340 ? 15.127 0.395 -26.333 1.00 96.12 340 ILE A C 1
ATOM 2642 O O . ILE A 1 340 ? 15.460 -0.089 -25.247 1.00 96.12 340 ILE A O 1
ATOM 2646 N N . ASP A 1 341 ? 14.161 1.295 -26.483 1.00 94.69 341 ASP A N 1
ATOM 2647 C CA . ASP A 1 341 ? 13.234 1.716 -25.431 1.00 94.69 341 ASP A CA 1
ATOM 2648 C C . ASP A 1 341 ? 11.815 1.765 -26.014 1.00 94.69 341 ASP A C 1
ATOM 2650 O O . ASP A 1 341 ? 11.645 2.046 -27.206 1.00 94.69 341 ASP A O 1
ATOM 2654 N N . TRP A 1 342 ? 10.807 1.476 -25.200 1.00 92.94 342 TRP A N 1
ATOM 2655 C CA . TRP A 1 342 ? 9.410 1.450 -25.640 1.00 92.94 342 TRP A CA 1
ATOM 2656 C C . TRP A 1 342 ? 8.757 2.808 -25.427 1.00 92.94 342 TRP A C 1
ATOM 2658 O O . TRP A 1 342 ? 9.078 3.520 -24.473 1.00 92.94 342 TRP A O 1
ATOM 2668 N N . ASP A 1 343 ? 7.824 3.167 -26.308 1.00 88.19 343 ASP A N 1
ATOM 2669 C CA . ASP A 1 343 ? 6.973 4.323 -26.051 1.00 88.19 343 ASP A CA 1
ATOM 2670 C C . ASP A 1 343 ? 5.986 4.045 -24.904 1.00 88.19 343 ASP A C 1
ATOM 2672 O O . ASP A 1 343 ? 5.618 2.895 -24.624 1.00 88.19 343 ASP A O 1
ATOM 2676 N N . ILE A 1 344 ? 5.568 5.114 -24.227 1.00 86.81 344 ILE A N 1
ATOM 2677 C CA . ILE A 1 344 ? 4.668 5.037 -23.076 1.00 86.81 344 ILE A CA 1
ATOM 2678 C C . ILE A 1 344 ? 3.301 4.542 -23.552 1.00 86.81 344 ILE A C 1
ATOM 2680 O O . ILE A 1 344 ? 2.699 5.116 -24.459 1.00 86.81 344 ILE A O 1
ATOM 2684 N N . LEU A 1 345 ? 2.770 3.501 -22.903 1.00 83.75 345 LEU A N 1
ATOM 2685 C CA . LEU A 1 345 ? 1.439 2.994 -23.229 1.00 83.75 345 LEU A CA 1
ATOM 2686 C C . LEU A 1 345 ? 0.349 4.043 -22.961 1.00 83.75 345 LEU A C 1
ATOM 2688 O O . LEU A 1 345 ? 0.175 4.495 -21.825 1.00 83.75 345 LEU A O 1
ATOM 2692 N N . GLY A 1 346 ? -0.459 4.357 -23.976 1.00 79.00 346 GLY A N 1
ATOM 2693 C CA . GLY A 1 346 ? -1.676 5.152 -23.806 1.00 79.00 346 GLY A CA 1
ATOM 2694 C C . GLY A 1 346 ? -2.647 4.467 -22.837 1.00 79.00 346 GLY A C 1
ATOM 2695 O O . GLY A 1 346 ? -3.023 3.318 -23.039 1.00 79.00 346 GLY A O 1
ATOM 2696 N N . GLY A 1 347 ? -3.017 5.147 -21.750 1.00 78.56 347 GLY A N 1
ATOM 2697 C CA . GLY A 1 347 ? -3.884 4.602 -20.693 1.00 78.56 347 GLY A CA 1
ATOM 2698 C C . GLY A 1 347 ? -3.185 3.695 -19.669 1.00 78.56 347 GLY A C 1
ATOM 2699 O O . GLY A 1 347 ? -3.675 3.576 -18.553 1.00 78.56 347 GLY A O 1
ATOM 2700 N N . GLY A 1 348 ? -2.020 3.127 -19.999 1.00 78.75 348 GLY A N 1
ATOM 2701 C CA . GLY A 1 348 ? -1.186 2.330 -19.086 1.00 78.75 348 GLY A CA 1
ATOM 2702 C C . GLY A 1 348 ? 0.032 3.070 -18.524 1.00 78.75 348 GLY A C 1
ATOM 2703 O O . GLY A 1 348 ? 0.902 2.431 -17.936 1.00 78.75 348 GLY A O 1
ATOM 2704 N N . GLY A 1 349 ? 0.113 4.387 -18.744 1.00 81.94 349 GLY A N 1
ATOM 2705 C CA . GLY A 1 349 ? 1.191 5.253 -18.267 1.00 81.94 349 GLY A CA 1
ATOM 2706 C C . GLY A 1 349 ? 1.252 5.377 -16.741 1.00 81.94 349 GLY A C 1
ATOM 2707 O O . GLY A 1 349 ? 0.677 4.584 -16.005 1.00 81.94 349 GLY A O 1
ATOM 2708 N N . ARG A 1 350 ? 1.966 6.386 -16.237 1.00 88.81 350 ARG A N 1
ATOM 2709 C CA . ARG A 1 350 ? 2.114 6.575 -14.786 1.00 88.81 350 ARG A CA 1
ATOM 2710 C C . ARG A 1 350 ? 0.911 7.298 -14.191 1.00 88.81 350 ARG A C 1
ATOM 2712 O O . ARG A 1 350 ? 0.550 8.368 -14.676 1.00 88.81 350 ARG A O 1
ATOM 2719 N N . TRP A 1 351 ? 0.367 6.769 -13.102 1.00 88.56 351 TRP A N 1
ATOM 2720 C CA . TRP A 1 351 ? -0.637 7.441 -12.274 1.00 88.56 351 TRP A CA 1
ATOM 2721 C C . TRP A 1 351 ? -0.208 7.478 -10.804 1.00 88.56 351 TRP A C 1
ATOM 2723 O O . TRP A 1 351 ? 0.624 6.687 -10.360 1.00 88.56 351 TRP A O 1
ATOM 2733 N N . GLU A 1 352 ? -0.755 8.422 -10.041 1.00 85.94 352 GLU A N 1
ATOM 2734 C CA . GLU A 1 352 ? -0.517 8.508 -8.599 1.00 85.94 352 GLU A CA 1
ATOM 2735 C C . GLU A 1 352 ? -1.354 7.444 -7.873 1.00 85.94 352 GLU A C 1
ATOM 2737 O O . GLU A 1 352 ? -2.561 7.334 -8.079 1.00 85.94 352 GLU A O 1
ATOM 2742 N N . ASN A 1 353 ? -0.713 6.642 -7.024 1.00 84.25 353 ASN A N 1
ATOM 2743 C CA . ASN A 1 353 ? -1.396 5.716 -6.130 1.00 84.25 353 ASN A CA 1
ATOM 2744 C C . ASN A 1 353 ? -2.236 6.529 -5.127 1.00 84.25 353 ASN A C 1
ATOM 2746 O O . ASN A 1 353 ? -1.645 7.312 -4.380 1.00 84.25 353 ASN A O 1
ATOM 2750 N N . PRO A 1 354 ? -3.561 6.314 -5.034 1.00 73.94 354 PRO A N 1
ATOM 2751 C CA . PRO A 1 354 ? -4.425 7.091 -4.144 1.00 73.94 354 PRO A CA 1
ATOM 2752 C C . PRO A 1 354 ? -4.079 6.938 -2.655 1.00 73.94 354 PRO A C 1
ATOM 2754 O O . PRO A 1 354 ? -4.346 7.835 -1.859 1.00 73.94 354 PRO A O 1
ATOM 2757 N N . LEU A 1 355 ? -3.455 5.824 -2.259 1.00 73.06 355 LEU A N 1
ATOM 2758 C CA . LEU A 1 355 ? -3.057 5.585 -0.873 1.00 73.06 355 LEU A CA 1
ATOM 2759 C C . LEU A 1 355 ? -1.695 6.221 -0.560 1.00 73.06 355 LEU A C 1
ATOM 2761 O O . LEU A 1 355 ? -1.574 7.057 0.335 1.00 73.06 355 LEU A O 1
ATOM 2765 N N . MET A 1 356 ? -0.658 5.819 -1.299 1.00 80.12 356 MET A N 1
ATOM 2766 C CA . MET A 1 356 ? 0.739 6.161 -0.985 1.00 80.12 356 MET A CA 1
ATOM 2767 C C . MET A 1 356 ? 1.276 7.382 -1.735 1.00 80.12 356 MET A C 1
ATOM 2769 O O . MET A 1 356 ? 2.310 7.925 -1.353 1.00 80.12 356 MET A O 1
ATOM 2773 N N . GLY A 1 357 ? 0.627 7.801 -2.819 1.00 78.94 357 GLY A N 1
ATOM 2774 C CA . GLY A 1 357 ? 1.148 8.826 -3.725 1.00 78.94 357 GLY A CA 1
ATOM 2775 C C . GLY A 1 357 ? 2.272 8.342 -4.654 1.00 78.94 357 GLY A C 1
ATOM 2776 O O . GLY A 1 357 ? 2.939 9.147 -5.299 1.00 78.94 357 GLY A O 1
ATOM 2777 N N . TRP A 1 358 ? 2.543 7.035 -4.711 1.00 86.50 358 TRP A N 1
ATOM 2778 C CA . TRP A 1 358 ? 3.574 6.468 -5.587 1.00 86.50 358 TRP A CA 1
ATOM 2779 C C . TRP A 1 358 ? 3.165 6.490 -7.058 1.00 86.50 358 TRP A C 1
ATOM 2781 O O . TRP A 1 358 ? 1.999 6.283 -7.379 1.00 86.50 358 TRP A O 1
ATOM 2791 N N . ALA A 1 359 ? 4.138 6.655 -7.955 1.00 89.56 359 ALA A N 1
ATOM 2792 C CA . ALA A 1 359 ? 3.919 6.524 -9.391 1.00 89.56 359 ALA A CA 1
ATOM 2793 C C . ALA A 1 359 ? 3.706 5.045 -9.760 1.00 89.56 359 ALA A C 1
ATOM 2795 O O . ALA A 1 359 ? 4.663 4.304 -9.979 1.00 89.56 359 ALA A O 1
ATOM 2796 N N . SER A 1 360 ? 2.445 4.627 -9.796 1.00 91.00 360 SER A N 1
AT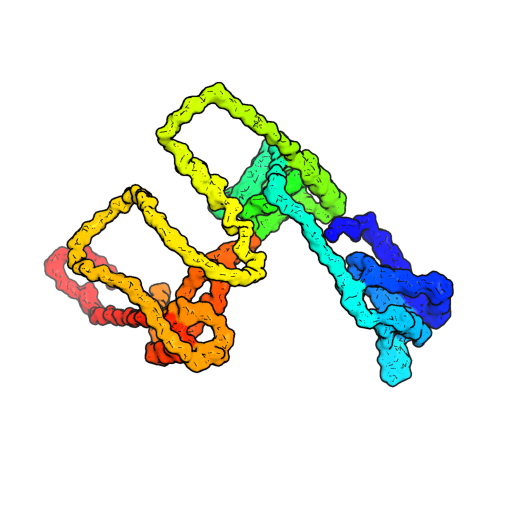OM 2797 C CA . SER A 1 360 ? 2.013 3.305 -10.253 1.00 91.00 360 SER A CA 1
ATOM 2798 C C . SER A 1 360 ? 1.907 3.287 -11.775 1.00 91.00 360 SER A C 1
ATOM 2800 O O . SER A 1 360 ? 1.809 4.339 -12.403 1.00 91.00 360 SER A O 1
ATOM 2802 N N . SER A 1 361 ? 1.974 2.105 -12.379 1.00 90.94 361 SER A N 1
ATOM 2803 C CA . SER A 1 361 ? 1.923 1.944 -13.832 1.00 90.94 361 SER A CA 1
ATOM 2804 C C . SER A 1 361 ? 1.483 0.526 -14.192 1.00 90.94 361 SER A C 1
ATOM 2806 O O . SER A 1 361 ? 1.821 -0.418 -13.478 1.00 90.94 361 SER A O 1
ATOM 2808 N N . ALA A 1 362 ? 0.745 0.387 -15.294 1.00 91.06 362 ALA A N 1
ATOM 2809 C CA . ALA A 1 362 ? 0.329 -0.897 -15.871 1.00 91.06 362 ALA A CA 1
ATOM 2810 C C . ALA A 1 362 ? 1.291 -1.349 -16.977 1.00 91.06 362 ALA A C 1
ATOM 2812 O O . ALA A 1 362 ? 1.131 -2.425 -17.555 1.00 91.06 362 ALA A O 1
ATOM 2813 N N . ASP A 1 363 ? 2.273 -0.513 -17.313 1.00 91.88 363 ASP A N 1
ATOM 2814 C CA . ASP A 1 363 ? 3.188 -0.789 -18.398 1.00 91.88 363 ASP A CA 1
ATOM 2815 C C . ASP A 1 363 ? 4.278 -1.782 -17.976 1.00 91.88 363 ASP A C 1
ATOM 2817 O O . ASP A 1 363 ? 5.212 -1.450 -17.244 1.00 91.88 363 ASP A O 1
ATOM 2821 N N . TYR A 1 364 ? 4.177 -3.001 -18.499 1.00 90.44 364 TYR A N 1
ATOM 2822 C CA . TYR A 1 364 ? 5.119 -4.091 -18.264 1.00 90.44 364 TYR A CA 1
ATOM 2823 C C . TYR A 1 364 ? 6.488 -3.896 -18.951 1.00 90.44 364 TYR A C 1
ATOM 2825 O O . TYR A 1 364 ? 7.438 -4.586 -18.592 1.00 90.44 364 TYR A O 1
ATOM 2833 N N . MET A 1 365 ? 6.630 -2.956 -19.897 1.00 91.44 365 MET A N 1
ATOM 2834 C CA . MET A 1 365 ? 7.898 -2.682 -20.600 1.00 91.44 365 MET A CA 1
ATOM 2835 C C . MET A 1 365 ? 8.622 -1.416 -20.127 1.00 91.44 365 MET A C 1
ATOM 2837 O O . MET A 1 365 ? 9.776 -1.209 -20.491 1.00 91.44 365 MET A O 1
ATOM 2841 N N . GLN A 1 366 ? 8.011 -0.594 -19.267 1.00 88.25 366 GLN A N 1
ATOM 2842 C CA . GLN A 1 366 ? 8.563 0.711 -18.851 1.00 88.25 366 GLN A CA 1
ATOM 2843 C C . GLN A 1 366 ? 9.957 0.653 -18.192 1.00 88.25 366 GLN A C 1
ATOM 2845 O O . GLN A 1 366 ? 10.661 1.662 -18.116 1.00 88.25 366 GLN A O 1
ATOM 2850 N N . GLY A 1 367 ? 10.319 -0.500 -17.617 1.00 88.94 367 GLY A N 1
ATOM 2851 C CA . GLY A 1 367 ? 11.597 -0.732 -16.940 1.00 88.94 367 GLY A CA 1
ATOM 2852 C C . GLY A 1 367 ? 12.647 -1.403 -17.826 1.00 88.94 367 GLY A C 1
ATOM 2853 O O . GLY A 1 367 ? 13.810 -1.495 -17.431 1.00 88.94 367 GLY A O 1
ATOM 2854 N N . THR A 1 368 ? 12.255 -1.862 -19.011 1.00 93.25 368 THR A N 1
ATOM 2855 C CA . THR A 1 368 ? 13.093 -2.672 -19.888 1.00 93.25 368 THR A CA 1
ATOM 2856 C C . THR A 1 368 ? 13.872 -1.768 -20.827 1.00 93.25 368 THR A C 1
ATOM 2858 O O . THR A 1 368 ? 13.312 -0.910 -21.499 1.00 93.25 368 THR A O 1
ATOM 2861 N N . ARG A 1 369 ? 15.191 -1.957 -20.893 1.00 93.44 369 ARG A N 1
ATOM 2862 C CA . ARG A 1 369 ? 16.060 -1.271 -21.856 1.00 93.44 369 ARG A CA 1
ATOM 2863 C C . ARG A 1 369 ? 17.073 -2.252 -22.398 1.00 93.44 369 ARG A C 1
ATOM 2865 O O . ARG A 1 369 ? 17.834 -2.830 -21.624 1.00 93.44 369 ARG A O 1
ATOM 2872 N N . ILE A 1 370 ? 17.114 -2.394 -23.716 1.00 95.19 370 ILE A N 1
ATOM 2873 C CA . ILE A 1 370 ? 18.043 -3.315 -24.374 1.00 95.19 370 ILE A CA 1
ATOM 2874 C C . ILE A 1 370 ? 19.171 -2.504 -25.003 1.00 95.19 370 ILE A C 1
ATOM 2876 O O . ILE A 1 370 ? 18.931 -1.450 -25.593 1.00 95.19 370 ILE A O 1
ATOM 2880 N N . ILE A 1 371 ? 20.407 -2.966 -24.824 1.00 96.44 371 ILE A N 1
ATOM 2881 C CA . ILE A 1 371 ? 21.624 -2.271 -25.246 1.00 96.44 371 ILE A CA 1
ATOM 2882 C C . ILE A 1 371 ? 22.292 -3.071 -26.365 1.00 96.44 371 ILE A C 1
ATOM 2884 O O . ILE A 1 371 ? 22.507 -4.270 -26.219 1.00 96.44 371 ILE A O 1
ATOM 2888 N N . PHE A 1 372 ? 22.663 -2.390 -27.447 1.00 96.56 372 PHE A N 1
ATOM 2889 C CA . PHE A 1 372 ? 23.319 -2.959 -28.623 1.00 96.56 372 PHE A CA 1
ATOM 2890 C C . PHE A 1 372 ? 24.606 -2.203 -28.964 1.00 96.56 372 PHE A C 1
ATOM 2892 O O . PHE A 1 372 ? 24.779 -1.028 -28.617 1.00 96.56 372 PHE A O 1
ATOM 2899 N N . HIS A 1 373 ? 25.509 -2.883 -29.668 1.00 95.12 373 HIS A N 1
ATOM 2900 C CA . HIS A 1 373 ? 26.762 -2.302 -30.148 1.00 95.12 373 HIS A CA 1
ATOM 2901 C C . HIS A 1 373 ? 26.560 -1.577 -31.481 1.00 95.12 373 HIS A C 1
ATOM 2903 O O . HIS A 1 373 ? 27.001 -0.435 -31.620 1.00 95.12 373 HIS A O 1
ATOM 2909 N N . SER A 1 374 ? 25.847 -2.201 -32.424 1.00 95.56 374 SER A N 1
ATOM 2910 C CA . SER A 1 374 ? 25.493 -1.602 -33.712 1.00 95.56 374 SER A CA 1
ATOM 2911 C C . SER A 1 374 ? 24.024 -1.178 -33.776 1.00 95.56 374 SER A C 1
ATOM 2913 O O . SER A 1 374 ? 23.168 -1.679 -33.046 1.00 95.56 374 SER A O 1
ATOM 2915 N N . LYS A 1 375 ? 23.738 -0.247 -34.692 1.00 93.81 375 LYS A N 1
ATOM 2916 C CA . LYS A 1 375 ? 22.374 0.116 -35.088 1.00 93.81 375 LYS A CA 1
ATOM 2917 C C . LYS A 1 375 ? 21.687 -1.065 -35.770 1.00 93.81 375 LYS A C 1
ATOM 2919 O O . LYS A 1 375 ? 20.521 -1.326 -35.496 1.00 93.81 375 LYS A O 1
ATOM 2924 N N . ASP A 1 376 ? 22.413 -1.751 -36.646 1.00 95.06 376 ASP A N 1
ATOM 2925 C CA . ASP A 1 376 ? 21.855 -2.807 -37.488 1.00 95.06 376 ASP A CA 1
ATOM 2926 C C . ASP A 1 376 ? 21.479 -4.032 -36.646 1.00 95.06 376 ASP A C 1
ATOM 2928 O O . ASP A 1 376 ? 20.419 -4.609 -36.859 1.00 95.06 376 ASP A O 1
ATOM 2932 N N . ASP A 1 377 ? 22.252 -4.333 -35.594 1.00 96.00 377 ASP A N 1
ATOM 2933 C CA . ASP A 1 377 ? 21.912 -5.373 -34.611 1.00 96.00 377 ASP A CA 1
ATOM 2934 C C . ASP A 1 377 ? 20.583 -5.073 -33.904 1.00 96.00 377 ASP A C 1
ATOM 2936 O O . ASP A 1 377 ? 19.769 -5.970 -33.686 1.00 96.00 377 ASP A O 1
ATOM 2940 N N . ALA A 1 378 ? 20.355 -3.804 -33.548 1.00 94.25 378 ALA A N 1
ATOM 2941 C CA . ALA A 1 378 ? 19.123 -3.374 -32.895 1.00 94.25 378 ALA A CA 1
ATOM 2942 C C . ALA A 1 378 ? 17.920 -3.463 -33.849 1.00 94.25 378 ALA A C 1
ATOM 2944 O O . ALA A 1 378 ? 16.843 -3.886 -33.432 1.00 94.25 378 ALA A O 1
ATOM 2945 N N . ILE A 1 379 ? 18.107 -3.098 -35.123 1.00 93.94 379 ILE A N 1
ATOM 2946 C CA . ILE A 1 379 ? 17.071 -3.219 -36.160 1.00 93.94 379 ILE A CA 1
ATOM 2947 C C . ILE A 1 379 ? 16.731 -4.688 -36.389 1.00 93.94 379 ILE A C 1
ATOM 2949 O O . ILE A 1 379 ? 15.573 -5.067 -36.263 1.00 93.94 379 ILE A O 1
ATOM 2953 N N . HIS A 1 380 ? 17.741 -5.525 -36.621 1.00 93.44 380 HIS A N 1
ATOM 2954 C CA . HIS A 1 380 ? 17.558 -6.955 -36.835 1.00 93.44 380 HIS A CA 1
ATOM 2955 C C . HIS A 1 380 ? 16.871 -7.624 -35.636 1.00 93.44 380 HIS A C 1
ATOM 2957 O O . HIS A 1 380 ? 16.024 -8.499 -35.804 1.00 93.44 380 HIS A O 1
ATOM 2963 N N . PHE A 1 381 ? 17.191 -7.205 -34.407 1.00 93.19 381 PHE A N 1
ATOM 2964 C CA . PHE A 1 381 ? 16.505 -7.704 -33.217 1.00 93.19 381 PHE A CA 1
ATOM 2965 C C . PHE A 1 381 ? 15.026 -7.295 -33.177 1.00 93.19 381 PHE A C 1
ATOM 2967 O O . PHE A 1 381 ? 14.179 -8.143 -32.901 1.00 93.19 381 PHE A O 1
ATOM 2974 N N . ALA A 1 382 ? 14.708 -6.031 -33.470 1.00 91.56 382 ALA A N 1
ATOM 2975 C CA . ALA A 1 382 ? 13.328 -5.549 -33.509 1.00 91.56 382 ALA A CA 1
ATOM 2976 C C . ALA A 1 382 ? 12.508 -6.238 -34.615 1.00 91.56 382 ALA A C 1
ATOM 2978 O O . ALA A 1 382 ? 11.394 -6.687 -34.356 1.00 91.56 382 ALA A O 1
ATOM 2979 N N . GLU A 1 383 ? 13.084 -6.400 -35.809 1.00 90.69 383 GLU A N 1
ATOM 2980 C CA . GLU A 1 383 ? 12.475 -7.122 -36.933 1.00 90.69 383 GLU A CA 1
ATOM 2981 C C . GLU A 1 383 ? 12.240 -8.593 -36.591 1.00 90.69 383 GLU A C 1
ATOM 2983 O O . GLU A 1 383 ? 11.146 -9.107 -36.803 1.00 90.69 383 GLU A O 1
ATOM 2988 N N . LYS A 1 384 ? 13.226 -9.262 -35.977 1.00 90.25 384 LYS A N 1
ATOM 2989 C CA . LYS A 1 384 ? 13.093 -10.657 -35.539 1.00 90.25 384 LYS A CA 1
ATOM 2990 C C . LYS A 1 384 ? 11.931 -10.837 -34.561 1.00 90.25 384 LYS A C 1
ATOM 2992 O O . LYS A 1 384 ? 11.239 -11.846 -34.650 1.00 90.25 384 LYS A O 1
ATOM 2997 N N . GLN A 1 385 ? 11.707 -9.883 -33.660 1.00 88.50 385 GLN A N 1
ATOM 2998 C CA . GLN A 1 385 ? 10.600 -9.900 -32.694 1.00 88.50 385 GLN A CA 1
ATOM 2999 C C . GLN A 1 385 ? 9.265 -9.391 -33.263 1.00 88.50 385 GLN A C 1
ATOM 3001 O O . GLN A 1 385 ? 8.258 -9.445 -32.561 1.00 88.50 385 GLN A O 1
ATOM 3006 N N . GLY A 1 386 ? 9.245 -8.886 -34.500 1.00 87.75 386 GLY A N 1
ATOM 3007 C CA . GLY A 1 386 ? 8.039 -8.343 -35.123 1.00 87.75 386 GLY A CA 1
ATOM 3008 C C . GLY A 1 386 ? 7.581 -7.003 -34.536 1.00 87.75 386 GLY A C 1
ATOM 3009 O O . GLY A 1 386 ? 6.401 -6.675 -34.622 1.00 87.75 386 GLY A O 1
ATOM 3010 N N . TRP A 1 387 ? 8.477 -6.228 -33.915 1.00 90.38 387 TRP A N 1
ATOM 3011 C CA . TRP A 1 387 ? 8.133 -4.928 -33.330 1.00 90.38 387 TRP A CA 1
ATOM 3012 C C . TRP A 1 387 ? 8.216 -3.807 -34.364 1.00 90.38 387 TRP A C 1
ATOM 3014 O O . TRP A 1 387 ? 9.166 -3.725 -35.147 1.00 90.38 387 TRP A O 1
ATOM 3024 N N . ASP A 1 388 ? 7.258 -2.883 -34.324 1.00 90.06 388 ASP A N 1
ATOM 3025 C CA . ASP A 1 388 ? 7.378 -1.633 -35.066 1.00 90.06 388 ASP A CA 1
ATOM 3026 C C . ASP A 1 388 ? 8.444 -0.753 -34.429 1.00 90.06 388 ASP A C 1
ATOM 3028 O O . ASP A 1 388 ? 8.502 -0.615 -33.210 1.00 90.06 388 ASP A O 1
ATOM 3032 N N . TYR A 1 389 ? 9.312 -0.155 -35.241 1.00 92.62 389 TYR A N 1
ATOM 3033 C CA . TYR A 1 389 ? 10.422 0.636 -34.732 1.00 92.62 389 TYR A CA 1
ATOM 3034 C C . TYR A 1 389 ? 10.592 1.954 -35.482 1.00 92.62 389 TYR A C 1
ATOM 3036 O O . TYR A 1 389 ? 10.358 2.064 -36.684 1.00 92.62 389 TYR A O 1
ATOM 3044 N N . TYR A 1 390 ? 11.070 2.958 -34.754 1.00 93.88 390 TYR A N 1
ATOM 3045 C CA . TYR A 1 390 ? 11.551 4.221 -35.291 1.00 93.88 390 TYR A CA 1
ATOM 3046 C C . TYR A 1 390 ? 13.019 4.406 -34.907 1.00 93.88 390 TYR A C 1
ATOM 3048 O O . TYR A 1 390 ? 13.386 4.366 -33.728 1.00 93.88 390 TYR A O 1
ATOM 3056 N N . VAL A 1 391 ? 13.870 4.630 -35.910 1.00 94.62 391 VAL A N 1
ATOM 3057 C CA . VAL A 1 391 ? 15.295 4.893 -35.697 1.00 94.62 391 VAL A CA 1
ATOM 3058 C C . VAL A 1 391 ? 15.527 6.392 -35.615 1.00 94.62 391 VAL A C 1
ATOM 3060 O O . VAL A 1 391 ? 15.407 7.112 -36.605 1.00 94.62 391 VAL A O 1
ATOM 3063 N N . GLN A 1 392 ? 15.957 6.857 -34.449 1.00 93.25 392 GLN A N 1
ATOM 3064 C CA . GLN A 1 392 ? 16.399 8.229 -34.297 1.00 93.25 392 GLN A CA 1
ATOM 3065 C C . GLN A 1 392 ? 17.842 8.379 -34.810 1.00 93.25 392 GLN A C 1
ATOM 3067 O O . GLN A 1 392 ? 18.735 7.663 -34.342 1.00 93.25 392 GLN A O 1
ATOM 3072 N N . PRO A 1 393 ? 18.118 9.329 -35.723 1.00 90.44 393 PRO A N 1
ATOM 3073 C CA . PRO A 1 393 ? 19.474 9.567 -36.197 1.00 90.44 393 PRO A CA 1
ATOM 3074 C C . PRO A 1 393 ? 20.377 10.096 -35.066 1.00 90.44 393 PRO A C 1
ATOM 3076 O O . PRO A 1 393 ? 19.938 10.925 -34.258 1.00 90.44 393 PRO A O 1
ATOM 3079 N N . PRO A 1 394 ? 21.647 9.654 -34.994 1.00 88.56 394 PRO A N 1
ATOM 3080 C CA . PRO A 1 394 ? 22.560 10.082 -33.946 1.00 88.56 394 PRO A CA 1
ATOM 3081 C C . PRO A 1 394 ? 22.957 11.550 -34.137 1.00 88.56 394 PRO A C 1
ATOM 3083 O O . PRO A 1 394 ? 23.270 12.003 -35.239 1.00 88.56 394 PRO A O 1
ATOM 3086 N N . THR A 1 395 ? 22.974 12.314 -33.044 1.00 85.88 395 THR A N 1
ATOM 3087 C CA . THR A 1 395 ? 23.374 13.726 -33.084 1.00 85.88 395 THR A CA 1
ATOM 3088 C C . THR A 1 395 ? 24.898 13.852 -33.121 1.00 85.88 395 THR A C 1
ATOM 3090 O O . THR A 1 395 ? 25.569 13.747 -32.091 1.00 85.88 395 THR A O 1
ATOM 3093 N N . VAL A 1 396 ? 25.456 14.116 -34.304 1.00 83.62 396 VAL A N 1
ATOM 3094 C CA . VAL A 1 396 ? 26.896 14.363 -34.474 1.00 83.62 396 VAL A CA 1
ATOM 3095 C C . VAL A 1 396 ? 27.244 15.765 -33.973 1.00 83.62 396 VAL A C 1
ATOM 3097 O O . VAL A 1 396 ? 26.742 16.772 -34.475 1.00 83.62 396 VAL A O 1
ATOM 3100 N N . LYS A 1 397 ? 28.130 15.850 -32.976 1.00 81.31 397 LYS A N 1
ATOM 3101 C CA . LYS A 1 397 ? 28.643 17.134 -32.484 1.00 81.31 397 LYS A CA 1
ATOM 3102 C C . LYS A 1 397 ? 29.683 17.673 -33.457 1.00 81.31 397 LYS A C 1
ATOM 3104 O O . LYS A 1 397 ? 30.734 17.066 -33.636 1.00 81.31 397 LYS A O 1
ATOM 3109 N N . LYS A 1 398 ? 29.425 18.848 -34.027 1.00 88.38 398 LYS A N 1
ATOM 3110 C CA . LYS A 1 398 ? 30.444 19.612 -34.752 1.00 88.38 398 LYS A CA 1
ATOM 3111 C C . LYS A 1 398 ? 31.390 20.234 -33.725 1.00 88.38 398 LYS A C 1
ATOM 3113 O O . LYS A 1 398 ? 30.957 21.052 -32.916 1.00 88.38 398 LYS A O 1
ATOM 3118 N N . ILE A 1 399 ? 32.652 19.813 -33.719 1.00 86.38 399 ILE A N 1
ATOM 3119 C CA . ILE A 1 399 ? 33.691 20.411 -32.875 1.00 86.38 399 ILE A CA 1
ATOM 3120 C C . ILE A 1 399 ? 34.355 21.512 -33.710 1.00 86.38 399 ILE A C 1
ATOM 3122 O O . ILE A 1 399 ? 35.075 21.180 -34.650 1.00 86.38 399 ILE A O 1
ATOM 3126 N N . PRO A 1 400 ? 34.097 22.804 -33.433 1.00 90.62 400 PRO A N 1
ATOM 3127 C CA . PRO A 1 400 ? 34.812 23.872 -34.116 1.00 90.62 400 PRO A CA 1
ATOM 3128 C C . PRO A 1 400 ? 36.299 23.834 -33.727 1.00 90.62 400 PRO A C 1
ATOM 3130 O O . PRO A 1 400 ? 36.613 23.430 -32.598 1.00 90.62 400 PRO A O 1
ATOM 3133 N N . PRO A 1 401 ? 37.212 24.257 -34.619 1.00 92.62 401 PRO A N 1
ATOM 3134 C CA . PRO A 1 401 ? 38.615 24.410 -34.260 1.00 92.62 401 PRO A CA 1
ATOM 3135 C C . PRO A 1 401 ? 38.722 25.397 -33.094 1.00 92.62 401 PRO A C 1
ATOM 3137 O O . PRO A 1 401 ? 38.090 26.452 -33.098 1.00 92.62 401 PRO A O 1
ATOM 3140 N N . LYS A 1 402 ? 39.480 25.026 -32.061 1.00 91.06 402 LYS A N 1
ATOM 3141 C CA . LYS A 1 402 ? 39.723 25.872 -30.889 1.00 91.06 402 LYS A CA 1
ATOM 3142 C C . LYS A 1 402 ? 41.186 26.279 -30.893 1.00 91.06 402 LYS A C 1
ATOM 3144 O O . LYS A 1 402 ? 42.042 25.434 -30.646 1.00 91.06 402 LYS A O 1
ATOM 3149 N N . ASN A 1 403 ? 41.464 27.551 -31.159 1.00 93.94 403 ASN A N 1
ATOM 3150 C CA . ASN A 1 403 ? 42.810 28.103 -31.080 1.00 93.94 403 ASN A CA 1
ATOM 3151 C C . ASN A 1 403 ? 42.905 29.070 -29.895 1.00 93.94 403 ASN A C 1
ATOM 3153 O O . ASN A 1 403 ? 42.207 30.078 -29.847 1.00 93.94 403 ASN A O 1
ATOM 3157 N N . TYR A 1 404 ? 43.779 28.773 -28.935 1.00 91.12 404 TYR A N 1
ATOM 3158 C CA . TYR A 1 404 ? 43.953 29.602 -27.740 1.00 91.12 404 TYR A CA 1
ATOM 3159 C C . TYR A 1 404 ? 44.481 31.009 -28.072 1.00 91.12 404 TYR A C 1
ATOM 3161 O O . TYR A 1 404 ? 44.113 31.978 -27.413 1.00 91.12 404 TYR A O 1
ATOM 3169 N N . ALA A 1 405 ? 45.278 31.151 -29.139 1.00 91.50 405 ALA A N 1
ATOM 3170 C CA . ALA A 1 405 ? 45.817 32.444 -29.563 1.00 91.50 405 ALA A CA 1
ATOM 3171 C C . ALA A 1 405 ? 44.723 33.439 -29.991 1.00 91.50 405 ALA A C 1
ATOM 3173 O O . ALA A 1 405 ? 44.898 34.649 -29.846 1.00 91.50 405 ALA A O 1
ATOM 3174 N N . GLU A 1 406 ? 43.561 32.950 -30.443 1.00 89.12 406 GLU A N 1
ATOM 3175 C CA . GLU A 1 406 ? 42.417 33.795 -30.813 1.00 89.12 406 GLU A CA 1
ATOM 3176 C C . GLU A 1 406 ? 41.895 34.636 -29.649 1.00 89.12 406 GLU A C 1
ATOM 3178 O O . GLU A 1 406 ? 41.240 35.662 -29.875 1.00 89.12 406 GLU A O 1
ATOM 3183 N N . ASN A 1 407 ? 42.195 34.242 -28.407 1.00 90.00 407 ASN A N 1
ATOM 3184 C CA . ASN A 1 407 ? 41.838 35.010 -27.223 1.00 90.00 407 ASN A CA 1
ATOM 3185 C C . ASN A 1 407 ? 42.520 36.389 -27.203 1.00 90.00 407 ASN A C 1
ATOM 3187 O O . ASN A 1 407 ? 41.891 37.341 -26.736 1.00 90.00 407 ASN A O 1
ATOM 3191 N N . TYR A 1 408 ? 43.712 36.516 -27.806 1.00 88.31 408 TYR A N 1
ATOM 3192 C CA . TYR A 1 408 ? 44.591 37.693 -27.735 1.00 88.31 408 TYR A CA 1
ATOM 3193 C C . TYR A 1 408 ? 44.814 38.409 -29.077 1.00 88.31 408 TYR A C 1
ATOM 3195 O O . TYR A 1 408 ? 45.705 39.247 -29.192 1.00 88.31 408 TYR A O 1
ATOM 3203 N N . VAL A 1 409 ? 44.020 38.097 -30.106 1.00 91.31 409 VAL A N 1
ATOM 3204 C CA . VAL A 1 409 ? 44.151 38.741 -31.423 1.00 91.31 409 VAL A CA 1
ATOM 3205 C C . VAL A 1 409 ? 43.834 40.233 -31.321 1.00 91.31 409 VAL A C 1
ATOM 3207 O O . VAL A 1 409 ? 42.755 40.620 -30.860 1.00 91.31 409 VAL A O 1
ATOM 3210 N N . TYR A 1 410 ? 44.765 41.062 -31.798 1.00 91.31 410 TYR A N 1
ATOM 3211 C CA . TYR A 1 410 ? 44.584 42.505 -31.901 1.00 91.31 410 TYR A CA 1
ATOM 3212 C C . TYR A 1 410 ? 43.395 42.830 -32.811 1.00 91.31 410 TYR A C 1
ATOM 3214 O O . TYR A 1 410 ? 43.302 42.344 -33.939 1.00 91.31 410 TYR A O 1
ATOM 3222 N N . LYS A 1 411 ? 42.477 43.666 -32.319 1.00 91.00 411 LYS A N 1
ATOM 3223 C CA . LYS A 1 411 ? 41.353 44.182 -33.101 1.00 91.00 411 LYS A CA 1
ATOM 3224 C C . LYS A 1 411 ? 41.504 45.698 -33.211 1.00 91.00 411 LYS A C 1
ATOM 3226 O O . LYS A 1 411 ? 41.498 46.353 -32.174 1.00 91.00 411 LYS A O 1
ATOM 3231 N N . PRO A 1 412 ? 41.612 46.256 -34.430 1.00 89.44 412 PRO A N 1
ATOM 3232 C CA . PRO A 1 412 ? 41.874 47.684 -34.623 1.00 89.44 412 PRO A CA 1
ATOM 3233 C C . PRO A 1 412 ? 40.680 48.584 -34.259 1.00 89.44 412 PRO A C 1
ATOM 3235 O O . PRO A 1 412 ? 40.853 49.778 -34.048 1.00 89.44 412 PRO A O 1
ATOM 3238 N N . GLY A 1 413 ? 39.464 48.033 -34.180 1.00 91.69 413 GLY A N 1
ATOM 3239 C CA . GLY A 1 413 ? 38.252 48.768 -33.801 1.00 91.69 413 GLY A CA 1
ATOM 3240 C C . GLY A 1 413 ? 37.889 48.654 -32.317 1.00 91.69 413 GLY A C 1
ATOM 3241 O O . GLY A 1 413 ? 38.500 47.905 -31.555 1.00 91.69 413 GLY A O 1
ATOM 3242 N N . LYS A 1 414 ? 36.819 49.351 -31.909 1.00 90.75 414 LYS A N 1
ATOM 3243 C CA . LYS A 1 414 ? 36.277 49.268 -30.542 1.00 90.75 414 LYS A CA 1
ATOM 3244 C C . LYS A 1 414 ? 35.896 47.824 -30.195 1.00 90.75 414 LYS A C 1
ATOM 3246 O O . LYS A 1 414 ? 35.093 47.190 -30.883 1.00 90.75 414 LYS A O 1
ATOM 3251 N N . LEU A 1 415 ? 36.459 47.309 -29.105 1.00 90.19 415 LEU A N 1
ATOM 3252 C CA . LEU A 1 415 ? 36.197 45.951 -28.632 1.00 90.19 415 LEU A CA 1
ATOM 3253 C C . LEU A 1 415 ? 34.729 45.791 -28.201 1.00 90.19 415 LEU A C 1
ATOM 3255 O O . LEU A 1 415 ? 34.214 46.592 -27.425 1.00 90.19 415 LEU A O 1
ATOM 3259 N N . ARG A 1 416 ? 34.061 44.730 -28.682 1.00 87.69 416 ARG A N 1
ATOM 3260 C CA . ARG A 1 416 ? 32.672 44.396 -28.294 1.00 87.69 416 ARG A CA 1
ATOM 3261 C C . ARG A 1 416 ? 32.577 43.799 -26.886 1.00 87.69 416 ARG A C 1
ATOM 3263 O O . ARG A 1 416 ? 31.556 43.957 -26.235 1.00 87.69 416 ARG A O 1
ATOM 3270 N N . ILE A 1 417 ? 33.612 43.076 -26.452 1.00 89.56 417 ILE A N 1
ATOM 3271 C CA . ILE A 1 417 ? 33.683 42.382 -25.159 1.00 89.56 417 ILE A CA 1
ATOM 3272 C C . ILE A 1 417 ? 35.127 42.480 -24.658 1.00 89.56 417 ILE A C 1
ATOM 3274 O O . ILE A 1 417 ? 36.053 42.190 -25.420 1.00 89.56 417 ILE A O 1
ATOM 3278 N N . ALA A 1 418 ? 35.318 42.852 -23.391 1.00 87.94 418 ALA A N 1
ATOM 3279 C CA . ALA A 1 418 ? 36.598 42.723 -22.700 1.00 87.94 418 ALA A CA 1
ATOM 3280 C C . ALA A 1 418 ? 36.704 41.304 -22.120 1.00 87.94 418 ALA A C 1
ATOM 3282 O O . ALA A 1 418 ? 35.957 40.942 -21.212 1.00 87.94 418 ALA A O 1
ATOM 3283 N N . ARG A 1 419 ? 37.578 40.469 -22.691 1.00 86.75 419 ARG A N 1
ATOM 3284 C CA . ARG A 1 419 ? 37.785 39.088 -22.228 1.00 86.75 419 ARG A CA 1
ATOM 3285 C C . ARG A 1 419 ? 38.601 39.099 -20.935 1.00 86.75 419 ARG A C 1
ATOM 3287 O O . ARG A 1 419 ? 39.640 39.746 -20.880 1.00 86.75 419 ARG A O 1
ATOM 3294 N N . THR A 1 420 ? 38.138 38.388 -19.911 1.00 87.69 420 THR A N 1
ATOM 3295 C CA . THR A 1 420 ? 38.833 38.272 -18.616 1.00 87.69 420 THR A CA 1
ATOM 3296 C C . THR A 1 420 ? 39.869 37.148 -18.603 1.00 87.69 420 THR A C 1
ATOM 3298 O O . THR A 1 420 ? 40.926 37.296 -17.987 1.00 87.69 420 THR A O 1
ATOM 3301 N N . LYS A 1 421 ? 39.579 36.036 -19.286 1.00 75.19 421 LYS A N 1
ATOM 3302 C CA . LYS A 1 421 ? 40.450 34.875 -19.500 1.00 75.19 421 LYS A CA 1
ATOM 3303 C C . LYS A 1 421 ? 40.187 34.260 -20.869 1.00 75.19 421 LYS A C 1
ATOM 3305 O O . LYS A 1 421 ? 39.028 34.358 -21.336 1.00 75.19 421 LYS A O 1
#

pLDDT: mean 76.94, std 22.75, range [24.38, 96.56]

Foldseek 3Di:
DQPPPPDPVVVVVLLVVLVVLLQLLLDPVSVVVCVVVVVLVVLVCCLQPPLPVVSVVSSQQSLLSNQQQVVSQVVVVVVQWHFDADPVRGTPSHTHHPPNCRRPDHPDDDPDDDDPPPPQDFDDDPDPLLVLLLVLLLQCLDPVCVVVSVVVLVVSLPDPVCVVLLADLLSLLSSVVSPVVGQHAQVSVVVSVVSRPDDDDPVSVVVSVVSSVVRGDDPPPDPDPDDPDDDDDPDDPPPPPVVPPPPPPPPDDDDDDDDDDDDDDDDDDDDDDDDDDDDDDDDDDDDDPDDPPDPPPDDQAPCQVVVPDDPVQLPWEKEKAFDDDDPVDPDDPRRQKIKIATDADDVQHWDQDSHHRDTDGNDPRNPDMDIHRDSVVVVVVCVNNNHHYDYDDYDDDDDPDDDPCVLPDDDPDDDPDDDPD

Radius of gyration: 37.29 Å; chains: 1; bounding box: 91×96×87 Å